Protein AF-A0A6N2UHC3-F1 (afdb_monomer_lite)

Secondary structure (DSSP, 8-state):
----BTTTT-GGGSS---BHHHHHHHHTT--SEEEES-GGGGT-SSTT-S--GGGGSS-GGG---EE-GGGGG-TTS---EE--SS-HHHHHHHHHHHTPEEEEEE--SB---STT----B--TTSHHHIIIIIHHHHHHHHHHHS-TTT-HHHHHHHHTT--S-----EEEE-SS--SHHHHHHHHHHHHHHHTT-TT-EEEEE--S--SHHHHHHHHHHHHHHHTTTTS-SS-TTS-SEEEEEEEE--HHHHHHTTTTTTTS--SSEEEEEEEEE---TTTT----TTTSS-HHHHHHHHHHHHHHHHTTTTEEEEEES--EEETTS-SSS--SEEE-SS-EEE-HHHHHHHHHHTT--SEE-------BTTB--TTEEEEEEEE-STT-EEEEEEEE-SSS-EEEEE--TTTGGGGT-BTTBPEEEEEEEEE--TT---B--SSS--B-PPPPEEEEEEE-STT--EEEEEPSSEEEEEEE-

Foldseek 3Di:
DPPDWPCVPPLLCVQATHRPQLLVLVLLLLAQADEPPDDLQQQAQDPVNHDQLVLLFDHLVSRDKGFGSLQCQFPVRGGDIDSSSPGPSNQLVSCVVSVHAYAYEHHLQWHDPPPPGDIDGHDCPDPCCVVRPLVSVVLVQCLQANQLVPGVNCVSSVVSPHNHHSPHQEYENHHLDADDSSLVSLCVNLVSCCVPPQQRAYEAEQHADQDCVSSVVVVVSLLVCLQDSNFHPPGPQRASYEYEAEDAAALVVLLVCLQVCVPPDLRRYAYAPEEDWNQHVVVPDDQDLQSALFLSRLLSNLSNVLSLLLNCSRHVHYDYPPAEEEPNGDSGNYYQWYDAPPEIDGKSSNVSSSLSSVQAAPDWDDDDDDADPVRHPSQKHWTKHFDADPQGKIKIKIGGAAQAKHKDKDDDPQFCVSVVDDLVRWKKKKKKKFADPRSQMWDDDNDDYIDRDTDIDIDMDTANHSGGIDIDIHHHSMMMIIMID

Sequence (485 aa):
MDADYWGAGDPKWRYGKLRRDLVETIQALHPAFLRFPGGCIVEGVTPGNEYRWKDTVGSLAARRQQYSMWSFKMPGGSSYSQSYQIGFYEYFCLCEDLKAKPLPTLFAGIACQSPGRDPRHMDINSATFRNNVIQDYLDLIEFANGDPESSSWAAVRRDMGHPEPFGLDMIGVGNENFGADYVAKFDMISEAIHERYPDMLCVMSAGLFPFQPAMKRSWDHARALAATDSGTHDSATGDAIIVDEHSYHSPEWFVSQASRFDAYPRCGAGVYFGEYSANGYFAGQPQTEQGANTWKSALGEAAFLTGCERNSDVVRMTSYAPLLAHILAKGWAQNLIEFNPAHVNPTVNYEVERLFSTHLGDTTYAVSIEQTASRPAKHLYVSATGHDGDDVCRYIKIVNTSDSPVDVTLEIARGLAGLGASPSRPVRLEVTMLSASPTAKTTIGYRGEASGAIVPERRAYTLPSPSSLLAMQIKPYSVTLVVSR

Radius of gyration: 23.29 Å; chains: 1; bounding box: 67×52×61 Å

Organism: Bifidobacterium longum (NCBI:txid216816)

pLDDT: mean 92.23, std 8.8, range [40.62, 98.88]

InterPro domains:
  IPR010720 Alpha-L-arabinofuranosidase, C-terminal [PF06964] (274-441)
  IPR010720 Alpha-L-arabinofuranosidase, C-terminal [SM00813] (274-478)
  IPR017853 Glycoside hydrolase superfamily [SSF51445] (5-368)
  IPR051563 Glycosyl Hydrolase Family 51 [PTHR31776] (13-482)
  IPR055235 Alpha-L-arabinofuranosidase 1, catalytic domain [PF22848] (26-266)

Structure (mmCIF, N/CA/C/O backbone):
data_AF-A0A6N2UHC3-F1
#
_entry.id   AF-A0A6N2UHC3-F1
#
loop_
_atom_site.group_PDB
_atom_site.id
_atom_site.type_symbol
_atom_site.label_atom_id
_atom_site.label_alt_id
_atom_site.label_comp_id
_atom_site.label_asym_id
_atom_site.label_entity_id
_atom_site.label_seq_id
_atom_site.pdbx_PDB_ins_code
_atom_site.Cartn_x
_atom_site.Cartn_y
_atom_site.Cartn_z
_atom_site.occupancy
_atom_site.B_iso_or_equiv
_atom_site.auth_seq_id
_atom_site.auth_comp_id
_atom_site.auth_asym_id
_atom_site.auth_atom_id
_atom_site.pdbx_PDB_model_num
ATOM 1 N N . MET A 1 1 ? 19.977 -29.302 0.585 1.00 40.62 1 MET A N 1
ATOM 2 C CA . MET A 1 1 ? 18.756 -29.071 1.378 1.00 40.62 1 MET A CA 1
ATOM 3 C C . MET A 1 1 ? 17.870 -28.214 0.513 1.00 40.62 1 MET A C 1
ATOM 5 O O . MET A 1 1 ? 18.196 -27.047 0.329 1.00 40.62 1 MET A O 1
ATOM 9 N N . ASP A 1 2 ? 16.846 -28.805 -0.096 1.00 55.47 2 ASP A N 1
ATOM 10 C CA . ASP A 1 2 ? 15.786 -28.018 -0.720 1.00 55.47 2 ASP A CA 1
ATOM 11 C C . ASP A 1 2 ? 15.090 -27.277 0.416 1.00 55.47 2 ASP A C 1
ATOM 13 O O . ASP A 1 2 ? 14.331 -27.865 1.180 1.00 55.47 2 ASP A O 1
ATOM 17 N N . ALA A 1 3 ? 15.511 -26.031 0.639 1.00 62.31 3 ALA A N 1
ATOM 18 C CA . ALA A 1 3 ? 14.944 -25.180 1.672 1.00 62.31 3 ALA A CA 1
ATOM 19 C C . ALA A 1 3 ? 13.434 -25.075 1.452 1.00 62.31 3 ALA A C 1
ATOM 21 O O . ALA A 1 3 ? 12.985 -25.088 0.311 1.00 62.31 3 ALA A O 1
ATOM 22 N N . ASP A 1 4 ? 12.658 -24.964 2.521 1.00 83.19 4 ASP A N 1
ATOM 23 C CA . ASP A 1 4 ? 11.239 -24.663 2.401 1.00 83.19 4 ASP A CA 1
ATOM 24 C C . ASP A 1 4 ? 11.065 -23.268 1.762 1.00 83.19 4 ASP A C 1
ATOM 26 O O . ASP A 1 4 ? 11.469 -22.255 2.338 1.00 83.19 4 ASP A O 1
ATOM 30 N N . TYR A 1 5 ? 10.557 -23.218 0.527 1.00 91.88 5 TYR A N 1
ATOM 31 C CA . TYR A 1 5 ? 10.309 -21.983 -0.222 1.00 91.88 5 TYR A CA 1
ATOM 32 C C . TYR A 1 5 ? 8.888 -21.974 -0.788 1.00 91.88 5 TYR A C 1
ATOM 34 O O . TYR A 1 5 ? 8.270 -23.020 -1.010 1.00 91.88 5 TYR A O 1
ATOM 42 N N . TRP A 1 6 ? 8.362 -20.772 -1.001 1.00 94.88 6 TRP A N 1
ATOM 43 C CA . TRP A 1 6 ? 7.042 -20.562 -1.579 1.00 94.88 6 TRP A CA 1
ATOM 44 C C . TRP A 1 6 ? 6.979 -21.072 -3.022 1.00 94.88 6 TRP A C 1
ATOM 46 O O . TRP A 1 6 ? 7.903 -20.836 -3.796 1.00 94.88 6 TRP A O 1
ATOM 56 N N . GLY A 1 7 ? 5.894 -21.756 -3.389 1.00 91.38 7 GLY A N 1
ATOM 57 C CA . GLY A 1 7 ? 5.733 -22.279 -4.749 1.00 91.38 7 GLY A CA 1
ATOM 58 C C . GLY A 1 7 ? 6.603 -23.498 -5.068 1.00 91.38 7 GLY A C 1
ATOM 59 O O . GLY A 1 7 ? 6.807 -23.825 -6.235 1.00 91.38 7 GLY A O 1
ATOM 60 N N . ALA A 1 8 ? 7.137 -24.189 -4.054 1.00 91.25 8 ALA A N 1
ATOM 61 C CA . ALA A 1 8 ? 7.920 -25.402 -4.266 1.00 91.25 8 ALA A CA 1
ATOM 62 C C . ALA A 1 8 ? 7.148 -26.451 -5.087 1.00 91.25 8 ALA A C 1
ATOM 64 O O . ALA A 1 8 ? 6.070 -26.893 -4.696 1.00 91.25 8 ALA A O 1
ATOM 65 N N . GLY A 1 9 ? 7.735 -26.860 -6.214 1.00 88.75 9 GLY A N 1
ATOM 66 C CA . GLY A 1 9 ? 7.141 -27.819 -7.150 1.00 88.75 9 GLY A CA 1
ATOM 67 C C . GLY A 1 9 ? 6.275 -27.195 -8.248 1.00 88.75 9 GLY A C 1
ATOM 68 O O . GLY A 1 9 ? 5.942 -27.893 -9.202 1.00 88.75 9 GLY A O 1
ATOM 69 N N . ASP A 1 10 ? 5.963 -25.901 -8.168 1.00 91.75 10 ASP A N 1
ATOM 70 C CA . ASP A 1 10 ? 5.272 -25.179 -9.233 1.00 91.75 10 ASP A CA 1
ATOM 71 C C . ASP A 1 10 ? 6.289 -24.697 -10.292 1.00 91.75 10 ASP A C 1
ATOM 73 O O . ASP A 1 10 ? 7.226 -23.956 -9.965 1.00 91.75 10 ASP A O 1
ATOM 77 N N . PRO A 1 11 ? 6.135 -25.087 -11.573 1.00 89.75 11 PRO A N 1
ATOM 78 C CA . PRO A 1 11 ? 7.026 -24.665 -12.646 1.00 89.75 11 PRO A CA 1
ATOM 79 C C . PRO A 1 11 ? 7.134 -23.150 -12.834 1.00 89.75 11 PRO A C 1
ATOM 81 O O . PRO A 1 11 ? 8.143 -22.717 -13.402 1.00 89.75 11 PRO A O 1
ATOM 84 N N . LYS A 1 12 ? 6.153 -22.346 -12.397 1.00 92.56 12 LYS A N 1
ATOM 85 C CA . LYS A 1 12 ? 6.243 -20.883 -12.498 1.00 92.56 12 LYS A CA 1
ATOM 86 C C . LYS A 1 12 ? 7.301 -20.309 -11.555 1.00 92.56 12 LYS A C 1
ATOM 88 O O . LYS A 1 12 ? 7.921 -19.312 -11.890 1.00 92.56 12 LYS A O 1
ATOM 93 N N . TRP A 1 13 ? 7.629 -20.997 -10.460 1.00 93.06 13 TRP A N 1
ATOM 94 C CA . TRP A 1 13 ? 8.631 -20.587 -9.465 1.00 93.06 13 TRP A CA 1
ATOM 95 C C . TRP A 1 13 ? 10.040 -21.164 -9.727 1.00 93.06 13 TRP A C 1
ATOM 97 O O . TRP A 1 13 ? 10.833 -21.390 -8.813 1.00 93.06 13 TRP A O 1
ATOM 107 N N . ARG A 1 14 ? 10.390 -21.421 -10.997 1.00 88.31 14 ARG A N 1
ATOM 108 C CA . ARG A 1 14 ? 11.664 -22.073 -11.372 1.00 88.31 14 ARG A CA 1
ATOM 109 C C . ARG A 1 14 ? 12.920 -21.206 -11.212 1.00 88.31 14 ARG A C 1
ATOM 111 O O . ARG A 1 14 ? 14.012 -21.754 -11.070 1.00 88.31 14 ARG A O 1
ATOM 118 N N . TYR A 1 15 ? 12.792 -19.878 -11.275 1.00 88.00 15 TYR A N 1
ATOM 119 C CA . TYR A 1 15 ? 13.927 -18.944 -11.220 1.00 88.00 15 TYR A CA 1
ATOM 120 C C . TYR A 1 15 ? 14.012 -18.218 -9.872 1.00 88.00 15 TYR A C 1
ATOM 122 O O . TYR A 1 15 ? 15.037 -18.291 -9.190 1.00 88.00 15 TYR A O 1
ATOM 130 N N . GLY A 1 16 ? 12.941 -17.551 -9.452 1.00 89.50 16 GLY A N 1
ATOM 131 C CA . GLY A 1 16 ? 12.875 -16.927 -8.136 1.00 89.50 16 GLY A CA 1
ATOM 132 C C . GLY A 1 16 ? 12.399 -17.866 -7.038 1.00 89.50 16 GLY A C 1
ATOM 133 O O . GLY A 1 16 ? 11.563 -18.734 -7.264 1.00 89.50 16 GLY A O 1
ATOM 134 N N . LYS A 1 17 ? 12.909 -17.659 -5.823 1.00 90.62 17 LYS A N 1
ATOM 135 C CA . LYS A 1 17 ? 12.448 -18.354 -4.617 1.00 90.62 17 LYS A CA 1
ATOM 136 C C . LYS A 1 17 ? 12.153 -17.331 -3.535 1.00 90.62 17 LYS A C 1
ATOM 138 O O . LYS A 1 17 ? 13.024 -16.531 -3.197 1.00 90.62 17 LYS A O 1
ATOM 143 N N . LEU A 1 18 ? 10.952 -17.388 -2.975 1.00 94.88 18 LEU A N 1
ATOM 144 C CA . LEU A 1 18 ? 10.548 -16.565 -1.840 1.00 94.88 18 LEU A CA 1
ATOM 145 C C . LEU A 1 18 ? 10.508 -17.419 -0.575 1.00 94.88 18 LEU A C 1
ATOM 147 O O . LEU A 1 18 ? 10.208 -18.612 -0.622 1.00 94.88 18 LEU A O 1
ATOM 151 N N . ARG A 1 19 ? 10.806 -16.812 0.572 1.00 95.06 19 ARG A N 1
ATOM 152 C CA . ARG A 1 19 ? 10.619 -17.486 1.858 1.00 95.06 19 ARG A CA 1
ATOM 153 C C . ARG A 1 19 ? 9.128 -17.703 2.111 1.00 95.06 19 ARG A C 1
ATOM 155 O O . ARG A 1 19 ? 8.363 -16.742 2.048 1.00 95.06 19 ARG A O 1
ATOM 162 N N . ARG A 1 20 ? 8.735 -18.944 2.410 1.00 95.94 20 ARG A N 1
ATOM 163 C CA . ARG A 1 20 ? 7.330 -19.320 2.624 1.00 95.94 20 ARG A CA 1
ATOM 164 C C . ARG A 1 20 ? 6.689 -18.529 3.764 1.00 95.94 20 ARG A C 1
ATOM 166 O O . ARG A 1 20 ? 5.648 -17.925 3.550 1.00 95.94 20 ARG A O 1
ATOM 173 N N . ASP A 1 21 ? 7.345 -18.469 4.918 1.00 96.19 21 ASP A N 1
ATOM 174 C CA . ASP A 1 21 ? 6.856 -17.772 6.115 1.00 96.19 21 ASP A CA 1
ATOM 175 C C . ASP A 1 21 ? 6.557 -16.278 5.876 1.00 96.19 21 ASP A C 1
ATOM 177 O O . ASP A 1 21 ? 5.559 -15.746 6.365 1.00 96.19 21 ASP A O 1
ATOM 181 N N . LEU A 1 22 ? 7.384 -15.595 5.076 1.00 97.56 22 LEU A N 1
ATOM 182 C CA . LEU A 1 22 ? 7.138 -14.212 4.663 1.00 97.56 22 LEU A CA 1
ATOM 183 C C . LEU A 1 22 ? 5.926 -14.096 3.738 1.00 97.56 22 LEU A C 1
ATOM 185 O O . LEU A 1 22 ? 5.112 -13.196 3.930 1.00 97.56 22 LEU A O 1
ATOM 189 N N . VAL A 1 23 ? 5.791 -14.992 2.757 1.00 98.12 23 VAL A N 1
ATOM 190 C CA . VAL A 1 23 ? 4.647 -14.964 1.834 1.00 98.12 23 VAL A CA 1
ATOM 191 C C . VAL A 1 23 ? 3.345 -15.283 2.562 1.00 98.12 23 VAL A C 1
ATOM 193 O O . VAL A 1 23 ? 2.369 -14.576 2.357 1.00 98.12 23 VAL A O 1
ATOM 196 N N . GLU A 1 24 ? 3.330 -16.259 3.469 1.00 98.12 24 GLU A N 1
ATOM 197 C CA . GLU A 1 24 ? 2.161 -16.580 4.300 1.00 98.12 24 GLU A CA 1
ATOM 198 C C . GLU A 1 24 ? 1.773 -15.409 5.215 1.00 98.12 24 GLU A C 1
ATOM 200 O O . GLU A 1 24 ? 0.591 -15.105 5.374 1.00 98.12 24 GLU A O 1
ATOM 205 N N . THR A 1 25 ? 2.761 -14.691 5.764 1.00 98.50 25 THR A N 1
ATOM 206 C CA . THR A 1 25 ? 2.507 -13.474 6.552 1.00 98.50 25 THR A CA 1
ATOM 207 C C . THR A 1 25 ? 1.901 -12.365 5.686 1.00 98.50 25 THR A C 1
ATOM 209 O O . THR A 1 25 ? 0.967 -11.697 6.113 1.00 98.50 25 THR A O 1
ATOM 212 N N . ILE A 1 26 ? 2.372 -12.179 4.449 1.00 98.69 26 ILE A N 1
ATOM 213 C CA . ILE A 1 26 ? 1.759 -11.226 3.509 1.00 98.69 26 ILE A CA 1
ATOM 214 C C . ILE A 1 26 ? 0.350 -11.690 3.118 1.00 98.69 26 ILE A C 1
ATOM 216 O O . ILE A 1 26 ? -0.578 -10.887 3.103 1.00 98.69 26 ILE A O 1
ATOM 220 N N . GLN A 1 27 ? 0.161 -12.983 2.850 1.00 98.62 27 GLN A N 1
ATOM 221 C CA . GLN A 1 27 ? -1.130 -13.564 2.488 1.00 98.62 27 GLN A CA 1
ATOM 222 C C . GLN A 1 27 ? -2.173 -13.346 3.580 1.00 98.62 27 GLN A C 1
ATOM 224 O O . GLN A 1 27 ? -3.319 -13.053 3.262 1.00 98.62 27 GLN A O 1
ATOM 229 N N . ALA A 1 28 ? -1.783 -13.414 4.854 1.00 98.56 28 ALA A N 1
ATOM 230 C CA . ALA A 1 28 ? -2.669 -13.175 5.988 1.00 98.56 28 ALA A CA 1
ATOM 231 C C . ALA A 1 28 ? -3.171 -11.720 6.108 1.00 98.56 28 ALA A C 1
ATOM 233 O O . ALA A 1 28 ? -4.108 -11.480 6.872 1.00 98.56 28 ALA A O 1
ATOM 234 N N . LEU A 1 29 ? -2.610 -10.767 5.349 1.00 98.50 29 LEU A N 1
ATOM 235 C CA . LEU A 1 29 ? -3.180 -9.425 5.171 1.00 98.50 29 LEU A CA 1
ATOM 236 C C . LEU A 1 29 ? -4.335 -9.400 4.163 1.00 98.50 29 LEU A C 1
ATOM 238 O O . LEU A 1 29 ? -5.026 -8.394 4.098 1.00 98.50 29 LEU A O 1
ATOM 242 N N . HIS A 1 30 ? -4.550 -10.458 3.376 1.00 98.00 30 HIS A N 1
ATOM 243 C CA . HIS A 1 30 ? -5.512 -10.482 2.267 1.00 98.00 30 HIS A CA 1
ATOM 244 C C . HIS A 1 30 ? -5.350 -9.260 1.328 1.00 98.00 30 HIS A C 1
ATOM 246 O O . HIS A 1 30 ? -6.305 -8.504 1.132 1.00 98.00 30 HIS A O 1
ATOM 252 N N . PRO A 1 31 ? -4.143 -8.999 0.786 1.00 98.00 31 PRO A N 1
ATOM 253 C CA . PRO A 1 31 ? -3.904 -7.806 -0.017 1.00 98.00 31 PRO A CA 1
ATOM 254 C C . PRO A 1 31 ? -4.733 -7.835 -1.307 1.00 98.00 31 PRO A C 1
ATOM 256 O O . PRO A 1 31 ? -4.693 -8.808 -2.053 1.00 98.00 31 PRO A O 1
ATOM 259 N N . ALA A 1 32 ? -5.442 -6.743 -1.601 1.00 97.25 32 ALA A N 1
ATOM 260 C CA . ALA A 1 32 ? -6.173 -6.595 -2.861 1.00 97.25 32 ALA A CA 1
ATOM 261 C C . ALA A 1 32 ? -5.245 -6.281 -4.048 1.00 97.25 32 ALA A C 1
ATOM 263 O O . ALA A 1 32 ? -5.571 -6.583 -5.194 1.00 97.25 32 ALA A O 1
ATOM 264 N N . PHE A 1 33 ? -4.083 -5.682 -3.781 1.00 98.31 33 PHE A N 1
ATOM 265 C CA . PHE A 1 33 ? -3.073 -5.354 -4.782 1.00 98.31 33 PHE A CA 1
ATOM 266 C C . PHE A 1 33 ? -1.666 -5.350 -4.167 1.00 98.31 33 PHE A C 1
ATOM 268 O O . PHE A 1 33 ? -1.510 -5.320 -2.943 1.00 98.31 33 PHE A O 1
ATOM 275 N N . LEU A 1 34 ? -0.637 -5.368 -5.017 1.00 98.50 34 LEU A N 1
ATOM 276 C CA . LEU A 1 34 ? 0.765 -5.234 -4.618 1.00 98.50 34 LEU A CA 1
ATOM 277 C C . LEU A 1 34 ? 1.490 -4.247 -5.539 1.00 98.50 34 LEU A C 1
ATOM 279 O O . LEU A 1 34 ? 1.614 -4.488 -6.739 1.00 98.50 34 LEU A O 1
ATOM 283 N N . ARG A 1 35 ? 2.025 -3.165 -4.964 1.00 98.62 35 ARG A N 1
ATOM 284 C CA . ARG A 1 35 ? 2.900 -2.214 -5.665 1.00 98.62 35 ARG A CA 1
ATOM 285 C C . ARG A 1 35 ? 4.353 -2.689 -5.667 1.00 98.62 35 ARG A C 1
ATOM 287 O O . ARG A 1 35 ? 4.886 -3.041 -4.616 1.00 98.62 35 ARG A O 1
ATOM 294 N N . PHE A 1 36 ? 5.009 -2.672 -6.828 1.00 98.19 36 PHE A N 1
ATOM 295 C CA . PHE A 1 36 ? 6.409 -3.101 -6.992 1.00 98.19 36 PHE A CA 1
ATOM 296 C C . PHE A 1 36 ? 7.069 -2.465 -8.233 1.00 98.19 36 PHE A C 1
ATOM 298 O O . PHE A 1 36 ? 6.367 -1.912 -9.070 1.00 98.19 36 PHE A O 1
ATOM 305 N N . PRO A 1 37 ? 8.406 -2.515 -8.402 1.00 93.69 37 PRO A N 1
ATOM 306 C CA . PRO A 1 37 ? 9.414 -2.804 -7.382 1.00 93.69 37 PRO A CA 1
ATOM 307 C C . PRO A 1 37 ? 9.539 -1.644 -6.385 1.00 93.69 37 PRO A C 1
ATOM 309 O O . PRO A 1 37 ? 10.049 -1.862 -5.295 1.00 93.69 37 PRO A O 1
ATOM 312 N N . GLY A 1 38 ? 9.003 -0.473 -6.753 1.00 84.88 38 GLY A N 1
ATOM 313 C CA . GLY A 1 38 ? 8.406 0.512 -5.860 1.00 84.88 38 GLY A CA 1
ATOM 314 C C . GLY A 1 38 ? 9.336 1.270 -4.918 1.00 84.88 38 GLY A C 1
ATOM 315 O O . GLY A 1 38 ? 10.402 0.815 -4.498 1.00 84.88 38 GLY A O 1
ATOM 316 N N . GLY A 1 39 ? 8.885 2.482 -4.604 1.00 87.56 39 GLY A N 1
ATOM 317 C CA . GLY A 1 39 ? 9.665 3.520 -3.951 1.00 87.56 39 GLY A CA 1
ATOM 318 C C . GLY A 1 39 ? 10.749 4.089 -4.862 1.00 87.56 39 GLY A C 1
ATOM 319 O O . GLY A 1 39 ? 10.816 3.818 -6.067 1.00 87.56 39 GLY A O 1
ATOM 320 N N . CYS A 1 40 ? 11.672 4.831 -4.255 1.00 90.75 40 CYS A N 1
ATOM 321 C CA . CYS A 1 40 ? 12.713 5.545 -4.987 1.00 90.75 40 CYS A CA 1
ATOM 322 C C . CYS A 1 40 ? 13.566 4.651 -5.908 1.00 90.75 40 CYS A C 1
ATOM 324 O O . CYS A 1 40 ? 14.182 5.161 -6.842 1.00 90.75 40 CYS A O 1
ATOM 326 N N . ILE A 1 41 ? 13.622 3.327 -5.668 1.00 90.69 41 ILE A N 1
ATOM 327 C CA . ILE A 1 41 ? 14.451 2.382 -6.441 1.00 90.69 41 ILE A CA 1
ATOM 328 C C . ILE A 1 41 ? 14.169 2.460 -7.942 1.00 90.69 41 ILE A C 1
ATOM 330 O O . ILE A 1 41 ? 15.086 2.293 -8.743 1.00 90.69 41 ILE A O 1
ATOM 334 N N . VAL A 1 42 ? 12.919 2.759 -8.301 1.00 93.12 42 VAL A N 1
ATOM 335 C CA . VAL A 1 42 ? 12.458 2.935 -9.678 1.00 93.12 42 VAL A CA 1
ATOM 336 C C . VAL A 1 42 ? 13.162 4.116 -10.348 1.00 93.12 42 VAL A C 1
ATOM 338 O O . VAL A 1 42 ? 13.560 4.024 -11.505 1.00 93.12 42 VAL A O 1
ATOM 341 N N . GLU A 1 43 ? 13.367 5.200 -9.605 1.00 92.06 43 GLU A N 1
ATOM 342 C CA . GLU A 1 43 ? 13.974 6.444 -10.078 1.00 92.06 43 GLU A CA 1
ATOM 343 C C . GLU A 1 43 ? 15.500 6.356 -10.183 1.00 92.06 43 GLU A C 1
ATOM 345 O O . GLU A 1 43 ? 16.114 7.011 -11.028 1.00 92.06 43 GLU A O 1
ATOM 350 N N . GLY A 1 44 ? 16.120 5.554 -9.313 1.00 86.81 44 GLY A N 1
ATOM 351 C CA . GLY A 1 44 ? 17.570 5.488 -9.180 1.00 86.81 44 GLY A CA 1
ATOM 352 C C . GLY A 1 44 ? 18.184 6.785 -8.642 1.00 86.81 44 GLY A C 1
ATOM 353 O O . GLY A 1 44 ? 17.501 7.743 -8.272 1.00 86.81 44 GLY A O 1
ATOM 354 N N . VAL A 1 45 ? 19.519 6.818 -8.565 1.00 77.88 45 VAL A N 1
ATOM 355 C CA . VAL A 1 45 ? 20.258 8.000 -8.071 1.00 77.88 45 VAL A CA 1
ATOM 356 C C . VAL A 1 45 ? 20.669 8.942 -9.205 1.00 77.88 45 VAL A C 1
ATOM 358 O O . VAL A 1 45 ? 20.688 10.157 -9.032 1.00 77.88 45 VAL A O 1
ATOM 361 N N . THR A 1 46 ? 21.015 8.384 -10.364 1.00 71.50 46 THR A N 1
ATOM 362 C CA . THR A 1 46 ? 21.479 9.109 -11.554 1.00 71.50 46 THR A CA 1
ATOM 363 C C . THR A 1 46 ? 20.962 8.417 -12.816 1.00 71.50 46 THR A C 1
ATOM 365 O O . THR A 1 46 ? 20.682 7.219 -12.755 1.00 71.50 46 THR A O 1
ATOM 368 N N . PRO A 1 47 ? 20.904 9.105 -13.973 1.00 70.50 47 PRO A N 1
ATOM 369 C CA . PRO A 1 47 ? 20.554 8.468 -15.239 1.00 70.50 47 PRO A CA 1
ATOM 370 C C . PRO A 1 47 ? 21.462 7.263 -15.511 1.00 70.50 47 PRO A C 1
ATOM 372 O O . PRO A 1 47 ? 22.682 7.355 -15.358 1.00 70.50 47 PRO A O 1
ATOM 375 N N . GLY A 1 48 ? 20.868 6.136 -15.889 1.00 81.00 48 GLY A N 1
ATOM 376 C CA . GLY A 1 48 ? 21.532 4.843 -16.036 1.00 81.00 48 GLY A CA 1
ATOM 377 C C . GLY A 1 48 ? 21.481 3.951 -14.791 1.00 81.00 48 GLY A C 1
ATOM 378 O O . GLY A 1 48 ? 21.959 2.820 -14.859 1.00 81.00 48 GLY A O 1
ATOM 379 N N . ASN A 1 49 ? 20.934 4.435 -13.671 1.00 86.88 49 ASN A N 1
ATOM 380 C CA . ASN A 1 49 ? 20.714 3.666 -12.441 1.00 86.88 49 ASN A CA 1
ATOM 381 C C . ASN A 1 49 ? 19.225 3.562 -12.051 1.00 86.88 49 ASN A C 1
ATOM 383 O O . ASN A 1 49 ? 18.915 3.076 -10.964 1.00 86.88 49 ASN A O 1
ATOM 387 N N . GLU A 1 50 ? 18.305 3.977 -12.921 1.00 90.81 50 GLU A N 1
ATOM 388 C CA . GLU A 1 50 ? 16.883 3.637 -12.816 1.00 90.81 50 GLU A CA 1
ATOM 389 C C . GLU A 1 50 ? 16.661 2.115 -12.829 1.00 90.81 50 GLU A C 1
ATOM 391 O O . GLU A 1 50 ? 17.474 1.363 -13.376 1.00 90.81 50 GLU A O 1
ATOM 396 N N . TYR A 1 51 ? 15.573 1.638 -12.221 1.00 92.69 51 TYR A N 1
ATOM 397 C CA . TYR A 1 51 ? 15.255 0.208 -12.232 1.00 92.69 51 TYR A CA 1
ATOM 398 C C . TYR A 1 51 ? 14.777 -0.220 -13.623 1.00 92.69 51 TYR A C 1
ATOM 400 O O . TYR A 1 51 ? 13.769 0.281 -14.118 1.00 92.69 51 TYR A O 1
ATOM 408 N N . ARG A 1 52 ? 15.457 -1.197 -14.232 1.00 92.62 52 ARG A N 1
ATOM 409 C CA . ARG A 1 52 ? 15.124 -1.708 -15.570 1.00 92.62 52 ARG A CA 1
ATOM 410 C C . ARG A 1 52 ? 14.488 -3.081 -15.477 1.00 92.62 52 ARG A C 1
ATOM 412 O O . ARG A 1 52 ? 15.178 -4.082 -15.311 1.00 92.62 52 ARG A O 1
ATOM 419 N N . TRP A 1 53 ? 13.165 -3.144 -15.607 1.00 95.88 53 TRP A N 1
ATOM 420 C CA . TRP A 1 53 ? 12.423 -4.397 -15.436 1.00 95.88 53 TRP A CA 1
ATOM 421 C C . TRP A 1 53 ? 12.883 -5.497 -16.406 1.00 95.88 53 TRP A C 1
ATOM 423 O O . TRP A 1 53 ? 12.946 -6.667 -16.024 1.00 95.88 53 TRP A O 1
ATOM 433 N N . LYS A 1 54 ? 13.292 -5.117 -17.624 1.00 96.38 54 LYS A N 1
ATOM 434 C CA . LYS A 1 54 ? 13.822 -6.023 -18.656 1.00 96.38 54 LYS A CA 1
ATOM 435 C C . LYS A 1 54 ? 15.088 -6.761 -18.213 1.00 96.38 54 LYS A C 1
ATOM 437 O O . LYS A 1 54 ? 15.299 -7.898 -18.619 1.00 96.38 54 LYS A O 1
ATOM 442 N N . ASP A 1 55 ? 15.895 -6.160 -17.336 1.00 95.56 55 ASP A N 1
ATOM 443 C CA . ASP A 1 55 ? 17.089 -6.797 -16.762 1.00 95.56 55 ASP A CA 1
ATOM 444 C C . ASP A 1 55 ? 16.747 -7.801 -15.641 1.00 95.56 55 ASP A C 1
ATOM 446 O O . ASP A 1 55 ? 17.640 -8.461 -15.102 1.00 95.56 55 ASP A O 1
ATOM 450 N N . THR A 1 56 ? 15.460 -7.944 -15.301 1.00 96.12 56 THR A N 1
ATOM 451 C CA . THR A 1 56 ? 14.959 -8.792 -14.205 1.00 96.12 56 THR A CA 1
ATOM 452 C C . THR A 1 56 ? 14.161 -10.008 -14.668 1.00 96.12 56 THR A C 1
ATOM 454 O O . THR A 1 56 ? 13.746 -10.813 -13.839 1.00 96.12 56 THR A O 1
ATOM 457 N N . VAL A 1 57 ? 13.955 -10.162 -15.976 1.00 96.50 57 VAL A N 1
ATOM 458 C CA . VAL A 1 57 ? 13.213 -11.278 -16.577 1.00 96.50 57 VAL A CA 1
ATOM 459 C C . VAL A 1 57 ? 14.140 -12.186 -17.388 1.00 96.50 57 VAL A C 1
ATOM 461 O O . VAL A 1 57 ? 15.311 -11.884 -17.613 1.00 96.50 57 VAL A O 1
ATOM 464 N N . GLY A 1 58 ? 13.631 -13.348 -17.789 1.00 94.06 58 GLY A N 1
ATOM 465 C CA . GLY A 1 58 ? 14.421 -14.414 -18.395 1.00 94.06 58 GLY A CA 1
ATOM 466 C C . GLY A 1 58 ? 15.217 -15.227 -17.369 1.00 94.06 58 GLY A C 1
ATOM 467 O O . GLY A 1 58 ? 14.986 -15.165 -16.153 1.00 94.06 58 GLY A O 1
ATOM 468 N N . SER A 1 59 ? 16.154 -16.033 -17.876 1.00 91.69 59 SER A N 1
ATOM 469 C CA . SER A 1 59 ? 16.967 -16.922 -17.041 1.00 91.69 59 SER A CA 1
ATOM 470 C C . SER A 1 59 ? 17.855 -16.135 -16.073 1.00 91.69 59 SER A C 1
ATOM 472 O O . SER A 1 59 ? 18.397 -15.091 -16.427 1.00 91.69 59 SER A O 1
ATOM 474 N N . LEU A 1 60 ? 18.057 -16.660 -14.860 1.00 91.94 60 LEU A N 1
ATOM 475 C CA . LEU A 1 60 ? 18.840 -15.981 -13.816 1.00 91.94 60 LEU A CA 1
ATOM 476 C C . LEU A 1 60 ? 20.241 -15.555 -14.278 1.00 91.94 60 LEU A C 1
ATOM 478 O O . LEU A 1 60 ? 20.705 -14.485 -13.903 1.00 91.94 60 LEU A O 1
ATOM 482 N N . ALA A 1 61 ? 20.909 -16.371 -15.099 1.00 91.56 61 ALA A N 1
ATOM 483 C CA . ALA A 1 61 ? 22.257 -16.083 -15.588 1.00 91.56 61 ALA A CA 1
ATOM 484 C C . ALA A 1 61 ? 22.312 -14.909 -16.585 1.00 91.56 61 ALA A C 1
ATOM 486 O O . ALA A 1 61 ? 23.377 -14.330 -16.778 1.00 91.56 61 ALA A O 1
ATOM 487 N N . ALA A 1 62 ? 21.185 -14.564 -17.215 1.00 90.12 62 ALA A N 1
ATOM 488 C CA . ALA A 1 62 ? 21.079 -13.437 -18.138 1.00 90.12 62 ALA A CA 1
ATOM 489 C C . ALA A 1 62 ? 20.686 -12.120 -17.444 1.00 90.12 62 ALA A C 1
ATOM 491 O O . ALA A 1 62 ? 20.824 -11.054 -18.047 1.00 90.12 62 ALA A O 1
ATOM 492 N N . ARG A 1 63 ? 20.211 -12.177 -16.190 1.00 94.44 63 ARG A N 1
ATOM 493 C CA . ARG A 1 63 ? 19.781 -10.995 -15.431 1.00 94.44 63 ARG A CA 1
ATOM 494 C C . ARG A 1 63 ? 20.988 -10.148 -15.031 1.00 94.44 63 ARG A C 1
ATOM 496 O O . ARG A 1 63 ? 21.989 -10.662 -14.527 1.00 94.44 63 ARG A O 1
ATOM 503 N N . ARG A 1 64 ? 20.902 -8.834 -15.253 1.00 91.31 64 ARG A N 1
ATOM 504 C CA . ARG A 1 64 ? 22.022 -7.906 -15.031 1.00 91.31 64 ARG A CA 1
ATOM 505 C C . ARG A 1 64 ? 21.874 -7.218 -13.689 1.00 91.31 64 ARG A C 1
ATOM 507 O O . ARG A 1 64 ? 21.029 -6.353 -13.528 1.00 91.31 64 ARG A O 1
ATOM 514 N N . GLN A 1 65 ? 22.716 -7.594 -12.735 1.00 88.88 65 GLN A N 1
ATOM 515 C CA . GLN A 1 65 ? 22.688 -7.003 -11.400 1.00 88.88 65 GLN A CA 1
ATOM 516 C C . GLN A 1 65 ? 22.968 -5.501 -11.439 1.00 88.88 65 GLN A C 1
ATOM 518 O O . GLN A 1 65 ? 23.783 -5.024 -12.231 1.00 88.88 65 GLN A O 1
ATOM 523 N N . GLN A 1 66 ? 22.347 -4.774 -10.516 1.00 87.75 66 GLN A N 1
ATOM 524 C CA . GLN A 1 66 ? 22.484 -3.327 -10.417 1.00 87.75 66 GLN A CA 1
ATOM 525 C C . GLN A 1 66 ? 22.733 -2.902 -8.977 1.00 87.75 66 GLN A C 1
ATOM 527 O O . GLN A 1 66 ? 22.188 -3.476 -8.032 1.00 87.75 66 GLN A O 1
ATOM 532 N N . TYR A 1 67 ? 23.533 -1.854 -8.799 1.00 86.00 67 TYR A N 1
ATOM 533 C CA . TYR A 1 67 ? 23.720 -1.229 -7.496 1.00 86.00 67 TYR A CA 1
ATOM 534 C C . TYR A 1 67 ? 22.364 -0.805 -6.914 1.00 86.00 67 TYR A C 1
ATOM 536 O O . TYR A 1 67 ? 21.585 -0.125 -7.588 1.00 86.00 67 TYR A O 1
ATOM 544 N N . SER A 1 68 ? 22.072 -1.214 -5.675 1.00 86.00 68 SER A N 1
ATOM 545 C CA . SER A 1 68 ? 20.850 -0.780 -4.998 1.00 86.00 68 SER A CA 1
ATOM 546 C C . SER A 1 68 ? 21.013 0.660 -4.564 1.00 86.00 68 SER A C 1
ATOM 548 O O . SER A 1 68 ? 21.945 0.981 -3.820 1.00 86.00 68 SER A O 1
ATOM 550 N N . MET A 1 69 ? 20.068 1.518 -4.941 1.00 84.12 69 MET A N 1
ATOM 551 C CA . MET A 1 69 ? 20.113 2.891 -4.472 1.00 84.12 69 MET A CA 1
ATOM 552 C C . MET A 1 69 ? 20.060 2.964 -2.953 1.00 84.12 69 MET A C 1
ATOM 554 O O . MET A 1 69 ? 20.642 3.870 -2.407 1.00 84.12 69 MET A O 1
ATOM 558 N N . TRP A 1 70 ? 19.438 2.024 -2.244 1.00 85.19 70 TRP A N 1
ATOM 559 C CA . TRP A 1 70 ? 19.308 2.075 -0.783 1.00 85.19 70 TRP A CA 1
ATOM 560 C C . TRP A 1 70 ? 20.580 1.685 -0.028 1.00 85.19 70 TRP A C 1
ATOM 562 O O . TRP A 1 70 ? 20.633 1.747 1.200 1.00 85.19 70 TRP A O 1
ATOM 572 N N . SER A 1 71 ? 21.628 1.294 -0.746 1.00 79.44 71 SER A N 1
ATOM 573 C CA . SER A 1 71 ? 22.853 0.794 -0.135 1.00 79.44 71 SER A CA 1
ATOM 574 C C . SER A 1 71 ? 23.794 1.886 0.400 1.00 79.44 71 SER A C 1
ATOM 576 O O . SER A 1 71 ? 24.765 1.553 1.070 1.00 79.44 71 SER A O 1
ATOM 578 N N . PHE A 1 72 ? 23.491 3.182 0.212 1.00 68.88 72 PHE A N 1
ATOM 579 C CA . PHE A 1 72 ? 24.256 4.283 0.836 1.00 68.88 72 PHE A CA 1
ATOM 580 C C . PHE A 1 72 ? 24.009 4.441 2.347 1.00 68.88 72 PHE A C 1
ATOM 582 O O . PHE A 1 72 ? 24.720 5.207 2.994 1.00 68.88 72 PHE A O 1
ATOM 589 N N . LYS A 1 73 ? 22.988 3.782 2.915 1.00 67.88 73 LYS A N 1
ATOM 590 C CA . LYS A 1 73 ? 22.520 4.015 4.296 1.00 67.88 73 LYS A CA 1
ATOM 591 C C . LYS A 1 73 ? 22.722 2.813 5.228 1.00 67.88 73 LYS A C 1
ATOM 593 O O . LYS A 1 73 ? 22.004 2.672 6.215 1.00 67.88 73 LYS A O 1
ATOM 598 N N . MET A 1 74 ? 23.665 1.920 4.932 1.00 72.38 74 MET A N 1
ATOM 599 C CA . MET A 1 74 ? 23.882 0.753 5.791 1.00 72.38 74 MET A CA 1
ATOM 600 C C . MET A 1 74 ? 24.565 1.151 7.111 1.00 72.38 74 MET A C 1
ATOM 602 O O . MET A 1 74 ? 25.570 1.865 7.072 1.00 72.38 74 MET A O 1
ATOM 606 N N . PRO A 1 75 ? 24.109 0.640 8.275 1.00 65.88 75 PRO A N 1
ATOM 607 C CA . PRO A 1 75 ? 24.667 1.007 9.583 1.00 65.88 75 PRO A CA 1
ATOM 608 C C . PRO A 1 75 ? 26.179 0.771 9.737 1.00 65.88 75 PRO A C 1
ATOM 610 O O . PRO A 1 75 ? 26.833 1.467 10.505 1.00 65.88 75 PRO A O 1
ATOM 613 N N . GLY A 1 76 ? 26.739 -0.205 9.013 1.00 70.62 76 GLY A N 1
ATOM 614 C CA . GLY A 1 76 ? 28.165 -0.551 9.049 1.00 70.62 76 GLY A CA 1
ATOM 615 C C . GLY A 1 76 ? 29.005 0.029 7.907 1.00 70.62 76 GLY A C 1
ATOM 616 O O . GLY A 1 76 ? 30.132 -0.417 7.719 1.00 70.62 76 GLY A O 1
ATOM 617 N N . GLY A 1 77 ? 28.456 0.940 7.093 1.00 70.81 77 GLY A N 1
ATOM 618 C CA . GLY A 1 77 ? 29.129 1.472 5.898 1.00 70.81 77 GLY A CA 1
ATOM 619 C C . GLY A 1 77 ? 29.296 0.460 4.754 1.00 70.81 77 GLY A C 1
ATOM 620 O O . GLY A 1 77 ? 29.948 0.760 3.757 1.00 70.81 77 GLY A O 1
ATOM 621 N N . SER A 1 78 ? 28.719 -0.738 4.890 1.00 74.69 78 SER A N 1
ATOM 622 C CA . SER A 1 78 ? 28.651 -1.732 3.822 1.00 74.69 78 SER A CA 1
ATOM 623 C C . SER A 1 78 ? 27.691 -1.291 2.713 1.00 74.69 78 SER A C 1
ATOM 625 O O . SER A 1 78 ? 26.912 -0.357 2.866 1.00 74.69 78 SER A O 1
ATOM 627 N N . SER A 1 79 ? 27.736 -1.974 1.576 1.00 78.94 79 SER A N 1
ATOM 628 C CA . SER A 1 79 ? 26.811 -1.754 0.466 1.00 78.94 79 SER A CA 1
ATOM 629 C C . SER A 1 79 ? 26.256 -3.099 -0.007 1.00 78.94 79 SER A C 1
ATOM 631 O O . SER A 1 79 ? 26.766 -4.158 0.367 1.00 78.94 79 SER A O 1
ATOM 633 N N . TYR A 1 80 ? 25.188 -3.070 -0.797 1.00 85.19 80 TYR A N 1
ATOM 634 C CA . TYR A 1 80 ? 24.575 -4.249 -1.387 1.00 85.19 80 TYR A CA 1
ATOM 635 C C . TYR A 1 80 ? 24.028 -3.928 -2.778 1.00 85.19 80 TYR A C 1
ATOM 637 O O . TYR A 1 80 ? 23.664 -2.793 -3.089 1.00 85.19 80 TYR A O 1
ATOM 645 N N . SER A 1 81 ? 23.978 -4.952 -3.623 1.00 88.12 81 SER A N 1
ATOM 646 C CA . SER A 1 81 ? 23.426 -4.865 -4.974 1.00 88.12 81 SER A CA 1
ATOM 647 C C . SER A 1 81 ? 22.101 -5.608 -5.061 1.00 88.12 81 SER A C 1
ATOM 649 O O . SER A 1 81 ? 21.781 -6.454 -4.227 1.00 88.12 81 SER A O 1
ATOM 651 N N . GLN A 1 82 ? 21.335 -5.286 -6.089 1.00 90.06 82 GLN A N 1
ATOM 652 C CA . GLN A 1 82 ? 20.141 -6.011 -6.478 1.00 90.06 82 GLN A CA 1
ATOM 653 C C . GLN A 1 82 ? 20.584 -7.187 -7.347 1.00 90.06 82 GLN A C 1
ATOM 655 O O . GLN A 1 82 ? 21.111 -6.989 -8.440 1.00 90.06 82 GLN A O 1
ATOM 660 N N . SER A 1 83 ? 20.400 -8.413 -6.853 1.00 91.50 83 SER A N 1
ATOM 661 C CA . SER A 1 83 ? 20.726 -9.619 -7.625 1.00 91.50 83 SER A CA 1
ATOM 662 C C . SER A 1 83 ? 19.760 -9.853 -8.788 1.00 91.50 83 SER A C 1
ATOM 664 O O . SER A 1 83 ? 20.081 -10.615 -9.695 1.00 91.50 83 SER A O 1
ATOM 666 N N . TYR A 1 84 ? 18.567 -9.250 -8.713 1.00 93.25 84 TYR A N 1
ATOM 667 C CA . TYR A 1 84 ? 17.415 -9.510 -9.576 1.00 93.25 84 TYR A CA 1
ATOM 668 C C . TYR A 1 84 ? 17.001 -10.980 -9.648 1.00 93.25 84 TYR A C 1
ATOM 670 O O . TYR A 1 84 ? 16.370 -11.400 -10.610 1.00 93.25 84 TYR A O 1
ATOM 678 N N . GLN A 1 85 ? 17.282 -11.767 -8.602 1.00 92.62 85 GLN A N 1
ATOM 679 C CA . GLN A 1 85 ? 16.685 -13.099 -8.464 1.00 92.62 85 GLN A CA 1
ATOM 680 C C . GLN A 1 85 ? 15.159 -13.027 -8.309 1.00 92.62 85 GLN A C 1
ATOM 682 O O . GLN A 1 85 ? 14.453 -13.899 -8.805 1.00 92.62 85 GLN A O 1
ATOM 687 N N . ILE A 1 86 ? 14.667 -11.994 -7.625 1.00 94.94 86 ILE A N 1
ATOM 688 C CA . ILE A 1 86 ? 13.254 -11.618 -7.609 1.00 94.94 86 ILE A CA 1
ATOM 689 C C . ILE A 1 86 ? 13.123 -10.394 -8.511 1.00 94.94 86 ILE A C 1
ATOM 691 O O . ILE A 1 86 ? 13.691 -9.341 -8.210 1.00 94.94 86 ILE A O 1
ATOM 695 N N . GLY A 1 87 ? 12.456 -10.576 -9.645 1.00 95.69 87 GLY A N 1
ATOM 696 C CA . GLY A 1 87 ? 12.171 -9.559 -10.647 1.00 95.69 87 GLY A CA 1
ATOM 697 C C . GLY A 1 87 ? 10.674 -9.409 -10.892 1.00 95.69 87 GLY A C 1
ATOM 698 O O . GLY A 1 87 ? 9.848 -9.927 -10.141 1.00 95.69 87 GLY A O 1
ATOM 699 N N . PHE A 1 88 ? 10.314 -8.709 -11.968 1.00 97.62 88 PHE A N 1
ATOM 700 C CA . PHE A 1 88 ? 8.910 -8.427 -12.292 1.00 97.62 88 PHE A CA 1
ATOM 701 C C . PHE A 1 88 ? 8.078 -9.700 -12.468 1.00 97.62 88 PHE A C 1
ATOM 703 O O . PHE A 1 88 ? 6.986 -9.784 -11.920 1.00 97.62 88 PHE A O 1
ATOM 710 N N . TYR A 1 89 ? 8.607 -10.713 -13.159 1.00 97.94 89 TYR A N 1
ATOM 711 C CA . TYR A 1 89 ? 7.915 -11.993 -13.337 1.00 97.94 89 TYR A CA 1
ATOM 712 C C . TYR A 1 89 ? 7.567 -12.665 -11.998 1.00 97.94 89 TYR A C 1
ATOM 714 O O . TYR A 1 89 ? 6.444 -13.126 -11.806 1.00 97.94 89 TYR A O 1
ATOM 722 N N . GLU A 1 90 ? 8.506 -12.684 -11.049 1.00 97.94 90 GLU A N 1
ATOM 723 C CA . GLU A 1 90 ? 8.256 -13.246 -9.722 1.00 97.94 90 GLU A CA 1
ATOM 724 C C . GLU A 1 90 ? 7.228 -12.428 -8.923 1.00 97.94 90 GLU A C 1
ATOM 726 O O . GLU A 1 90 ? 6.430 -13.013 -8.193 1.00 97.94 90 GLU A O 1
ATOM 731 N N . TYR A 1 91 ? 7.205 -11.097 -9.069 1.00 98.12 91 TYR A N 1
ATOM 732 C CA . TYR A 1 91 ? 6.163 -10.262 -8.462 1.00 98.12 91 TYR A CA 1
ATOM 733 C C . TYR A 1 91 ? 4.780 -10.538 -9.058 1.00 98.12 91 TYR A C 1
ATOM 735 O O . TYR A 1 91 ? 3.819 -10.637 -8.300 1.00 98.12 91 TYR A O 1
ATOM 743 N N . PHE A 1 92 ? 4.668 -10.726 -10.375 1.00 98.62 92 PHE A N 1
ATOM 744 C CA . PHE A 1 92 ? 3.406 -11.125 -11.004 1.00 98.62 92 PHE A CA 1
ATOM 745 C C . PHE A 1 92 ? 2.927 -12.499 -10.522 1.00 98.62 92 PHE A C 1
ATOM 747 O O . PHE A 1 92 ? 1.768 -12.638 -10.140 1.00 98.62 92 PHE A O 1
ATOM 754 N N . CYS A 1 93 ? 3.823 -13.490 -10.447 1.00 98.19 93 CYS A N 1
ATOM 755 C CA . CYS A 1 93 ? 3.490 -14.809 -9.897 1.00 98.19 93 CYS A CA 1
ATOM 756 C C . CYS A 1 93 ? 3.031 -14.715 -8.434 1.00 98.19 93 CYS A C 1
ATOM 758 O O . CYS A 1 93 ? 2.085 -15.392 -8.038 1.00 98.19 93 CYS A O 1
ATOM 760 N N . LEU A 1 94 ? 3.677 -13.856 -7.634 1.00 98.38 94 LEU A N 1
ATOM 761 C CA . LEU A 1 94 ? 3.260 -13.600 -6.258 1.00 98.38 94 LEU A CA 1
ATOM 762 C C . LEU A 1 94 ? 1.861 -12.977 -6.202 1.00 98.38 94 LEU A C 1
ATOM 764 O O . LEU A 1 94 ? 1.050 -13.397 -5.386 1.00 98.38 94 LEU A O 1
ATOM 768 N N . CYS A 1 95 ? 1.570 -11.998 -7.061 1.00 98.69 95 CYS A N 1
ATOM 769 C CA . CYS A 1 95 ? 0.250 -11.372 -7.142 1.00 98.69 95 CYS A CA 1
ATOM 770 C C . CYS A 1 95 ? -0.838 -12.411 -7.447 1.00 98.69 95 CYS A C 1
ATOM 772 O O . CYS A 1 95 ? -1.837 -12.470 -6.735 1.00 98.69 95 CYS A O 1
ATOM 774 N N . GLU A 1 96 ? -0.604 -13.291 -8.425 1.00 98.19 96 GLU A N 1
ATOM 775 C CA . GLU A 1 96 ? -1.517 -14.388 -8.765 1.00 98.19 96 GLU A CA 1
ATOM 776 C C . GLU A 1 96 ? -1.764 -15.330 -7.572 1.00 98.19 96 GLU A C 1
ATOM 778 O O . GLU A 1 96 ? -2.914 -15.602 -7.223 1.00 98.19 96 GLU A O 1
ATOM 783 N N . ASP A 1 97 ? -0.699 -15.769 -6.892 1.00 97.94 97 ASP A N 1
ATOM 784 C CA . ASP A 1 97 ? -0.791 -16.657 -5.723 1.00 97.94 97 ASP A CA 1
ATOM 785 C C . ASP A 1 97 ? -1.525 -16.015 -4.535 1.00 97.94 97 ASP A C 1
ATOM 787 O O . ASP A 1 97 ? -2.243 -16.688 -3.788 1.00 97.94 97 ASP A O 1
ATOM 791 N N . LEU A 1 98 ? -1.355 -14.704 -4.358 1.00 98.31 98 LEU A N 1
ATOM 792 C CA . LEU A 1 98 ? -2.027 -13.921 -3.324 1.00 98.31 98 LEU A CA 1
ATOM 793 C C . LEU A 1 98 ? -3.445 -13.494 -3.721 1.00 98.31 98 LEU A C 1
ATOM 795 O O . LEU A 1 98 ? -4.168 -12.980 -2.869 1.00 98.31 98 LEU A O 1
ATOM 799 N N . LYS A 1 99 ? -3.850 -13.711 -4.982 1.00 98.00 99 LYS A N 1
ATOM 800 C CA . LYS A 1 99 ? -5.071 -13.148 -5.584 1.00 98.00 99 LYS A CA 1
ATOM 801 C C . LYS A 1 99 ? -5.132 -11.619 -5.475 1.00 98.00 99 LYS A C 1
ATOM 803 O O . LYS A 1 99 ? -6.205 -11.041 -5.321 1.00 98.00 99 LYS A O 1
ATOM 808 N N . ALA A 1 100 ? -3.970 -10.984 -5.549 1.00 98.25 100 ALA A N 1
ATOM 809 C CA . ALA A 1 100 ? -3.800 -9.543 -5.540 1.00 98.25 100 ALA A CA 1
ATOM 810 C C . ALA A 1 100 ? -3.613 -9.040 -6.976 1.00 98.25 100 ALA A C 1
ATOM 812 O O . ALA A 1 100 ? -2.994 -9.713 -7.800 1.00 98.25 100 ALA A O 1
ATOM 813 N N . LYS A 1 101 ? -4.093 -7.835 -7.281 1.00 98.25 101 LYS A N 1
ATOM 814 C CA . LYS A 1 101 ? -3.780 -7.175 -8.551 1.00 98.25 101 LYS A CA 1
ATOM 815 C C . LYS A 1 101 ? -2.341 -6.621 -8.553 1.00 98.25 101 LYS A C 1
ATOM 817 O O . LYS A 1 101 ? -1.909 -6.039 -7.553 1.00 98.25 101 LYS A O 1
ATOM 822 N N . PRO A 1 102 ? -1.577 -6.764 -9.645 1.00 98.50 102 PRO A N 1
ATOM 823 C CA . PRO A 1 102 ? -0.245 -6.180 -9.743 1.00 98.50 102 PRO A CA 1
ATOM 824 C C . PRO A 1 102 ? -0.317 -4.668 -10.014 1.00 98.50 102 PRO A C 1
ATOM 826 O O . PRO A 1 102 ? -1.040 -4.235 -10.902 1.00 98.50 102 PRO A O 1
ATOM 829 N N . LEU A 1 103 ? 0.488 -3.875 -9.300 1.00 98.69 103 LEU A N 1
ATOM 830 C CA . LEU A 1 103 ? 0.744 -2.460 -9.602 1.00 98.69 103 LEU A CA 1
ATOM 831 C C . LEU A 1 103 ? 2.250 -2.245 -9.857 1.00 98.69 103 LEU A C 1
ATOM 833 O O . LEU A 1 103 ? 2.979 -1.754 -8.984 1.00 98.69 103 LEU A O 1
ATOM 837 N N . PRO A 1 104 ? 2.764 -2.644 -11.036 1.00 98.56 104 PRO A N 1
ATOM 838 C CA . PRO A 1 104 ? 4.127 -2.326 -11.427 1.00 98.56 104 PRO A CA 1
ATOM 839 C C . PRO A 1 104 ? 4.286 -0.808 -11.573 1.00 98.56 104 PRO A C 1
ATOM 841 O O . PRO A 1 104 ? 3.467 -0.148 -12.201 1.00 98.56 104 PRO A O 1
ATOM 844 N N . THR A 1 105 ? 5.344 -0.243 -11.005 1.00 98.38 105 THR A N 1
ATOM 845 C CA . THR A 1 105 ? 5.686 1.182 -11.086 1.00 98.38 105 THR A CA 1
ATOM 846 C C . THR A 1 105 ? 7.018 1.338 -11.802 1.00 98.38 105 THR A C 1
ATOM 848 O O . THR A 1 105 ? 8.008 0.716 -11.411 1.00 98.38 105 THR A O 1
ATOM 851 N N . LEU A 1 106 ? 7.046 2.135 -12.868 1.00 98.00 106 LEU A N 1
ATOM 852 C CA . LEU A 1 106 ? 8.211 2.273 -13.742 1.00 98.00 106 LEU A CA 1
ATOM 853 C C . LEU A 1 106 ? 8.772 3.688 -13.689 1.00 98.00 106 LEU A C 1
ATOM 855 O O . LEU A 1 106 ? 8.175 4.626 -13.168 1.00 98.00 106 LEU A O 1
ATOM 859 N N . PHE A 1 107 ? 9.981 3.824 -14.214 1.00 96.94 107 PHE A N 1
ATOM 860 C CA . PHE A 1 107 ? 10.683 5.088 -14.285 1.00 96.94 107 PHE A CA 1
ATOM 861 C C . PHE A 1 107 ? 9.934 6.081 -15.183 1.00 96.94 107 PHE A C 1
ATOM 863 O O . PHE A 1 107 ? 9.457 5.708 -16.249 1.00 96.94 107 PHE A O 1
ATOM 870 N N . ALA A 1 108 ? 9.841 7.350 -14.780 1.00 96.88 108 ALA A N 1
ATOM 871 C CA . ALA A 1 108 ? 9.150 8.395 -15.548 1.00 96.88 108 ALA A CA 1
ATOM 872 C C . ALA A 1 108 ? 10.107 9.392 -16.225 1.00 96.88 108 ALA A C 1
ATOM 874 O O . ALA A 1 108 ? 9.702 10.487 -16.601 1.00 96.88 108 ALA A O 1
ATOM 875 N N . GLY A 1 109 ? 11.399 9.067 -16.372 1.00 95.62 109 GLY A N 1
ATOM 876 C CA . GLY A 1 109 ? 12.369 10.001 -16.963 1.00 95.62 109 GLY A CA 1
ATOM 877 C C . GLY A 1 109 ? 12.889 11.071 -15.995 1.00 95.62 109 GLY A C 1
ATOM 878 O O . GLY A 1 109 ? 13.424 12.090 -16.450 1.00 95.62 109 GLY A O 1
ATOM 879 N N . ILE A 1 110 ? 12.713 10.876 -14.684 1.00 95.00 110 ILE A N 1
ATOM 880 C CA . ILE A 1 110 ? 13.151 11.782 -13.615 1.00 95.00 110 ILE A CA 1
ATOM 881 C C . ILE A 1 110 ? 13.760 10.950 -12.482 1.00 95.00 110 ILE A C 1
ATOM 883 O O . ILE A 1 110 ? 13.109 10.052 -11.955 1.00 95.00 110 ILE A O 1
ATOM 887 N N . ALA A 1 111 ? 15.022 11.220 -12.140 1.00 93.12 111 ALA A N 1
ATOM 888 C CA . ALA A 1 111 ? 15.695 10.570 -11.015 1.00 93.12 111 ALA A CA 1
ATOM 889 C C . ALA A 1 111 ? 15.179 11.090 -9.660 1.00 93.12 111 ALA A C 1
ATOM 891 O O . ALA A 1 111 ? 14.573 12.159 -9.595 1.00 93.12 111 ALA A O 1
ATOM 892 N N . CYS A 1 112 ? 15.492 10.366 -8.578 1.00 92.19 112 CYS A N 1
ATOM 893 C CA . CYS A 1 112 ? 14.897 10.570 -7.257 1.00 92.19 112 CYS 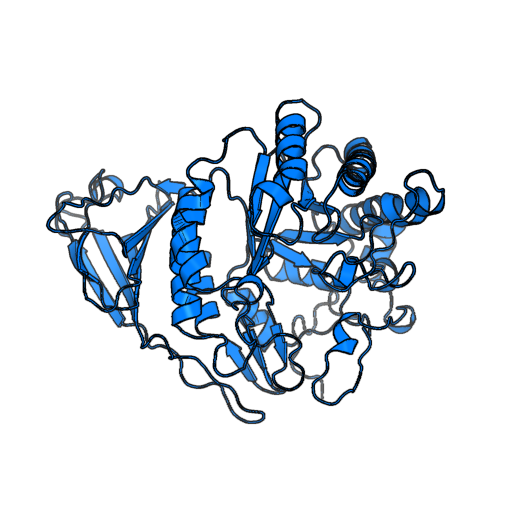A CA 1
ATOM 894 C C . CYS A 1 112 ? 14.881 12.034 -6.787 1.00 92.19 112 CYS A C 1
ATOM 896 O O . CYS A 1 112 ? 15.936 12.647 -6.603 1.00 92.19 112 CYS A O 1
ATOM 898 N N . GLN A 1 113 ? 13.678 12.562 -6.528 1.00 92.19 113 GLN A N 1
ATOM 899 C CA . GLN A 1 113 ? 13.450 13.944 -6.072 1.00 92.19 113 GLN A CA 1
ATOM 900 C C . GLN A 1 113 ? 13.427 14.101 -4.536 1.00 92.19 113 GLN A C 1
ATOM 902 O O . GLN A 1 113 ? 13.078 15.165 -4.021 1.00 92.19 113 GLN A O 1
ATOM 907 N N . SER A 1 114 ? 13.811 13.059 -3.791 1.00 88.31 114 SER A N 1
ATOM 908 C CA . SER A 1 114 ? 13.881 13.084 -2.323 1.00 88.31 114 SER A CA 1
ATOM 909 C C . SER A 1 114 ? 14.881 14.144 -1.806 1.00 88.31 114 SER A C 1
ATOM 911 O O . SER A 1 114 ? 15.869 14.440 -2.490 1.00 88.31 114 SER A O 1
ATOM 913 N N . PRO A 1 115 ? 14.686 14.738 -0.608 1.00 84.25 115 PRO A N 1
ATOM 914 C CA . PRO A 1 115 ? 15.507 15.848 -0.135 1.00 84.25 115 PRO A CA 1
ATOM 915 C C . PRO A 1 115 ? 16.998 15.492 -0.067 1.00 84.25 115 PRO A C 1
ATOM 917 O O . PRO A 1 115 ? 17.385 14.425 0.408 1.00 84.25 115 PRO A O 1
ATOM 920 N N . GLY A 1 116 ? 17.849 16.414 -0.524 1.00 79.88 116 GLY A N 1
ATOM 921 C CA . GLY A 1 116 ? 19.302 16.215 -0.581 1.00 79.88 116 GLY A CA 1
ATOM 922 C C . GLY A 1 116 ? 19.803 15.497 -1.840 1.00 79.88 116 GLY A C 1
ATOM 923 O O . GLY A 1 116 ? 21.001 15.231 -1.944 1.00 79.88 116 GLY A O 1
ATOM 924 N N . ARG A 1 117 ? 18.921 15.194 -2.800 1.00 83.19 117 ARG A N 1
ATOM 925 C CA . ARG A 1 117 ? 19.286 14.735 -4.147 1.00 83.19 117 ARG A CA 1
ATOM 926 C C . ARG A 1 117 ? 19.339 15.898 -5.140 1.00 83.19 117 ARG A C 1
ATOM 928 O O . ARG A 1 117 ? 18.676 16.913 -4.950 1.00 83.19 117 ARG A O 1
ATOM 935 N N . ASP A 1 118 ? 20.118 15.712 -6.203 1.00 83.75 118 ASP A N 1
ATOM 936 C CA . ASP A 1 118 ? 20.112 16.556 -7.405 1.00 83.75 118 ASP A CA 1
ATOM 937 C C . ASP A 1 118 ? 19.418 15.770 -8.531 1.00 83.75 118 ASP A C 1
ATOM 939 O O . ASP A 1 118 ? 20.080 14.990 -9.231 1.00 83.75 118 ASP A O 1
ATOM 943 N N . PRO A 1 119 ? 18.078 15.854 -8.642 1.00 86.12 119 PRO A N 1
ATOM 944 C CA . PRO A 1 119 ? 17.336 15.031 -9.581 1.00 86.12 119 PRO A CA 1
ATOM 945 C C . PRO A 1 119 ? 17.718 15.408 -11.010 1.00 86.12 119 PRO A C 1
ATOM 947 O O . PRO A 1 119 ? 17.619 16.557 -11.441 1.00 86.12 119 PRO A O 1
ATOM 950 N N . ARG A 1 120 ? 18.157 14.411 -11.776 1.00 91.94 120 ARG A N 1
ATOM 951 C CA . ARG A 1 120 ? 18.409 14.561 -13.208 1.00 91.94 120 ARG A CA 1
ATOM 952 C C . ARG A 1 120 ? 17.141 14.239 -13.983 1.00 91.94 120 ARG A C 1
ATOM 954 O O . ARG A 1 120 ? 16.510 13.209 -13.757 1.00 91.94 120 ARG A O 1
ATOM 961 N N . HIS A 1 121 ? 16.825 15.100 -14.940 1.00 93.81 121 HIS A N 1
ATOM 962 C CA . HIS A 1 121 ? 15.663 14.973 -15.807 1.00 93.81 121 HIS A CA 1
ATOM 963 C C . HIS A 1 121 ? 16.134 14.582 -17.208 1.00 93.81 121 HIS A C 1
ATOM 965 O O . HIS A 1 121 ? 17.027 15.220 -17.768 1.00 93.81 121 HIS A O 1
ATOM 971 N N . MET A 1 122 ? 15.547 13.531 -17.778 1.00 94.38 122 MET A N 1
ATOM 972 C CA . MET A 1 122 ? 15.736 13.222 -19.195 1.00 94.38 122 MET A CA 1
ATOM 973 C C . MET A 1 122 ? 14.996 14.250 -20.050 1.00 94.38 122 MET A C 1
ATOM 975 O O . MET A 1 122 ? 13.907 14.687 -19.677 1.00 94.38 122 MET A O 1
ATOM 979 N N . ASP A 1 123 ? 15.569 14.618 -21.196 1.00 95.94 123 ASP A N 1
ATOM 980 C CA . ASP A 1 123 ? 14.861 15.427 -22.188 1.00 95.94 123 ASP A CA 1
ATOM 981 C C . ASP A 1 123 ? 13.692 14.616 -22.756 1.00 95.94 123 ASP A C 1
ATOM 983 O O . ASP A 1 123 ? 13.892 13.566 -23.377 1.00 95.94 123 ASP A O 1
ATOM 987 N N . ILE A 1 124 ? 12.481 15.122 -22.533 1.00 96.69 124 ILE A N 1
ATOM 988 C CA . ILE A 1 124 ? 11.220 14.507 -22.944 1.00 96.69 124 ILE A CA 1
ATOM 989 C C . ILE A 1 124 ? 11.132 14.304 -24.469 1.00 96.69 124 ILE A C 1
ATOM 991 O O . ILE A 1 124 ? 10.536 13.338 -24.939 1.00 96.69 124 ILE A O 1
ATOM 995 N N . ASN A 1 125 ? 11.809 15.148 -25.258 1.00 97.06 125 ASN A N 1
ATOM 996 C CA . ASN A 1 125 ? 11.811 15.061 -26.722 1.00 97.06 125 ASN A CA 1
ATOM 997 C C . ASN A 1 125 ? 12.906 14.138 -27.280 1.00 97.06 125 ASN A C 1
ATOM 999 O O . ASN A 1 125 ? 12.971 13.896 -28.494 1.00 97.06 125 ASN A O 1
ATOM 1003 N N . SER A 1 126 ? 13.778 13.608 -26.421 1.00 97.00 126 SER A N 1
ATOM 1004 C CA . SER A 1 126 ? 14.898 12.775 -26.848 1.00 97.00 126 SER A CA 1
ATOM 1005 C C . SER A 1 126 ? 14.446 11.398 -27.346 1.00 97.00 126 SER A C 1
ATOM 1007 O O . SER A 1 126 ? 13.450 10.828 -26.897 1.00 97.00 126 SER A O 1
ATOM 1009 N N . ALA A 1 127 ? 15.229 10.813 -28.259 1.00 96.38 127 ALA A N 1
ATOM 1010 C CA . ALA A 1 127 ? 15.036 9.418 -28.661 1.00 96.38 127 ALA A CA 1
ATOM 1011 C C . ALA A 1 127 ? 15.203 8.457 -27.471 1.00 96.38 127 ALA A C 1
ATOM 1013 O O . ALA A 1 127 ? 14.522 7.443 -27.410 1.00 96.38 127 ALA A O 1
ATOM 1014 N N . THR A 1 128 ? 16.061 8.799 -26.505 1.00 93.50 128 THR A N 1
ATOM 1015 C CA . THR A 1 128 ? 16.267 8.015 -25.283 1.00 93.50 128 THR A CA 1
ATOM 1016 C C . THR A 1 128 ? 14.999 7.934 -24.437 1.00 93.50 128 THR A C 1
ATOM 1018 O O . THR A 1 128 ? 14.652 6.844 -23.998 1.00 93.50 128 THR A O 1
ATOM 1021 N N . PHE A 1 129 ? 14.278 9.045 -24.237 1.00 96.56 129 PHE A N 1
ATOM 1022 C CA . PHE A 1 129 ? 13.012 9.027 -23.495 1.00 96.56 129 PHE A CA 1
ATOM 1023 C C . PHE A 1 129 ? 11.972 8.146 -24.198 1.00 96.56 129 PHE A C 1
ATOM 1025 O O . PHE A 1 129 ? 11.404 7.250 -23.580 1.00 96.56 129 PHE A O 1
ATOM 1032 N N . ARG A 1 130 ? 11.795 8.303 -25.516 1.00 97.38 130 ARG A N 1
ATOM 1033 C CA . ARG A 1 130 ? 10.868 7.452 -26.283 1.00 97.38 130 ARG A CA 1
ATOM 1034 C C . ARG A 1 130 ? 11.240 5.965 -26.228 1.00 97.38 130 ARG A C 1
ATOM 1036 O O . ARG A 1 130 ? 10.393 5.133 -25.925 1.00 97.38 130 ARG A O 1
ATOM 1043 N N . ASN A 1 131 ? 12.503 5.636 -26.487 1.00 95.44 131 ASN A N 1
ATOM 1044 C CA . ASN A 1 131 ? 12.944 4.250 -26.664 1.00 95.44 131 ASN A CA 1
ATOM 1045 C C . ASN A 1 131 ? 13.157 3.489 -25.350 1.00 95.44 131 ASN A C 1
ATOM 1047 O O . ASN A 1 131 ? 13.102 2.264 -25.365 1.00 95.44 131 ASN A O 1
ATOM 1051 N N . ASN A 1 132 ? 13.436 4.187 -24.244 1.00 93.06 132 ASN A N 1
ATOM 1052 C CA . ASN A 1 132 ? 13.773 3.544 -22.970 1.00 93.06 132 ASN A CA 1
ATOM 1053 C C . ASN A 1 132 ? 12.743 3.806 -21.870 1.00 93.06 132 ASN A C 1
ATOM 1055 O O . ASN A 1 132 ? 12.700 3.049 -20.912 1.00 93.06 132 ASN A O 1
ATOM 1059 N N . VAL A 1 133 ? 11.961 4.887 -21.955 1.00 97.00 133 VAL A N 1
ATOM 1060 C CA . VAL A 1 133 ? 10.915 5.178 -20.966 1.00 97.00 133 VAL A CA 1
ATOM 1061 C C . VAL A 1 133 ? 9.582 4.701 -21.513 1.00 97.00 133 VAL A C 1
ATOM 1063 O O . VAL A 1 133 ? 9.091 3.681 -21.053 1.00 97.00 133 VAL A O 1
ATOM 1066 N N . ILE A 1 134 ? 9.040 5.350 -22.549 1.00 98.50 134 ILE A N 1
ATOM 1067 C CA . ILE A 1 134 ? 7.716 5.000 -23.103 1.00 98.50 134 ILE A CA 1
ATOM 1068 C C . ILE A 1 134 ? 7.664 3.531 -23.545 1.00 98.50 134 ILE A C 1
ATOM 1070 O O . ILE A 1 134 ? 6.757 2.797 -23.154 1.00 98.50 134 ILE A O 1
ATOM 1074 N N . GLN A 1 135 ? 8.662 3.073 -24.308 1.00 98.25 135 GLN A N 1
ATOM 1075 C CA . GLN A 1 135 ? 8.681 1.691 -24.788 1.00 98.25 135 GLN A CA 1
ATOM 1076 C C . GLN A 1 135 ? 8.775 0.662 -23.648 1.00 98.25 135 GLN A C 1
ATOM 1078 O O . GLN A 1 135 ? 8.265 -0.440 -23.803 1.00 98.25 135 GLN A O 1
ATOM 1083 N N . ASP A 1 136 ? 9.371 0.996 -22.497 1.00 98.00 136 ASP A N 1
ATOM 1084 C CA . ASP A 1 136 ? 9.432 0.081 -21.349 1.00 98.00 136 ASP A CA 1
ATOM 1085 C C . ASP A 1 136 ? 8.050 -0.163 -20.727 1.00 98.00 136 ASP A C 1
ATOM 1087 O O . ASP A 1 136 ? 7.799 -1.287 -20.290 1.00 98.00 136 ASP A O 1
ATOM 1091 N N . TYR A 1 137 ? 7.151 0.833 -20.732 1.00 98.75 137 TYR A N 1
ATOM 1092 C CA . TYR A 1 137 ? 5.754 0.645 -20.317 1.00 98.75 137 TYR A CA 1
ATOM 1093 C C . TYR A 1 137 ? 5.012 -0.261 -21.299 1.00 98.75 137 TYR A C 1
ATOM 1095 O O . TYR A 1 137 ? 4.414 -1.252 -20.885 1.00 98.75 137 TYR A O 1
ATOM 1103 N N . LEU A 1 138 ? 5.088 0.040 -22.600 1.00 98.75 138 LEU A N 1
ATOM 1104 C CA . LEU A 1 138 ? 4.404 -0.743 -23.635 1.00 98.75 138 LEU A CA 1
ATOM 1105 C C . LEU A 1 138 ? 4.881 -2.198 -23.653 1.00 98.75 138 LEU A C 1
ATOM 1107 O O . LEU A 1 138 ? 4.070 -3.117 -23.700 1.00 98.75 138 LEU A O 1
ATOM 1111 N N . ASP A 1 139 ? 6.194 -2.401 -23.559 1.00 98.81 139 ASP A N 1
ATOM 1112 C CA . ASP A 1 139 ? 6.804 -3.726 -23.530 1.00 98.81 139 ASP A CA 1
ATOM 1113 C C . ASP A 1 139 ? 6.427 -4.512 -22.273 1.00 98.81 139 ASP A C 1
ATOM 1115 O O . ASP A 1 139 ? 6.302 -5.733 -22.334 1.00 98.81 139 ASP A O 1
ATOM 1119 N N . LEU A 1 140 ? 6.242 -3.840 -21.130 1.00 98.81 140 LEU A N 1
ATOM 1120 C CA . LEU A 1 140 ? 5.791 -4.515 -19.919 1.00 98.81 140 LEU A CA 1
ATOM 1121 C C . LEU A 1 140 ? 4.333 -4.958 -20.036 1.00 98.81 140 LEU A C 1
ATOM 1123 O O . LEU A 1 140 ? 4.000 -6.058 -19.601 1.00 98.81 140 LEU A O 1
ATOM 1127 N N . ILE A 1 141 ? 3.469 -4.121 -20.613 1.00 98.81 141 ILE A N 1
ATOM 1128 C CA . ILE A 1 141 ? 2.067 -4.487 -20.837 1.00 98.81 141 ILE A CA 1
ATOM 1129 C C . ILE A 1 141 ? 1.994 -5.666 -21.816 1.00 98.81 141 ILE A C 1
ATOM 1131 O O . ILE A 1 141 ? 1.289 -6.635 -21.549 1.00 98.81 141 ILE A O 1
ATOM 1135 N N . GLU A 1 142 ? 2.799 -5.658 -22.880 1.00 98.56 142 GLU A N 1
ATOM 1136 C CA . GLU A 1 142 ? 2.960 -6.798 -23.794 1.00 98.56 142 GLU A CA 1
ATOM 1137 C C . GLU A 1 142 ? 3.480 -8.055 -23.080 1.00 98.56 142 GLU A C 1
ATOM 1139 O O . GLU A 1 142 ? 2.938 -9.145 -23.256 1.00 98.56 142 GLU A O 1
ATOM 1144 N N . PHE A 1 143 ? 4.496 -7.918 -22.223 1.00 98.81 143 PHE A N 1
ATOM 1145 C CA . PHE A 1 143 ? 4.990 -9.014 -21.389 1.00 98.81 143 PHE A CA 1
ATOM 1146 C C . PHE A 1 143 ? 3.890 -9.585 -20.495 1.00 98.81 143 PHE A C 1
ATOM 1148 O O . PHE A 1 143 ? 3.791 -10.802 -20.358 1.00 98.81 143 PHE A O 1
ATOM 1155 N N . ALA A 1 144 ? 3.069 -8.731 -19.884 1.00 98.62 144 ALA A N 1
ATOM 1156 C CA . ALA A 1 144 ? 2.066 -9.141 -18.914 1.00 98.62 144 ALA A CA 1
ATOM 1157 C C . ALA A 1 144 ? 0.795 -9.705 -19.562 1.00 98.62 144 ALA A C 1
ATOM 1159 O O . ALA A 1 144 ? 0.261 -10.692 -19.065 1.00 98.62 144 ALA A O 1
ATOM 1160 N N . ASN A 1 145 ? 0.343 -9.126 -20.676 1.00 98.50 145 ASN A N 1
ATOM 1161 C CA . ASN A 1 145 ? -0.986 -9.377 -21.241 1.00 98.50 145 ASN A CA 1
ATOM 1162 C C . ASN A 1 145 ? -0.971 -9.921 -22.673 1.00 98.50 145 ASN A C 1
ATOM 1164 O O . ASN A 1 145 ? -1.975 -10.477 -23.107 1.00 98.50 145 ASN A O 1
ATOM 1168 N N . GLY A 1 146 ? 0.131 -9.765 -23.411 1.00 98.00 146 GLY A N 1
ATOM 1169 C CA . GLY A 1 146 ? 0.197 -10.122 -24.827 1.00 98.00 146 GLY A CA 1
ATOM 1170 C C . GLY A 1 146 ? 0.078 -11.627 -25.091 1.00 98.00 146 GLY A C 1
ATOM 1171 O O . GLY A 1 146 ? 0.286 -12.455 -24.195 1.00 98.00 146 GLY A O 1
ATOM 1172 N N . ASP A 1 147 ? -0.214 -11.965 -26.349 1.00 97.75 147 ASP A N 1
ATOM 1173 C CA . ASP A 1 147 ? -0.208 -13.335 -26.874 1.00 97.75 147 ASP A CA 1
ATOM 1174 C C . ASP A 1 147 ? 1.240 -13.776 -27.193 1.00 97.75 147 ASP A C 1
ATOM 1176 O O . ASP A 1 147 ? 1.912 -13.116 -27.999 1.00 97.75 147 ASP A O 1
ATOM 1180 N N . PRO A 1 148 ? 1.745 -14.876 -26.593 1.00 97.88 148 PRO A N 1
ATOM 1181 C CA . PRO A 1 148 ? 3.086 -15.402 -26.855 1.00 97.88 148 PRO A CA 1
ATOM 1182 C C . PRO A 1 148 ? 3.401 -15.724 -28.321 1.00 97.88 148 PRO A C 1
ATOM 1184 O O . PRO A 1 148 ? 4.579 -15.804 -28.672 1.00 97.88 148 PRO A O 1
ATOM 1187 N N . GLU A 1 149 ? 2.393 -15.918 -29.172 1.00 97.31 149 GLU A N 1
ATOM 1188 C CA . GLU A 1 149 ? 2.592 -16.245 -30.588 1.00 97.31 149 GLU A CA 1
ATOM 1189 C C . GLU A 1 149 ? 2.807 -15.004 -31.470 1.00 97.31 149 GLU A C 1
ATOM 1191 O O . GLU A 1 149 ? 3.403 -15.105 -32.545 1.00 97.31 149 GLU A O 1
ATOM 1196 N N . SER A 1 150 ? 2.381 -13.820 -31.018 1.00 96.50 150 SER A N 1
ATOM 1197 C CA . SER A 1 150 ? 2.530 -12.560 -31.763 1.00 96.50 150 SER A CA 1
ATOM 1198 C C . SER A 1 150 ? 3.410 -11.518 -31.072 1.00 96.50 150 SER A C 1
ATOM 1200 O O . SER A 1 150 ? 3.867 -10.582 -31.727 1.00 96.50 150 SER A O 1
ATOM 1202 N N . SER A 1 151 ? 3.661 -11.661 -29.769 1.00 96.88 151 SER A N 1
ATOM 1203 C CA . SER A 1 151 ? 4.426 -10.709 -28.963 1.00 96.88 151 SER A CA 1
ATOM 1204 C C . SER A 1 151 ? 5.715 -11.335 -28.440 1.00 96.88 151 SER A C 1
ATOM 1206 O O . SER A 1 151 ? 5.704 -12.311 -27.688 1.00 96.88 151 SER A O 1
ATOM 1208 N N . SER A 1 152 ? 6.860 -10.741 -28.792 1.00 97.00 152 SER A N 1
ATOM 1209 C CA . SER A 1 152 ? 8.167 -11.216 -28.322 1.00 97.00 152 SER A CA 1
ATOM 1210 C C . SER A 1 152 ? 8.299 -11.151 -26.802 1.00 97.00 152 SER A C 1
ATOM 1212 O O . SER A 1 152 ? 8.996 -11.973 -26.215 1.00 97.00 152 SER A O 1
ATOM 1214 N N . TRP A 1 153 ? 7.632 -10.195 -26.152 1.00 98.06 153 TRP A N 1
ATOM 1215 C CA . TRP A 1 153 ? 7.664 -10.068 -24.698 1.00 98.06 153 TRP A CA 1
ATOM 1216 C C . TRP A 1 153 ? 6.761 -11.092 -24.010 1.00 98.06 153 TRP A C 1
ATOM 1218 O O . TRP A 1 153 ? 7.189 -11.708 -23.034 1.00 98.06 153 TRP A O 1
ATOM 1228 N N . ALA A 1 154 ? 5.575 -11.374 -24.552 1.00 98.25 154 ALA A N 1
ATOM 1229 C CA . ALA A 1 154 ? 4.756 -12.484 -24.068 1.00 98.25 154 ALA A CA 1
ATOM 1230 C C . ALA A 1 154 ? 5.435 -13.851 -24.293 1.00 98.25 154 ALA A C 1
ATOM 1232 O O . ALA A 1 154 ? 5.321 -14.745 -23.455 1.00 98.25 154 ALA A O 1
ATOM 1233 N N . ALA A 1 155 ? 6.220 -14.008 -25.367 1.00 98.06 155 ALA A N 1
ATOM 1234 C CA . ALA A 1 155 ? 7.047 -15.198 -25.567 1.00 98.06 155 ALA A CA 1
ATOM 1235 C C . ALA A 1 155 ? 8.086 -15.372 -24.443 1.00 98.06 155 ALA A C 1
ATOM 1237 O O . ALA A 1 155 ? 8.276 -16.488 -23.962 1.00 98.06 155 ALA A O 1
ATOM 1238 N N . VAL A 1 156 ? 8.696 -14.283 -23.946 1.00 96.94 156 VAL A N 1
ATOM 1239 C CA . VAL A 1 156 ? 9.566 -14.342 -22.754 1.00 96.94 156 VAL A CA 1
ATOM 1240 C C . VAL A 1 156 ? 8.781 -14.833 -21.534 1.00 96.94 156 VAL A C 1
ATOM 1242 O O . VAL A 1 156 ? 9.271 -15.714 -20.830 1.00 96.94 156 VAL A O 1
ATOM 1245 N N . ARG A 1 157 ? 7.563 -14.323 -21.290 1.00 97.06 157 ARG A N 1
ATOM 1246 C CA . ARG A 1 157 ? 6.685 -14.777 -20.189 1.00 97.06 157 ARG A CA 1
ATOM 1247 C C . ARG A 1 157 ? 6.414 -16.288 -20.272 1.00 97.06 157 ARG A C 1
ATOM 1249 O O . ARG A 1 157 ? 6.666 -17.017 -19.306 1.00 97.06 157 ARG A O 1
ATOM 1256 N N . ARG A 1 158 ? 6.019 -16.777 -21.454 1.00 96.38 158 ARG A N 1
ATOM 1257 C CA . ARG A 1 158 ? 5.819 -18.209 -21.740 1.00 96.38 158 ARG A CA 1
ATOM 1258 C C . ARG A 1 158 ? 7.071 -19.025 -21.440 1.00 96.38 158 ARG A C 1
ATOM 1260 O O . ARG A 1 158 ? 6.991 -20.029 -20.733 1.00 96.38 158 ARG A O 1
ATOM 1267 N N . ASP A 1 159 ? 8.222 -18.602 -21.953 1.00 94.31 159 ASP A N 1
ATOM 1268 C CA . ASP A 1 159 ? 9.484 -19.335 -21.819 1.00 94.31 159 ASP A CA 1
ATOM 1269 C C . ASP A 1 159 ? 9.973 -19.375 -20.357 1.00 94.31 159 ASP A C 1
ATOM 1271 O O . ASP A 1 159 ? 10.663 -20.313 -19.943 1.00 94.31 159 ASP A O 1
ATOM 1275 N N . MET A 1 160 ? 9.554 -18.404 -19.536 1.00 94.62 160 MET A N 1
ATOM 1276 C CA . MET A 1 160 ? 9.761 -18.421 -18.086 1.00 94.62 160 MET A CA 1
ATOM 1277 C C . MET A 1 160 ? 8.867 -19.420 -17.338 1.00 94.62 160 MET A C 1
ATOM 1279 O O . MET A 1 160 ? 9.154 -19.740 -16.184 1.00 94.62 160 MET A O 1
ATOM 1283 N N . GLY A 1 161 ? 7.863 -19.987 -18.008 1.00 93.44 161 GLY A N 1
ATOM 1284 C CA . GLY A 1 161 ? 6.972 -21.013 -17.474 1.00 93.44 161 GLY A CA 1
ATOM 1285 C C . GLY A 1 161 ? 5.519 -20.576 -17.313 1.00 93.44 161 GLY A C 1
ATOM 1286 O O . GLY A 1 161 ? 4.761 -21.344 -16.728 1.00 93.44 161 GLY A O 1
ATOM 1287 N N . HIS A 1 162 ? 5.132 -19.398 -17.817 1.00 96.56 162 HIS A N 1
ATOM 1288 C CA . HIS A 1 162 ? 3.779 -18.857 -17.662 1.00 96.56 162 HIS A CA 1
ATOM 1289 C C . HIS A 1 162 ? 3.220 -18.347 -19.011 1.00 96.56 162 HIS A C 1
ATOM 1291 O O . HIS A 1 162 ? 3.464 -17.208 -19.402 1.00 96.56 162 HIS A O 1
ATOM 1297 N N . PRO A 1 163 ? 2.555 -19.203 -19.811 1.00 96.38 163 PRO A N 1
ATOM 1298 C CA . PRO A 1 163 ? 1.995 -18.795 -21.105 1.00 96.38 163 PRO A CA 1
ATOM 1299 C C . PRO A 1 163 ? 0.800 -17.843 -20.979 1.00 96.38 163 PRO A C 1
ATOM 1301 O O . PRO A 1 163 ? 0.614 -16.994 -21.849 1.00 96.38 163 PRO A O 1
ATOM 1304 N N . GLU A 1 164 ? 0.008 -17.968 -19.917 1.00 97.88 164 GLU A N 1
ATOM 1305 C CA . GLU A 1 164 ? -1.234 -17.214 -19.736 1.00 97.88 164 GLU A CA 1
ATOM 1306 C C . GLU A 1 164 ? -0.959 -15.739 -19.395 1.00 97.88 164 GLU A C 1
ATOM 1308 O O . GLU A 1 164 ? 0.083 -15.419 -18.823 1.00 97.88 164 GLU A O 1
ATOM 1313 N N . PRO A 1 165 ? -1.848 -14.802 -19.757 1.00 98.19 165 PRO A N 1
ATOM 1314 C CA . PRO A 1 165 ? -1.702 -13.407 -19.358 1.00 98.19 165 PRO A CA 1
ATOM 1315 C C . PRO A 1 165 ? -1.898 -13.230 -17.844 1.00 98.19 165 PRO A C 1
ATOM 1317 O O . PRO A 1 165 ? -2.733 -13.893 -17.231 1.00 98.19 165 PRO A O 1
ATOM 1320 N N . PHE A 1 166 ? -1.179 -12.277 -17.247 1.00 98.38 166 PHE A N 1
ATOM 1321 C CA . PHE A 1 166 ? -1.334 -11.900 -15.835 1.00 98.38 166 PHE A CA 1
ATOM 1322 C C . PHE A 1 166 ? -2.547 -10.994 -15.571 1.00 98.38 166 PHE A C 1
ATOM 1324 O O . PHE A 1 166 ? -2.915 -10.804 -14.414 1.00 98.38 166 PHE A O 1
ATOM 1331 N N . GLY A 1 167 ? -3.158 -10.418 -16.614 1.00 97.38 167 GLY A N 1
ATOM 1332 C CA . GLY A 1 167 ? -4.329 -9.545 -16.478 1.00 97.38 167 GLY A CA 1
ATOM 1333 C C . GLY A 1 167 ? -4.005 -8.185 -15.853 1.00 97.38 167 GLY A C 1
ATOM 1334 O O . GLY A 1 167 ? -4.759 -7.696 -15.018 1.00 97.38 167 GLY A O 1
ATOM 1335 N N . LEU A 1 168 ? -2.869 -7.592 -16.226 1.00 98.50 168 LEU A N 1
ATOM 1336 C CA . LEU A 1 168 ? -2.456 -6.262 -15.779 1.00 98.50 168 LEU A CA 1
ATOM 1337 C C . LEU A 1 168 ? -3.464 -5.201 -16.249 1.00 98.50 168 LEU A C 1
ATOM 1339 O O . LEU A 1 168 ? -3.663 -5.045 -17.452 1.00 98.50 168 LEU A O 1
ATOM 1343 N N . ASP A 1 169 ? -4.042 -4.454 -15.311 1.00 97.44 169 ASP A N 1
ATOM 1344 C CA . ASP A 1 169 ? -5.059 -3.421 -15.560 1.00 97.44 169 ASP A CA 1
ATOM 1345 C C . ASP A 1 169 ? -4.713 -2.050 -14.948 1.00 97.44 169 ASP A C 1
ATOM 1347 O O . ASP A 1 169 ? -5.450 -1.080 -15.134 1.00 97.44 169 ASP A O 1
ATOM 1351 N N . MET A 1 170 ? -3.577 -1.946 -14.250 1.00 97.94 170 MET A N 1
ATOM 1352 C CA . MET A 1 170 ? -3.060 -0.693 -13.702 1.00 97.94 170 MET A CA 1
ATOM 1353 C C . MET A 1 170 ? -1.531 -0.627 -13.711 1.00 97.94 170 MET A C 1
ATOM 1355 O O . MET A 1 170 ? -0.850 -1.629 -13.504 1.00 97.94 170 MET A O 1
ATOM 1359 N N . ILE A 1 171 ? -0.973 0.568 -13.906 1.00 98.44 171 ILE A N 1
ATOM 1360 C CA . ILE A 1 171 ? 0.476 0.797 -13.961 1.00 98.44 171 ILE A CA 1
ATOM 1361 C C . ILE A 1 171 ? 0.852 2.150 -13.344 1.00 98.44 171 ILE A C 1
ATOM 1363 O O . ILE A 1 171 ? 0.213 3.172 -13.590 1.00 98.44 171 ILE A O 1
ATOM 1367 N N . GLY A 1 172 ? 1.898 2.161 -12.520 1.00 98.38 172 GLY A N 1
ATOM 1368 C CA . GLY A 1 172 ? 2.436 3.362 -11.884 1.00 98.38 172 GLY A CA 1
ATOM 1369 C C . GLY A 1 172 ? 3.420 4.099 -12.785 1.00 98.38 172 GLY A C 1
ATOM 1370 O O . GLY A 1 172 ? 4.405 3.510 -13.240 1.00 98.38 172 GLY A O 1
ATOM 1371 N N . VAL A 1 173 ? 3.179 5.392 -13.007 1.00 98.38 173 VAL A N 1
ATOM 1372 C CA . VAL A 1 173 ? 4.020 6.251 -13.850 1.00 98.38 173 VAL A CA 1
ATOM 1373 C C . VAL A 1 173 ? 4.931 7.110 -12.973 1.00 98.38 173 VAL A C 1
ATOM 1375 O O . VAL A 1 173 ? 4.568 8.210 -12.552 1.00 98.38 173 VAL A O 1
ATOM 1378 N N . GLY A 1 174 ? 6.143 6.623 -12.709 1.00 97.00 174 GLY A N 1
ATOM 1379 C CA . GLY A 1 174 ? 7.098 7.273 -11.808 1.00 97.00 174 GLY A CA 1
ATOM 1380 C C . GLY A 1 174 ? 6.816 7.018 -10.326 1.00 97.00 174 GLY A C 1
ATOM 1381 O O . GLY A 1 174 ? 5.850 6.362 -9.952 1.00 97.00 174 GLY A O 1
ATOM 1382 N N . ASN A 1 175 ? 7.686 7.545 -9.467 1.00 96.81 175 ASN A N 1
ATOM 1383 C CA . ASN A 1 175 ? 7.573 7.445 -8.011 1.00 96.81 175 ASN A CA 1
ATOM 1384 C C . ASN A 1 175 ? 7.898 8.800 -7.397 1.00 96.81 175 ASN A C 1
ATOM 1386 O O . ASN A 1 175 ? 8.938 9.348 -7.728 1.00 96.81 175 ASN A O 1
ATOM 1390 N N . GLU A 1 176 ? 7.054 9.326 -6.505 1.00 95.75 176 GLU A N 1
ATOM 1391 C CA . GLU A 1 176 ? 7.280 10.610 -5.811 1.00 95.75 176 GLU A CA 1
ATOM 1392 C C . GLU A 1 176 ? 7.669 11.786 -6.725 1.00 95.75 176 GLU A C 1
ATOM 1394 O O . GLU A 1 176 ? 8.139 12.825 -6.252 1.00 95.75 176 GLU A O 1
ATOM 1399 N N . ASN A 1 177 ? 7.455 11.653 -8.034 1.00 95.62 177 ASN A N 1
ATOM 1400 C CA . ASN A 1 177 ? 7.782 12.674 -8.999 1.00 95.62 177 ASN A CA 1
ATOM 1401 C C . ASN A 1 177 ? 6.707 13.759 -8.986 1.00 95.62 177 ASN A C 1
ATOM 1403 O O . ASN A 1 177 ? 5.523 13.486 -8.785 1.00 95.62 177 ASN A O 1
ATOM 1407 N N . PHE A 1 178 ? 7.127 15.008 -9.161 1.00 95.06 178 PHE A N 1
ATOM 1408 C CA . PHE A 1 178 ? 6.236 16.166 -9.130 1.00 95.06 178 PHE A CA 1
ATOM 1409 C C . PHE A 1 178 ? 6.803 17.326 -9.951 1.00 95.06 178 PHE A C 1
ATOM 1411 O O . PHE A 1 178 ? 7.984 17.365 -10.305 1.00 95.06 178 PHE A O 1
ATOM 1418 N N . GLY A 1 179 ? 5.958 18.324 -10.214 1.00 95.25 179 GLY A N 1
ATOM 1419 C CA . GLY A 1 179 ? 6.326 19.529 -10.959 1.00 95.25 179 GLY A CA 1
ATOM 1420 C C . GLY A 1 179 ? 5.873 19.500 -12.419 1.00 95.25 179 GLY A C 1
ATOM 1421 O O . GLY A 1 179 ? 5.253 18.549 -12.879 1.00 95.25 179 GLY A O 1
ATOM 1422 N N . ALA A 1 180 ? 6.127 20.596 -13.140 1.00 96.50 180 ALA A N 1
ATOM 1423 C CA . ALA A 1 180 ? 5.626 20.773 -14.507 1.00 96.50 180 ALA A CA 1
ATOM 1424 C C . ALA A 1 180 ? 6.220 19.759 -15.495 1.00 96.50 180 ALA A C 1
ATOM 1426 O O . ALA A 1 180 ? 5.501 19.240 -16.338 1.00 96.50 180 ALA A O 1
ATOM 1427 N N . ASP A 1 181 ? 7.510 19.457 -15.352 1.00 97.06 181 ASP A N 1
ATOM 1428 C CA . ASP A 1 181 ? 8.191 18.478 -16.200 1.00 97.06 181 ASP A CA 1
ATOM 1429 C C . ASP A 1 181 ? 7.671 17.050 -15.969 1.00 97.06 181 ASP A C 1
ATOM 1431 O O . ASP A 1 181 ? 7.493 16.307 -16.928 1.00 97.06 181 ASP A O 1
ATOM 1435 N N . TYR A 1 182 ? 7.356 16.682 -14.720 1.00 97.69 182 TYR A N 1
ATOM 1436 C CA . TYR A 1 182 ? 6.733 15.388 -14.429 1.00 97.69 182 TYR A CA 1
ATOM 1437 C C . TYR A 1 182 ? 5.355 15.263 -15.078 1.00 97.69 182 TYR A C 1
ATOM 1439 O O . TYR A 1 182 ? 5.104 14.268 -15.740 1.00 97.69 182 TYR A O 1
ATOM 1447 N N . VAL A 1 183 ? 4.494 16.276 -14.939 1.00 98.12 183 VAL A N 1
ATOM 1448 C CA . VAL A 1 183 ? 3.151 16.248 -15.541 1.00 98.12 183 VAL A CA 1
ATOM 1449 C C . VAL A 1 183 ? 3.225 16.098 -17.064 1.00 98.12 183 VAL A C 1
ATOM 1451 O O . VAL A 1 183 ? 2.544 15.248 -17.618 1.00 98.12 183 VAL A O 1
ATOM 1454 N N . ALA A 1 184 ? 4.121 16.829 -17.735 1.00 98.25 184 ALA A N 1
ATOM 1455 C CA . ALA A 1 184 ? 4.306 16.680 -19.181 1.00 98.25 184 ALA A CA 1
ATOM 1456 C C . ALA A 1 184 ? 4.783 15.268 -19.580 1.00 98.25 184 ALA A C 1
ATOM 1458 O O . ALA A 1 184 ? 4.364 14.729 -20.601 1.00 98.25 184 ALA A O 1
ATOM 1459 N N . LYS A 1 185 ? 5.662 14.656 -18.776 1.00 98.50 185 LYS A N 1
ATOM 1460 C CA . LYS A 1 185 ? 6.132 13.278 -18.995 1.00 98.50 185 LYS A CA 1
ATOM 1461 C C . LYS A 1 185 ? 5.054 12.247 -18.708 1.00 98.50 185 LYS A C 1
ATOM 1463 O O . LYS A 1 185 ? 4.991 11.262 -19.434 1.00 98.50 185 LYS A O 1
ATOM 1468 N N . PHE A 1 186 ? 4.239 12.474 -17.680 1.00 98.38 186 PHE A N 1
ATOM 1469 C CA . PHE A 1 186 ? 3.072 11.654 -17.388 1.00 98.38 186 PHE A CA 1
ATOM 1470 C C . PHE A 1 186 ? 2.157 11.614 -18.609 1.00 98.38 186 PHE A C 1
ATOM 1472 O O . PHE A 1 186 ? 1.916 10.519 -19.096 1.00 98.38 186 PHE A O 1
ATOM 1479 N N . ASP A 1 187 ? 1.782 12.775 -19.158 1.00 97.56 187 ASP A N 1
ATOM 1480 C CA . ASP A 1 187 ? 0.908 12.862 -20.336 1.00 97.56 187 ASP A CA 1
ATOM 1481 C C . ASP A 1 187 ? 1.479 12.091 -21.530 1.00 97.56 187 ASP A C 1
ATOM 1483 O O . ASP A 1 187 ? 0.812 11.231 -22.091 1.00 97.56 187 ASP A O 1
ATOM 1487 N N . MET A 1 188 ? 2.755 12.299 -21.872 1.00 98.19 188 MET A N 1
ATOM 1488 C CA . MET A 1 188 ? 3.363 11.573 -22.995 1.00 98.19 188 MET A CA 1
ATOM 1489 C C . MET A 1 188 ? 3.430 10.054 -22.786 1.00 98.19 188 MET A C 1
ATOM 1491 O O . MET A 1 188 ? 3.417 9.301 -23.760 1.00 98.19 188 MET A O 1
ATOM 1495 N N . ILE A 1 189 ? 3.559 9.592 -21.540 1.00 98.56 189 ILE A N 1
ATOM 1496 C CA . ILE A 1 189 ? 3.577 8.162 -21.217 1.00 98.56 189 ILE A CA 1
ATOM 1497 C C . ILE A 1 189 ? 2.153 7.598 -21.246 1.00 98.56 189 ILE A C 1
ATOM 1499 O O . ILE A 1 189 ? 1.934 6.568 -21.883 1.00 98.56 189 ILE A O 1
ATOM 1503 N N . SER A 1 190 ? 1.195 8.251 -20.583 1.00 97.44 190 SER A N 1
ATOM 1504 C CA . SER A 1 190 ? -0.189 7.783 -20.501 1.00 97.44 190 SER A CA 1
ATOM 1505 C C . SER A 1 190 ? -0.876 7.811 -21.862 1.00 97.44 190 SER A C 1
ATOM 1507 O O . SER A 1 190 ? -1.494 6.818 -22.223 1.00 97.44 190 SER A O 1
ATOM 1509 N N . GLU A 1 191 ? -0.687 8.859 -22.670 1.00 96.38 191 GLU A N 1
ATOM 1510 C CA . GLU A 1 191 ? -1.220 8.934 -24.038 1.00 96.38 191 GLU A CA 1
ATOM 1511 C C . GLU A 1 191 ? -0.715 7.773 -24.905 1.00 96.38 191 GLU A C 1
ATOM 1513 O O . GLU A 1 191 ? -1.500 7.112 -25.584 1.00 96.38 191 GLU A O 1
ATOM 1518 N N . ALA A 1 192 ? 0.586 7.466 -24.842 1.00 98.00 192 ALA A N 1
ATOM 1519 C CA . ALA A 1 192 ? 1.168 6.354 -25.593 1.00 98.00 192 ALA A CA 1
ATOM 1520 C C . ALA A 1 192 ? 0.637 4.986 -25.129 1.00 98.00 192 ALA A C 1
ATOM 1522 O O . ALA A 1 192 ? 0.485 4.072 -25.943 1.00 98.00 192 ALA A O 1
ATOM 1523 N N . ILE A 1 193 ? 0.360 4.831 -23.829 1.00 97.56 193 ILE A N 1
ATOM 1524 C CA . ILE A 1 193 ? -0.285 3.634 -23.279 1.00 97.56 193 ILE A CA 1
ATOM 1525 C C . ILE A 1 193 ? -1.726 3.544 -23.785 1.00 97.56 193 ILE A C 1
ATOM 1527 O O . ILE A 1 193 ? -2.102 2.514 -24.341 1.00 97.56 193 ILE A O 1
ATOM 1531 N N . HIS A 1 194 ? -2.514 4.608 -23.638 1.00 95.69 194 HIS A N 1
ATOM 1532 C CA . HIS A 1 194 ? -3.941 4.636 -23.970 1.00 95.69 194 HIS A CA 1
ATOM 1533 C C . HIS A 1 194 ? -4.221 4.520 -25.470 1.00 95.69 194 HIS A C 1
ATOM 1535 O O . HIS A 1 194 ? -5.261 3.983 -25.839 1.00 95.69 194 HIS A O 1
ATOM 1541 N N . GLU A 1 195 ? -3.278 4.897 -26.341 1.00 95.94 195 GLU A N 1
ATOM 1542 C CA . GLU A 1 195 ? -3.368 4.634 -27.788 1.00 95.94 195 GLU A CA 1
ATOM 1543 C C . GLU A 1 195 ? -3.487 3.128 -28.105 1.00 95.94 195 GLU A C 1
ATOM 1545 O O . GLU A 1 195 ? -4.089 2.745 -29.109 1.00 95.94 195 GLU A O 1
ATOM 1550 N N . ARG A 1 196 ? -2.930 2.258 -27.251 1.00 95.69 196 ARG A N 1
ATOM 1551 C CA . ARG A 1 196 ? -2.942 0.794 -27.434 1.00 95.69 196 ARG A CA 1
ATOM 1552 C C . ARG A 1 196 ? -3.803 0.052 -26.417 1.00 95.69 196 ARG A C 1
ATOM 1554 O O . ARG A 1 196 ? -4.333 -1.010 -26.729 1.00 95.69 196 ARG A O 1
ATOM 1561 N N . TYR A 1 197 ? -3.917 0.602 -25.214 1.00 95.44 197 TYR A N 1
ATOM 1562 C CA . TYR A 1 197 ? -4.550 0.001 -24.046 1.00 95.44 197 TYR A CA 1
ATOM 1563 C C . TYR A 1 197 ? -5.463 1.037 -23.371 1.00 95.44 197 TYR A C 1
ATOM 1565 O O . TYR A 1 197 ? -5.111 1.555 -22.309 1.00 95.44 197 TYR A O 1
ATOM 1573 N N . PRO A 1 198 ? -6.609 1.383 -23.985 1.00 93.06 198 PRO A N 1
ATOM 1574 C CA . PRO A 1 198 ? -7.465 2.486 -23.529 1.00 93.06 198 PRO A CA 1
ATOM 1575 C C . PRO A 1 198 ? -8.004 2.310 -22.098 1.00 93.06 198 PRO A C 1
ATOM 1577 O O . PRO A 1 198 ? -8.244 3.298 -21.408 1.00 93.06 198 PRO A O 1
ATOM 1580 N N . ASP A 1 199 ? -8.116 1.066 -21.625 1.00 93.38 199 ASP A N 1
ATOM 1581 C CA . ASP A 1 199 ? -8.670 0.745 -20.303 1.00 93.38 199 ASP A CA 1
ATOM 1582 C C . ASP A 1 199 ? -7.588 0.661 -19.199 1.00 93.38 199 ASP A C 1
ATOM 1584 O O . ASP A 1 199 ? -7.894 0.432 -18.029 1.00 93.38 199 ASP A O 1
ATOM 1588 N N . MET A 1 200 ? -6.302 0.835 -19.546 1.00 96.69 200 MET A N 1
ATOM 1589 C CA . MET A 1 200 ? -5.183 0.723 -18.600 1.00 96.69 200 MET A CA 1
ATOM 1590 C C . MET A 1 200 ? -5.157 1.898 -17.620 1.00 96.69 200 MET A C 1
ATOM 1592 O O . MET A 1 200 ? -4.882 3.039 -18.004 1.00 96.69 200 MET A O 1
ATOM 1596 N N . LEU A 1 201 ? -5.342 1.615 -16.329 1.00 97.25 201 LEU A N 1
ATOM 1597 C CA . LEU A 1 201 ? -5.313 2.631 -15.283 1.00 97.25 201 LEU A CA 1
ATOM 1598 C C . LEU A 1 201 ? -3.890 3.134 -15.012 1.00 97.25 201 LEU A C 1
ATOM 1600 O O . LEU A 1 201 ? -3.086 2.466 -14.361 1.00 97.25 201 LEU A O 1
ATOM 1604 N N . CYS A 1 202 ? -3.586 4.348 -15.468 1.00 97.44 202 CYS A N 1
ATOM 1605 C CA . CYS A 1 202 ? -2.328 5.022 -15.151 1.00 97.44 202 CYS A CA 1
ATOM 1606 C C . CYS A 1 202 ? -2.412 5.707 -13.776 1.00 97.44 202 CYS A C 1
ATOM 1608 O O . CYS A 1 202 ? -3.233 6.600 -13.563 1.00 97.44 202 CYS A O 1
ATOM 1610 N N . VAL A 1 203 ? -1.532 5.317 -12.852 1.00 98.25 203 VAL A N 1
ATOM 1611 C CA . VAL A 1 203 ? -1.408 5.919 -11.517 1.00 98.25 203 VAL A CA 1
ATOM 1612 C C . VAL A 1 203 ? -0.366 7.041 -11.555 1.00 98.25 203 VAL A C 1
ATOM 1614 O O . VAL A 1 203 ? 0.801 6.805 -11.881 1.00 98.25 203 VAL A O 1
ATOM 1617 N N . MET A 1 204 ? -0.788 8.263 -11.222 1.00 98.06 204 MET A N 1
ATOM 1618 C CA . MET A 1 204 ? 0.039 9.474 -11.244 1.00 98.06 204 MET A CA 1
ATOM 1619 C C . MET A 1 204 ? 0.551 9.837 -9.851 1.00 98.06 204 MET A C 1
ATOM 1621 O O . MET A 1 204 ? -0.221 9.914 -8.909 1.00 98.06 204 MET A O 1
ATOM 1625 N N . SER A 1 205 ? 1.822 10.194 -9.723 1.00 97.81 205 SER A N 1
ATOM 1626 C CA . SER A 1 205 ? 2.415 10.689 -8.480 1.00 97.81 205 SER A CA 1
ATOM 1627 C C . SER A 1 205 ? 1.980 12.122 -8.122 1.00 97.81 205 SER A C 1
ATOM 1629 O O . SER A 1 205 ? 1.980 13.042 -8.949 1.00 97.81 205 SER A O 1
ATOM 1631 N N . ALA A 1 206 ? 1.683 12.343 -6.840 1.00 96.56 206 ALA A N 1
ATOM 1632 C CA . ALA A 1 206 ? 1.496 13.670 -6.246 1.00 96.56 206 ALA A CA 1
ATOM 1633 C C . ALA A 1 206 ? 2.787 14.274 -5.661 1.00 96.56 206 ALA A C 1
ATOM 1635 O O . ALA A 1 206 ? 2.786 15.425 -5.211 1.00 96.56 206 ALA A O 1
ATOM 1636 N N . GLY A 1 207 ? 3.888 13.521 -5.674 1.00 94.44 207 GLY A N 1
ATOM 1637 C CA . GLY A 1 207 ? 5.138 13.874 -5.011 1.00 94.44 207 GLY A CA 1
ATOM 1638 C C . GLY A 1 207 ? 5.244 13.338 -3.582 1.00 94.44 207 GLY A C 1
ATOM 1639 O O . GLY A 1 207 ? 4.305 12.776 -3.030 1.00 94.44 207 GLY A O 1
ATOM 1640 N N . LEU A 1 208 ? 6.405 13.549 -2.959 1.00 90.19 208 LEU A N 1
ATOM 1641 C CA . LEU A 1 208 ? 6.712 13.048 -1.610 1.00 90.19 208 LEU A CA 1
ATOM 1642 C C . LEU A 1 208 ? 6.075 13.828 -0.445 1.00 90.19 208 LEU A C 1
ATOM 1644 O O . LEU A 1 208 ? 6.097 13.370 0.697 1.00 90.19 208 LEU A O 1
ATOM 1648 N N . PHE A 1 209 ? 5.608 15.059 -0.678 1.00 90.81 209 PHE A N 1
ATOM 1649 C CA . PHE A 1 209 ? 5.219 15.965 0.406 1.00 90.81 209 PHE A CA 1
ATOM 1650 C C . PHE A 1 209 ? 3.705 15.937 0.638 1.00 90.81 209 PHE A C 1
ATOM 1652 O O . PHE A 1 209 ? 2.952 16.319 -0.259 1.00 90.81 209 PHE A O 1
ATOM 1659 N N . PRO A 1 210 ? 3.233 15.639 1.861 1.00 89.19 210 PRO A N 1
ATOM 1660 C CA . PRO A 1 210 ? 1.821 15.349 2.121 1.00 89.19 210 PRO A CA 1
ATOM 1661 C C . PRO A 1 210 ? 0.932 16.598 2.269 1.00 89.19 210 PRO A C 1
ATOM 1663 O O . PRO A 1 210 ? -0.114 16.566 2.932 1.00 89.19 210 PRO A O 1
ATOM 1666 N N . PHE A 1 211 ? 1.333 17.724 1.671 1.00 89.06 211 PHE A N 1
ATOM 1667 C CA . PHE A 1 211 ? 0.698 19.031 1.836 1.00 89.06 211 PHE A CA 1
ATOM 1668 C C . PHE A 1 211 ? 0.141 19.557 0.513 1.00 89.06 211 PHE A C 1
ATOM 1670 O O . PHE A 1 211 ? 0.803 19.497 -0.523 1.00 89.06 211 PHE A O 1
ATOM 1677 N N . GLN A 1 212 ? -1.052 20.158 0.569 1.00 88.12 212 GLN A N 1
ATOM 1678 C CA . GLN A 1 212 ? -1.764 20.636 -0.622 1.00 88.12 212 GLN A CA 1
ATOM 1679 C C . GLN A 1 212 ? -0.921 21.506 -1.568 1.00 88.12 212 GLN A C 1
ATOM 1681 O O . GLN A 1 212 ? -0.976 21.243 -2.765 1.00 88.12 212 GLN A O 1
ATOM 1686 N N . PRO A 1 213 ? -0.118 22.493 -1.112 1.00 91.50 213 PRO A N 1
ATOM 1687 C CA . PRO A 1 213 ? 0.657 23.320 -2.038 1.00 91.50 213 PRO A CA 1
ATOM 1688 C C . PRO A 1 213 ? 1.641 22.530 -2.909 1.00 91.50 213 PRO A C 1
ATOM 1690 O O . PRO A 1 213 ? 1.824 22.882 -4.071 1.00 91.50 213 PRO A O 1
ATOM 1693 N N . ALA A 1 214 ? 2.244 21.463 -2.373 1.00 89.50 214 ALA A N 1
ATOM 1694 C CA . ALA A 1 214 ? 3.190 20.631 -3.114 1.00 89.50 214 ALA A CA 1
ATOM 1695 C C . ALA A 1 214 ? 2.477 19.760 -4.159 1.00 89.50 214 ALA A C 1
ATOM 1697 O O . ALA A 1 214 ? 2.925 19.672 -5.300 1.00 89.50 214 ALA A O 1
ATOM 1698 N N . MET A 1 215 ? 1.328 19.191 -3.789 1.00 95.44 215 MET A N 1
ATOM 1699 C CA . MET A 1 215 ? 0.565 18.276 -4.644 1.00 95.44 215 MET A CA 1
ATOM 1700 C C . MET A 1 215 ? -0.379 18.993 -5.620 1.00 95.44 215 MET A C 1
ATOM 1702 O O . MET A 1 215 ? -0.910 18.368 -6.537 1.00 95.44 215 MET A O 1
ATOM 1706 N N . LYS A 1 216 ? -0.616 20.303 -5.431 1.00 95.62 216 LYS A N 1
ATOM 1707 C CA . LYS A 1 216 ? -1.646 21.081 -6.142 1.00 95.62 216 LYS A CA 1
ATOM 1708 C C . LYS A 1 216 ? -1.598 20.873 -7.651 1.00 95.62 216 LYS A C 1
ATOM 1710 O O . LYS A 1 216 ? -2.636 20.694 -8.269 1.00 95.62 216 LYS A O 1
ATOM 1715 N N . ARG A 1 217 ? -0.399 20.885 -8.238 1.00 97.19 217 ARG A N 1
ATOM 1716 C CA . ARG A 1 217 ? -0.227 20.733 -9.686 1.00 97.19 217 ARG A CA 1
ATOM 1717 C C . ARG A 1 217 ? -0.716 19.372 -10.184 1.00 97.19 217 ARG A C 1
ATOM 1719 O O . ARG A 1 217 ? -1.477 19.349 -11.142 1.00 97.19 217 ARG A O 1
ATOM 1726 N N . SER A 1 218 ? -0.296 18.280 -9.545 1.00 97.19 218 SER A N 1
ATOM 1727 C CA . SER A 1 218 ? -0.735 16.931 -9.918 1.00 97.19 218 SER A CA 1
ATOM 1728 C C . SER A 1 218 ? -2.246 16.790 -9.733 1.00 97.19 218 SER A C 1
ATOM 1730 O O . SER A 1 218 ? -2.932 16.314 -10.626 1.00 97.19 218 SER A O 1
ATOM 1732 N N . TRP A 1 219 ? -2.801 17.293 -8.628 1.00 97.38 219 TRP A N 1
ATOM 1733 C CA . TRP A 1 219 ? -4.246 17.226 -8.391 1.00 97.38 219 TRP A CA 1
ATOM 1734 C C . TRP A 1 219 ? -5.082 18.054 -9.363 1.00 97.38 219 TRP A C 1
ATOM 1736 O O . TRP A 1 219 ? -6.115 17.577 -9.824 1.00 97.38 219 TRP A O 1
ATOM 1746 N N . ASP A 1 220 ? -4.668 19.283 -9.670 1.00 97.19 220 ASP A N 1
ATOM 1747 C CA . ASP A 1 220 ? -5.361 20.112 -10.658 1.00 97.19 220 ASP A CA 1
ATOM 1748 C C . ASP A 1 220 ? -5.360 19.423 -12.029 1.00 97.19 220 ASP A C 1
ATOM 1750 O O . ASP A 1 220 ? -6.386 19.405 -12.705 1.00 97.19 220 ASP A O 1
ATOM 1754 N N . HIS A 1 221 ? -4.229 18.815 -12.403 1.00 97.25 221 HIS A N 1
ATOM 1755 C CA . HIS A 1 221 ? -4.085 18.072 -13.652 1.00 97.25 221 HIS A CA 1
ATOM 1756 C C . HIS A 1 221 ? -4.970 16.823 -13.697 1.00 97.25 221 HIS A C 1
ATOM 1758 O O . HIS A 1 221 ? -5.763 16.673 -14.619 1.00 97.25 221 HIS A O 1
ATOM 1764 N N . ALA A 1 222 ? -4.926 15.979 -12.660 1.00 96.50 222 ALA A N 1
ATOM 1765 C CA . ALA A 1 222 ? -5.774 14.788 -12.559 1.00 96.50 222 ALA A CA 1
ATOM 1766 C C . ALA A 1 222 ? -7.262 15.119 -12.673 1.00 96.50 222 ALA A C 1
ATOM 1768 O O . ALA A 1 222 ? -8.008 14.428 -13.356 1.00 96.50 222 ALA A O 1
ATOM 1769 N N . ARG A 1 223 ? -7.703 16.192 -12.009 1.00 95.56 223 ARG A N 1
ATOM 1770 C CA . ARG A 1 223 ? -9.104 16.625 -12.059 1.00 95.56 223 ARG A CA 1
ATOM 1771 C C . ARG A 1 223 ? -9.491 17.157 -13.432 1.00 95.56 223 ARG A C 1
ATOM 1773 O O . ARG A 1 223 ? -10.632 16.970 -13.835 1.00 95.56 223 ARG A O 1
ATOM 1780 N N . ALA A 1 224 ? -8.572 17.821 -14.133 1.00 94.81 224 ALA A N 1
ATOM 1781 C CA . ALA A 1 224 ? -8.804 18.252 -15.505 1.00 94.81 224 ALA A CA 1
ATOM 1782 C C . ALA A 1 224 ? -8.938 17.047 -16.448 1.00 94.81 224 ALA A C 1
ATOM 1784 O O . ALA A 1 224 ? -9.882 17.020 -17.228 1.00 94.81 224 ALA A O 1
ATOM 1785 N N . LEU A 1 225 ? -8.066 16.039 -16.317 1.00 92.62 225 LEU A N 1
ATOM 1786 C CA . LEU A 1 225 ? -8.148 14.789 -17.085 1.00 92.62 225 LEU A CA 1
ATOM 1787 C C . LEU A 1 225 ? -9.434 14.008 -16.793 1.00 92.62 225 LEU A C 1
ATOM 1789 O O . LEU A 1 225 ? -10.097 13.552 -17.713 1.00 92.62 225 LEU A O 1
ATOM 1793 N N . ALA A 1 226 ? -9.824 13.891 -15.523 1.00 91.69 226 ALA A N 1
ATOM 1794 C CA . ALA A 1 226 ? -11.049 13.190 -15.138 1.00 91.69 226 ALA A CA 1
ATOM 1795 C C . ALA A 1 226 ? -12.337 13.901 -15.595 1.00 91.69 226 ALA A C 1
ATOM 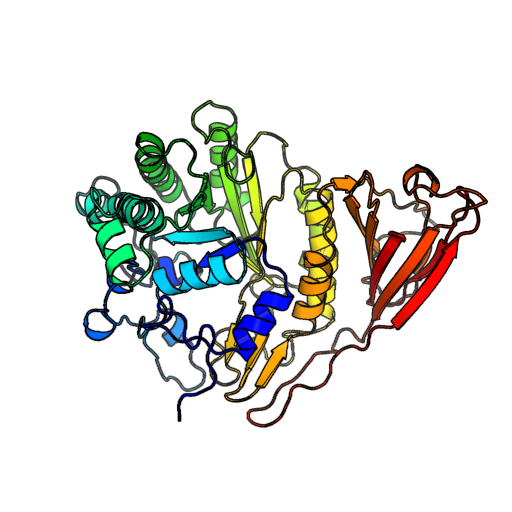1797 O O . ALA A 1 226 ? -13.397 13.284 -15.654 1.00 91.69 226 ALA A O 1
ATOM 1798 N N . ALA A 1 227 ? -12.259 15.199 -15.903 1.00 90.00 227 ALA A N 1
ATOM 1799 C CA . ALA A 1 227 ? -13.377 15.974 -16.432 1.00 90.00 227 ALA A CA 1
ATOM 1800 C C . ALA A 1 227 ? -13.529 15.864 -17.962 1.00 90.00 227 ALA A C 1
ATOM 1802 O O . ALA A 1 227 ? -14.486 16.417 -18.509 1.00 90.00 227 ALA A O 1
ATOM 1803 N N . THR A 1 228 ? -12.601 15.197 -18.654 1.00 84.75 228 THR A N 1
ATOM 1804 C CA . THR A 1 228 ? -12.654 14.942 -20.099 1.00 84.75 228 THR A CA 1
ATOM 1805 C C . THR A 1 228 ? -12.762 13.441 -20.383 1.00 84.75 228 THR A C 1
ATOM 1807 O O . THR A 1 228 ? -12.526 12.614 -19.508 1.00 84.75 228 THR A O 1
ATOM 1810 N N . ASP A 1 229 ? -13.038 13.072 -21.637 1.00 68.88 229 ASP A N 1
ATOM 1811 C CA . ASP A 1 229 ? -12.939 11.679 -22.118 1.00 68.88 229 ASP A CA 1
ATOM 1812 C C . ASP A 1 229 ? -11.472 11.241 -22.346 1.00 68.88 229 ASP A C 1
ATOM 1814 O O . ASP A 1 229 ? -11.190 10.350 -23.138 1.00 68.88 229 ASP A O 1
ATOM 1818 N N . SER A 1 230 ? -10.504 11.934 -21.733 1.00 67.31 230 SER A N 1
ATOM 1819 C CA . SER A 1 230 ? -9.066 11.656 -21.890 1.00 67.31 230 SER A CA 1
ATOM 1820 C C . SER A 1 230 ? -8.512 10.758 -20.787 1.00 67.31 230 SER A C 1
ATOM 1822 O O . SER A 1 230 ? -7.348 10.373 -20.845 1.00 67.31 230 SER A O 1
ATOM 1824 N N . GLY A 1 231 ? -9.311 10.470 -19.759 1.00 65.88 231 GLY A N 1
ATOM 1825 C CA . GLY A 1 231 ? -8.992 9.435 -18.784 1.00 65.88 231 GLY A CA 1
ATOM 1826 C C . GLY A 1 231 ? -9.480 8.057 -19.227 1.00 65.88 231 GLY A C 1
ATOM 1827 O O . GLY A 1 231 ? -10.085 7.895 -20.282 1.00 65.88 231 GLY A O 1
ATOM 1828 N N . THR A 1 232 ? -9.220 7.050 -18.402 1.00 76.00 232 THR A N 1
ATOM 1829 C CA . THR A 1 232 ? -9.605 5.667 -18.707 1.00 76.00 232 THR A CA 1
ATOM 1830 C C . THR A 1 232 ? -11.106 5.455 -18.579 1.00 76.00 232 THR A C 1
ATOM 1832 O O . THR A 1 232 ? -11.709 5.886 -17.591 1.00 76.00 232 THR A O 1
ATOM 1835 N N . HIS A 1 233 ? -11.689 4.707 -19.508 1.00 67.88 233 HIS A N 1
ATOM 1836 C CA . HIS A 1 233 ? -13.060 4.218 -19.396 1.00 67.88 233 HIS A CA 1
ATOM 1837 C C . HIS A 1 233 ? -13.046 2.814 -18.766 1.00 67.88 233 HIS A C 1
ATOM 1839 O O . HIS A 1 233 ? -12.167 2.019 -19.069 1.00 67.88 233 HIS A O 1
ATOM 1845 N N . ASP A 1 234 ? -13.967 2.533 -17.837 1.00 79.06 234 ASP A N 1
ATOM 1846 C CA . ASP A 1 234 ? -14.120 1.217 -17.183 1.00 79.06 234 ASP A CA 1
ATOM 1847 C C . ASP A 1 234 ? -12.836 0.631 -16.550 1.00 79.06 234 ASP A C 1
ATOM 1849 O O . ASP A 1 234 ? -12.569 -0.570 -16.597 1.00 79.06 234 ASP A O 1
ATOM 1853 N N . SER A 1 235 ? -12.045 1.496 -15.912 1.00 86.62 235 SER A N 1
ATOM 1854 C CA . SER A 1 235 ? -10.759 1.139 -15.306 1.00 86.62 235 SER A CA 1
ATOM 1855 C C . SER A 1 235 ? -10.869 0.181 -14.116 1.00 86.62 235 SER A C 1
ATOM 1857 O O . SER A 1 235 ? -11.938 -0.023 -13.535 1.00 86.62 235 SER A O 1
ATOM 1859 N N . ALA A 1 236 ? -9.719 -0.329 -13.664 1.00 85.12 236 ALA A N 1
ATOM 1860 C CA . ALA A 1 236 ? -9.599 -1.242 -12.526 1.00 85.12 236 ALA A CA 1
ATOM 1861 C C . ALA A 1 236 ? -10.288 -0.769 -11.226 1.00 85.12 236 ALA A C 1
ATOM 1863 O O . ALA A 1 236 ? -10.615 -1.610 -10.382 1.00 85.12 236 ALA A O 1
ATOM 1864 N N . THR A 1 237 ? -10.492 0.545 -11.056 1.00 88.62 237 THR A N 1
ATOM 1865 C CA . THR A 1 237 ? -11.181 1.155 -9.902 1.00 88.62 237 THR A CA 1
ATOM 1866 C C . THR A 1 237 ? -12.471 1.894 -10.279 1.00 88.62 237 THR A C 1
ATOM 1868 O O . THR A 1 237 ? -13.204 2.345 -9.395 1.00 88.62 237 THR A O 1
ATOM 1871 N N . GLY A 1 238 ? -12.768 2.015 -11.576 1.00 88.88 238 GLY A N 1
ATOM 1872 C CA . GLY A 1 238 ? -13.853 2.839 -12.110 1.00 88.88 238 GLY A CA 1
ATOM 1873 C C . GLY A 1 238 ? -13.557 4.344 -12.120 1.00 88.88 238 GLY A C 1
ATOM 1874 O O . GLY A 1 238 ? -14.460 5.132 -12.390 1.00 88.88 238 GLY A O 1
ATOM 1875 N N . ASP A 1 239 ? -12.325 4.758 -11.811 1.00 92.69 239 ASP A N 1
ATOM 1876 C CA . ASP A 1 239 ? -11.879 6.154 -11.899 1.00 92.69 239 ASP A CA 1
ATOM 1877 C C . ASP A 1 239 ? -11.113 6.385 -13.199 1.00 92.69 239 ASP A C 1
ATOM 1879 O O . ASP A 1 239 ? -10.416 5.500 -13.691 1.00 92.69 239 ASP A O 1
ATOM 1883 N N . ALA A 1 240 ? -11.203 7.598 -13.731 1.00 91.94 240 ALA A N 1
ATOM 1884 C CA . ALA A 1 240 ? -10.516 8.012 -14.950 1.00 91.94 240 ALA A CA 1
ATOM 1885 C C . ALA A 1 240 ? -8.990 8.109 -14.758 1.00 91.94 240 ALA A C 1
ATOM 1887 O O . ALA A 1 240 ? -8.218 7.973 -15.706 1.00 91.94 240 ALA A O 1
ATOM 1888 N N . ILE A 1 241 ? -8.569 8.385 -13.521 1.00 95.69 241 ILE A N 1
ATOM 1889 C CA . ILE A 1 241 ? -7.177 8.473 -13.086 1.00 95.69 241 ILE A CA 1
ATOM 1890 C C . ILE A 1 241 ? -7.104 8.269 -11.572 1.00 95.69 241 ILE A C 1
ATOM 1892 O O . ILE A 1 241 ? -8.004 8.670 -10.829 1.00 95.69 241 ILE A O 1
ATOM 1896 N N . ILE A 1 242 ? -5.997 7.697 -11.108 1.00 97.06 242 ILE A N 1
ATOM 1897 C CA . ILE A 1 242 ? -5.666 7.603 -9.688 1.00 97.06 242 ILE A CA 1
ATOM 1898 C C . ILE A 1 242 ? -4.425 8.443 -9.394 1.00 97.06 242 ILE A C 1
ATOM 1900 O O . ILE A 1 242 ? -3.438 8.389 -10.128 1.00 97.06 242 ILE A O 1
ATOM 1904 N N . VAL A 1 243 ? -4.472 9.203 -8.301 1.00 98.19 243 VAL A N 1
ATOM 1905 C CA . VAL A 1 243 ? -3.354 10.015 -7.813 1.00 98.19 243 VAL A CA 1
ATOM 1906 C C . VAL A 1 243 ? -2.748 9.376 -6.565 1.00 98.19 243 VAL A C 1
ATOM 1908 O O . VAL A 1 243 ? -3.447 9.176 -5.574 1.00 98.19 243 VAL A O 1
ATOM 1911 N N . ASP A 1 244 ? -1.453 9.078 -6.627 1.00 98.50 244 ASP A N 1
ATOM 1912 C CA . ASP A 1 244 ? -0.630 8.491 -5.572 1.00 98.50 244 ASP A CA 1
ATOM 1913 C C . ASP A 1 244 ? -0.103 9.568 -4.609 1.00 98.50 244 ASP A C 1
ATOM 1915 O O . ASP A 1 244 ? 0.753 10.385 -4.966 1.00 98.50 244 ASP A O 1
ATOM 1919 N N . GLU A 1 245 ? -0.640 9.587 -3.390 1.00 97.50 245 GLU A N 1
ATOM 1920 C CA . GLU A 1 245 ? -0.188 10.421 -2.280 1.00 97.50 245 GLU A CA 1
ATOM 1921 C C . GLU A 1 245 ? 0.638 9.617 -1.274 1.00 97.50 245 GLU A C 1
ATOM 1923 O O . GLU A 1 245 ? 0.237 8.544 -0.822 1.00 97.50 245 GLU A O 1
ATOM 1928 N N . HIS A 1 246 ? 1.762 10.190 -0.846 1.00 96.75 246 HIS A N 1
ATOM 1929 C CA . HIS A 1 246 ? 2.643 9.591 0.153 1.00 96.75 246 HIS A CA 1
ATOM 1930 C C . HIS A 1 246 ? 2.630 10.382 1.463 1.00 96.75 246 HIS A C 1
ATOM 1932 O O . HIS A 1 246 ? 2.441 11.602 1.474 1.00 96.75 246 HIS A O 1
ATOM 1938 N N . SER A 1 247 ? 2.843 9.716 2.600 1.00 95.56 247 SER A N 1
ATOM 1939 C CA . SER A 1 247 ? 2.918 10.355 3.917 1.00 95.56 247 SER A CA 1
ATOM 1940 C C . SER A 1 247 ? 3.739 9.576 4.940 1.00 95.56 247 SER A C 1
ATOM 1942 O O . SER A 1 247 ? 3.333 8.541 5.455 1.00 95.56 247 SER A O 1
ATOM 1944 N N . TYR A 1 248 ? 4.853 10.175 5.350 1.00 96.06 248 TYR A N 1
ATOM 1945 C CA . TYR A 1 248 ? 5.714 9.678 6.421 1.00 96.06 248 TYR A CA 1
ATOM 1946 C C . TYR A 1 248 ? 5.792 10.699 7.555 1.00 96.06 248 TYR A C 1
ATOM 1948 O O . TYR A 1 248 ? 6.639 11.593 7.551 1.00 96.06 248 TYR A O 1
ATOM 1956 N N . HIS A 1 249 ? 4.871 10.628 8.514 1.00 96.75 249 HIS A N 1
ATOM 1957 C CA . HIS A 1 249 ? 4.704 11.672 9.532 1.00 96.75 249 HIS A CA 1
ATOM 1958 C C . HIS A 1 249 ? 4.511 11.095 10.938 1.00 96.75 249 HIS A C 1
ATOM 1960 O O . HIS A 1 249 ? 4.511 9.887 11.137 1.00 96.75 249 HIS A O 1
ATOM 1966 N N . SER A 1 250 ? 4.423 11.956 11.948 1.00 97.25 250 SER A N 1
ATOM 1967 C CA . SER A 1 250 ? 4.152 11.558 13.329 1.00 97.25 250 SER A CA 1
ATOM 1968 C C . SER A 1 250 ? 2.758 10.929 13.501 1.00 97.25 250 SER A C 1
ATOM 1970 O O . SER A 1 250 ? 1.833 11.286 12.762 1.00 97.25 250 SER A O 1
ATOM 1972 N N . PRO A 1 251 ? 2.556 10.075 14.521 1.00 97.62 251 PRO A N 1
ATOM 1973 C CA . PRO A 1 251 ? 1.244 9.502 14.823 1.00 97.62 251 PRO A CA 1
ATOM 1974 C C . PRO A 1 251 ? 0.139 10.553 15.012 1.00 97.62 251 PRO A C 1
ATOM 1976 O O . PRO A 1 251 ? -0.974 10.374 14.533 1.00 97.62 251 PRO A O 1
ATOM 1979 N N . GLU A 1 252 ? 0.441 11.689 15.651 1.00 97.25 252 GLU A N 1
ATOM 1980 C CA . GLU A 1 252 ? -0.523 12.777 15.875 1.00 97.25 252 GLU A CA 1
ATOM 1981 C C . GLU A 1 252 ? -1.007 13.408 14.570 1.00 97.25 252 GLU A C 1
ATOM 1983 O O . GLU A 1 252 ? -2.152 13.850 14.473 1.00 97.25 252 GLU A O 1
ATOM 1988 N N . TRP A 1 253 ? -0.139 13.460 13.561 1.00 97.75 253 TRP A N 1
ATOM 1989 C CA . TRP A 1 253 ? -0.527 13.974 12.260 1.00 97.75 253 TRP A CA 1
ATOM 1990 C C . TRP A 1 253 ? -1.507 13.027 11.581 1.00 97.75 253 TRP A C 1
ATOM 1992 O O . TRP A 1 253 ? -2.545 13.501 11.138 1.00 97.75 253 TRP A O 1
ATOM 2002 N N . PHE A 1 254 ? -1.258 11.714 11.595 1.00 98.50 254 PHE A N 1
ATOM 2003 C CA . PHE A 1 254 ? -2.205 10.730 11.056 1.00 98.50 254 PHE A CA 1
ATOM 2004 C C . PHE A 1 254 ? -3.579 10.835 11.724 1.00 98.50 254 PHE A C 1
ATOM 2006 O O . PHE A 1 254 ? -4.592 10.927 11.033 1.00 98.50 254 PHE A O 1
ATOM 2013 N N . VAL A 1 255 ? -3.611 10.976 13.053 1.00 98.19 255 VAL A N 1
ATOM 2014 C CA . VAL A 1 255 ? -4.844 11.264 13.805 1.00 98.19 255 VAL A CA 1
ATOM 2015 C C . VAL A 1 255 ? -5.529 12.541 13.293 1.00 98.19 255 VAL A C 1
ATOM 2017 O O . VAL A 1 255 ? -6.738 12.553 13.066 1.00 98.19 255 VAL A O 1
ATOM 2020 N N . SER A 1 256 ? -4.773 13.618 13.050 1.00 96.88 256 SER A N 1
ATOM 2021 C CA . SER A 1 256 ? -5.324 14.866 12.495 1.00 96.88 256 SER A CA 1
ATOM 2022 C C . SER A 1 256 ? -5.827 14.743 11.050 1.00 96.88 256 SER A C 1
ATOM 2024 O O . SER A 1 256 ? -6.635 15.562 10.620 1.00 96.88 256 SER A O 1
ATOM 2026 N N . GLN A 1 257 ? -5.360 13.740 10.300 1.00 97.00 257 GLN A N 1
ATOM 2027 C CA . GLN A 1 257 ? -5.734 13.499 8.906 1.00 97.00 257 GLN A CA 1
ATOM 2028 C C . GLN A 1 257 ? -6.932 12.554 8.754 1.00 97.00 257 GLN A C 1
ATOM 2030 O O . GLN A 1 257 ? -7.327 12.261 7.629 1.00 97.00 257 GLN A O 1
ATOM 2035 N N . ALA A 1 258 ? -7.561 12.110 9.844 1.00 97.00 258 ALA A N 1
ATOM 2036 C CA . ALA A 1 258 ? -8.711 11.208 9.779 1.00 97.00 258 ALA A CA 1
ATOM 2037 C C . ALA A 1 258 ? -9.925 11.778 9.012 1.00 97.00 258 ALA A C 1
ATOM 2039 O O . ALA A 1 258 ? -10.808 11.017 8.631 1.00 97.00 258 ALA A O 1
ATOM 2040 N N . SER A 1 259 ? -9.986 13.093 8.768 1.00 95.81 259 SER A N 1
ATOM 2041 C CA . SER A 1 259 ? -10.996 13.760 7.925 1.00 95.81 259 SER A CA 1
ATOM 2042 C C . SER A 1 259 ? -10.423 14.368 6.637 1.00 95.81 259 SER A C 1
ATOM 2044 O O . SER A 1 259 ? -11.092 15.157 5.970 1.00 95.81 259 SER A O 1
ATOM 2046 N N . ARG A 1 260 ? -9.180 14.022 6.266 1.00 95.62 260 ARG A N 1
ATOM 2047 C CA . ARG A 1 260 ? -8.453 14.605 5.122 1.00 95.62 260 ARG A CA 1
ATOM 2048 C C . ARG A 1 260 ? -9.261 14.565 3.826 1.00 95.62 260 ARG A C 1
ATOM 2050 O O . ARG A 1 260 ? -9.284 15.553 3.094 1.00 95.62 260 ARG A O 1
ATOM 2057 N N . PHE A 1 261 ? -9.903 13.432 3.558 1.00 97.19 261 PHE A N 1
ATOM 2058 C CA . PHE A 1 261 ? -10.580 13.157 2.291 1.00 97.19 261 PHE A CA 1
ATOM 2059 C C . PHE A 1 261 ? -12.063 13.542 2.287 1.00 97.19 261 PHE A C 1
ATOM 2061 O O . PHE A 1 261 ? -12.680 13.553 1.225 1.00 97.19 261 PHE A O 1
ATOM 2068 N N . ASP A 1 262 ? -12.621 13.948 3.434 1.00 96.38 262 ASP A N 1
ATOM 2069 C CA . ASP A 1 262 ? -14.043 14.296 3.569 1.00 96.38 262 ASP A CA 1
ATOM 2070 C C . ASP A 1 262 ? -14.461 15.370 2.551 1.00 96.38 262 ASP A C 1
ATOM 2072 O O . ASP A 1 262 ? -15.534 15.292 1.959 1.00 96.38 262 ASP A O 1
ATOM 2076 N N . ALA A 1 263 ? -13.576 16.335 2.280 1.00 95.69 263 ALA A N 1
ATOM 2077 C CA . ALA A 1 263 ? -13.819 17.442 1.356 1.00 95.69 263 ALA A CA 1
ATOM 2078 C C . ALA A 1 263 ? -13.242 17.236 -0.059 1.00 95.69 263 ALA A C 1
ATOM 2080 O O . ALA A 1 263 ? -13.262 18.174 -0.861 1.00 95.69 263 ALA A O 1
ATOM 2081 N N . TYR A 1 264 ? -12.689 16.061 -0.384 1.00 96.19 264 TYR A N 1
ATOM 2082 C CA . TYR A 1 264 ? -12.137 15.832 -1.723 1.00 96.19 264 TYR A CA 1
ATOM 2083 C C . TYR A 1 264 ? -13.267 15.797 -2.772 1.00 96.19 264 TYR A C 1
ATOM 2085 O O . TYR A 1 264 ? -14.342 15.260 -2.492 1.00 96.19 264 TYR A O 1
ATOM 2093 N N . PRO A 1 265 ? -13.079 16.374 -3.975 1.00 94.44 265 PRO A N 1
ATOM 2094 C CA . PRO A 1 265 ? -14.102 16.332 -5.018 1.00 94.44 265 PRO A CA 1
ATOM 2095 C C . PRO A 1 265 ? -14.326 14.913 -5.558 1.00 94.44 265 PRO A C 1
ATOM 2097 O O . PRO A 1 265 ? -13.371 14.229 -5.914 1.00 94.44 265 PRO A O 1
ATOM 2100 N N . ARG A 1 266 ? -15.592 14.506 -5.698 1.00 93.88 266 ARG A N 1
ATOM 2101 C CA . ARG A 1 266 ? -16.002 13.225 -6.304 1.00 93.88 266 ARG A CA 1
ATOM 2102 C C . ARG A 1 266 ? -16.180 13.421 -7.808 1.00 93.88 266 ARG A C 1
ATOM 2104 O O . ARG A 1 266 ? -17.291 13.624 -8.285 1.00 93.88 266 ARG A O 1
ATOM 2111 N N . CYS A 1 267 ? -15.061 13.493 -8.524 1.00 92.06 267 CYS A N 1
ATOM 2112 C CA . CYS A 1 267 ? -15.005 13.972 -9.912 1.00 92.06 267 CYS A CA 1
ATOM 2113 C C . CYS A 1 267 ? -14.367 12.981 -10.897 1.00 92.06 267 CYS A C 1
ATOM 2115 O O . CYS A 1 267 ? -13.951 13.392 -11.970 1.00 92.06 267 CYS A O 1
ATOM 2117 N N . GLY A 1 268 ? -14.254 11.702 -10.524 1.00 90.62 268 GLY A N 1
ATOM 2118 C CA . GLY A 1 268 ? -13.619 10.669 -11.352 1.00 90.62 268 GLY A CA 1
ATOM 2119 C C . GLY A 1 268 ? -12.092 10.599 -11.236 1.00 90.62 268 GLY A C 1
ATOM 2120 O O . GLY A 1 268 ? -11.491 9.717 -11.836 1.00 90.62 268 GLY A O 1
ATOM 2121 N N . ALA A 1 269 ? -11.463 11.488 -10.460 1.00 95.31 269 ALA A N 1
ATOM 2122 C CA . ALA A 1 269 ? -10.083 11.331 -10.005 1.00 95.31 269 ALA A CA 1
ATOM 2123 C C . ALA A 1 269 ? -10.081 10.716 -8.599 1.00 95.31 269 ALA A C 1
ATOM 2125 O O . ALA A 1 269 ? -10.569 11.344 -7.653 1.00 95.31 269 ALA A O 1
ATOM 2126 N N . GLY A 1 270 ? -9.534 9.510 -8.464 1.00 96.75 270 GLY A N 1
ATOM 2127 C CA . GLY A 1 270 ? -9.430 8.810 -7.186 1.00 96.75 270 GLY A CA 1
ATOM 2128 C C . GLY A 1 270 ? -8.070 8.997 -6.510 1.00 96.75 270 GLY A C 1
ATOM 2129 O O . GLY A 1 270 ? -7.096 9.461 -7.104 1.00 96.75 270 GLY A O 1
ATOM 2130 N N . VAL A 1 271 ? -8.00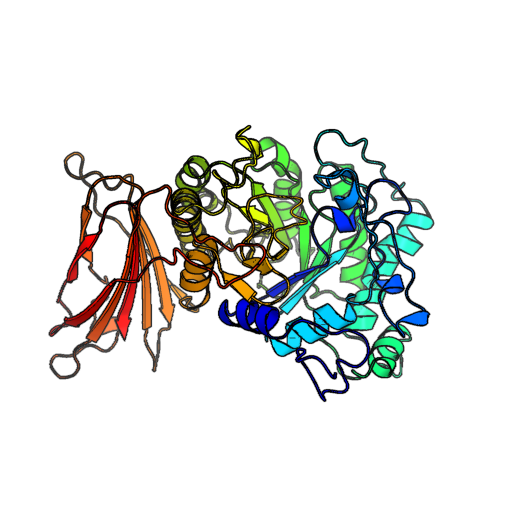8 8.628 -5.235 1.00 98.38 271 VAL A N 1
ATOM 2131 C CA . VAL A 1 271 ? -6.809 8.636 -4.397 1.00 98.38 271 VAL A CA 1
ATOM 2132 C C . VAL A 1 271 ? -6.292 7.211 -4.255 1.00 98.38 271 VAL A C 1
ATOM 2134 O O . VAL A 1 271 ? -7.023 6.296 -3.866 1.00 98.38 271 VAL A O 1
ATOM 2137 N N . TYR A 1 272 ? -4.996 7.065 -4.480 1.00 98.50 272 TYR A N 1
ATOM 2138 C CA . TYR A 1 272 ? -4.184 5.996 -3.936 1.00 98.50 272 TYR A CA 1
ATOM 2139 C C . TYR A 1 272 ? -3.292 6.599 -2.859 1.00 98.50 272 TYR A C 1
ATOM 2141 O O . TYR A 1 272 ? -2.508 7.495 -3.130 1.00 98.50 272 TYR A O 1
ATOM 2149 N N . PHE A 1 273 ? -3.426 6.157 -1.614 1.00 98.00 273 PHE A N 1
ATOM 2150 C CA . PHE A 1 273 ? -2.504 6.564 -0.556 1.00 98.00 273 PHE A CA 1
ATOM 2151 C C . PHE A 1 273 ? -1.361 5.548 -0.489 1.00 98.00 273 PHE A C 1
ATOM 2153 O O . PHE A 1 273 ? -1.409 4.595 0.300 1.00 98.00 273 PHE A O 1
ATOM 2160 N N . GLY A 1 274 ? -0.417 5.664 -1.426 1.00 96.94 274 GLY A N 1
ATOM 2161 C CA . GLY A 1 274 ? 0.434 4.551 -1.833 1.00 96.94 274 GLY A CA 1
ATOM 2162 C C . GLY A 1 274 ? 1.681 4.301 -1.022 1.00 96.94 274 GLY A C 1
ATOM 2163 O O . GLY A 1 274 ? 2.211 3.187 -1.039 1.00 96.94 274 GLY A O 1
ATOM 2164 N N . GLU A 1 275 ? 2.098 5.266 -0.220 1.00 97.69 275 GLU A N 1
ATOM 2165 C CA . GLU A 1 275 ? 3.100 5.026 0.803 1.00 97.69 275 GLU A CA 1
ATOM 2166 C C . GLU A 1 275 ? 2.722 5.758 2.075 1.00 97.69 275 GLU A C 1
ATOM 2168 O O . GLU A 1 275 ? 2.691 6.989 2.114 1.00 97.69 275 GLU A O 1
ATOM 2173 N N . TYR A 1 276 ? 2.479 5.013 3.150 1.00 97.94 276 TYR A N 1
ATOM 2174 C CA . TYR A 1 276 ? 2.338 5.630 4.458 1.00 97.94 276 TYR A CA 1
ATOM 2175 C C . TYR A 1 276 ? 2.920 4.811 5.595 1.00 97.94 276 TYR A C 1
ATOM 2177 O O . TYR A 1 276 ? 2.885 3.582 5.599 1.00 97.94 276 TYR A O 1
ATOM 2185 N N . SER A 1 277 ? 3.431 5.536 6.586 1.00 97.56 277 SER A N 1
ATOM 2186 C CA . SER A 1 277 ? 3.632 5.033 7.942 1.00 97.56 277 SER A CA 1
ATOM 2187 C C . SER A 1 277 ? 3.819 6.179 8.933 1.00 97.56 277 SER A C 1
ATOM 2189 O O . SER A 1 277 ? 4.387 7.232 8.615 1.00 97.56 277 SER A O 1
ATOM 2191 N N . ALA A 1 278 ? 3.375 5.969 10.172 1.00 97.62 278 ALA A N 1
ATOM 2192 C CA . ALA A 1 278 ? 3.512 6.904 11.283 1.00 97.62 278 ALA A CA 1
ATOM 2193 C C . ALA A 1 278 ? 4.933 6.898 11.880 1.00 97.62 278 ALA A C 1
ATOM 2195 O O . ALA A 1 278 ? 5.125 6.733 13.086 1.00 97.62 278 ALA A O 1
ATOM 2196 N N . ASN A 1 279 ? 5.939 7.066 11.018 1.00 94.62 279 ASN A N 1
ATOM 2197 C CA . ASN A 1 279 ? 7.356 6.962 11.359 1.00 94.62 279 ASN A CA 1
ATOM 2198 C C . ASN A 1 279 ? 7.995 8.289 11.809 1.00 94.62 279 ASN A C 1
ATOM 2200 O O . ASN A 1 279 ? 9.099 8.287 12.346 1.00 94.62 279 ASN A O 1
ATOM 2204 N N . GLY A 1 280 ? 7.329 9.430 11.610 1.00 93.50 280 GLY A N 1
ATOM 2205 C CA . GLY A 1 280 ? 7.817 10.741 12.043 1.00 93.50 280 GLY A CA 1
ATOM 2206 C C . GLY A 1 280 ? 8.869 11.411 11.148 1.00 93.50 280 GLY A C 1
ATOM 2207 O O . GLY A 1 280 ? 9.398 12.449 11.548 1.00 93.50 280 GLY A O 1
ATOM 2208 N N . TYR A 1 281 ? 9.160 10.887 9.951 1.00 92.62 281 TYR A N 1
ATOM 2209 C CA . TYR A 1 281 ? 10.202 11.411 9.055 1.00 92.62 281 TYR A CA 1
ATOM 2210 C C . TYR A 1 281 ? 10.004 12.899 8.713 1.00 92.62 281 TYR A C 1
ATOM 2212 O O . TYR A 1 281 ? 10.858 13.725 9.037 1.00 92.62 281 TYR A O 1
ATOM 2220 N N . PHE A 1 282 ? 8.844 13.278 8.167 1.00 92.06 282 PHE A N 1
ATOM 2221 C CA . PHE A 1 282 ? 8.515 14.680 7.864 1.00 92.06 282 PHE A CA 1
ATOM 2222 C C . PHE A 1 282 ? 8.140 15.510 9.098 1.00 92.06 282 PHE A C 1
ATOM 2224 O O . PHE A 1 282 ? 8.044 16.731 9.007 1.00 92.06 282 PHE A O 1
ATOM 2231 N N . ALA A 1 283 ? 8.000 14.874 10.263 1.00 92.81 283 ALA A N 1
ATOM 2232 C CA . ALA A 1 283 ? 7.872 15.563 11.545 1.00 92.81 283 ALA A CA 1
ATOM 2233 C C . ALA A 1 283 ? 9.237 15.894 12.182 1.00 92.81 283 ALA A C 1
ATOM 2235 O O . ALA A 1 283 ? 9.280 16.398 13.304 1.00 92.81 283 ALA A O 1
ATOM 2236 N N . GLY A 1 284 ? 10.353 15.569 11.513 1.00 91.94 284 GLY A N 1
ATOM 2237 C CA . GLY A 1 284 ? 11.703 15.761 12.046 1.00 91.94 284 GLY A CA 1
ATOM 2238 C C . GLY A 1 284 ? 12.021 14.866 13.248 1.00 91.94 284 GLY A C 1
ATOM 2239 O O . GLY A 1 284 ? 12.927 15.176 14.022 1.00 91.94 284 GLY A O 1
ATOM 2240 N N . GLN A 1 285 ? 11.277 13.772 13.440 1.00 92.69 285 GLN A N 1
ATOM 2241 C CA . GLN A 1 285 ? 11.497 12.862 14.559 1.00 92.69 285 GLN A CA 1
ATOM 2242 C C . GLN A 1 285 ? 12.645 11.884 14.260 1.00 92.69 285 GLN A C 1
ATOM 2244 O O . GLN A 1 285 ? 12.759 11.379 13.135 1.00 92.69 285 GLN A O 1
ATOM 2249 N N . PRO A 1 286 ? 13.485 11.560 15.262 1.00 89.44 286 PRO A N 1
ATOM 2250 C CA . PRO A 1 286 ? 14.547 10.576 15.099 1.00 89.44 286 PRO A CA 1
ATOM 2251 C C . PRO A 1 286 ? 14.010 9.201 14.678 1.00 89.44 286 PRO A C 1
ATOM 2253 O O . PRO A 1 286 ? 13.184 8.603 15.366 1.00 89.44 286 PRO A O 1
ATOM 2256 N N . GLN A 1 287 ? 14.543 8.666 13.579 1.00 89.56 287 GLN A N 1
ATOM 2257 C CA . GLN A 1 287 ? 14.216 7.329 13.078 1.00 89.56 287 GLN A CA 1
ATOM 2258 C C . GLN A 1 287 ? 14.987 6.268 13.877 1.00 89.56 287 GLN A C 1
ATOM 2260 O O . GLN A 1 287 ? 16.090 5.877 13.498 1.00 89.56 287 GLN A O 1
ATOM 2265 N N . THR A 1 288 ? 14.436 5.846 15.017 1.00 91.81 288 THR A N 1
ATOM 2266 C CA . THR A 1 288 ? 15.084 4.904 15.949 1.00 91.81 288 THR A CA 1
ATOM 2267 C C . THR A 1 288 ? 14.260 3.638 16.151 1.00 91.81 288 THR A C 1
ATOM 2269 O O . THR A 1 288 ? 13.032 3.672 16.114 1.00 91.81 288 THR A O 1
ATOM 2272 N N . GLU A 1 289 ? 14.931 2.530 16.469 1.00 90.75 289 GLU A N 1
ATOM 2273 C CA . GLU A 1 289 ? 14.276 1.258 16.811 1.00 90.75 289 GLU A CA 1
ATOM 2274 C C . GLU A 1 289 ? 13.340 1.365 18.022 1.00 90.75 289 GLU A C 1
ATOM 2276 O O . GLU A 1 289 ? 12.348 0.644 18.106 1.00 90.75 289 GLU A O 1
ATOM 2281 N N . GLN A 1 290 ? 13.633 2.263 18.967 1.00 91.25 290 GLN A N 1
ATOM 2282 C CA . GLN A 1 290 ? 12.791 2.471 20.146 1.00 91.25 290 GLN A CA 1
ATOM 2283 C C . GLN A 1 290 ? 11.474 3.178 19.794 1.00 91.25 290 GLN A C 1
ATOM 2285 O O . GLN A 1 290 ? 10.439 2.849 20.366 1.00 91.25 290 GLN A O 1
ATOM 2290 N N . GLY A 1 291 ? 11.518 4.148 18.875 1.00 92.25 291 GLY A N 1
ATOM 2291 C CA . GLY A 1 291 ? 10.348 4.928 18.460 1.00 92.25 291 GLY A CA 1
ATOM 2292 C C . GLY A 1 291 ? 9.496 4.262 17.377 1.00 92.25 291 GLY A C 1
ATOM 2293 O O . GLY A 1 291 ? 8.315 4.581 17.259 1.00 92.25 291 GLY A O 1
ATOM 2294 N N . ALA A 1 292 ? 10.075 3.338 16.610 1.00 95.56 292 ALA A N 1
ATOM 2295 C CA . ALA A 1 292 ? 9.401 2.656 15.511 1.00 95.56 292 ALA A CA 1
ATOM 2296 C C . ALA A 1 292 ? 8.487 1.510 15.972 1.00 95.56 292 ALA A C 1
ATOM 2298 O O . ALA A 1 292 ? 8.730 0.873 16.999 1.00 95.56 292 ALA A O 1
ATOM 2299 N N . ASN A 1 293 ? 7.485 1.192 15.158 1.00 97.31 293 ASN A N 1
ATOM 2300 C CA . ASN A 1 293 ? 6.565 0.066 15.279 1.00 97.31 293 ASN A CA 1
ATOM 2301 C C . ASN A 1 293 ? 5.908 -0.015 16.665 1.00 97.31 293 ASN A C 1
ATOM 2303 O O . ASN A 1 293 ? 5.821 -1.086 17.260 1.00 97.31 293 ASN A O 1
ATOM 2307 N N . THR A 1 294 ? 5.530 1.141 17.219 1.00 98.19 294 THR A N 1
ATOM 2308 C CA . THR A 1 294 ? 4.883 1.258 18.534 1.00 98.19 294 THR A CA 1
ATOM 2309 C C . THR A 1 294 ? 3.369 1.288 18.402 1.00 98.19 294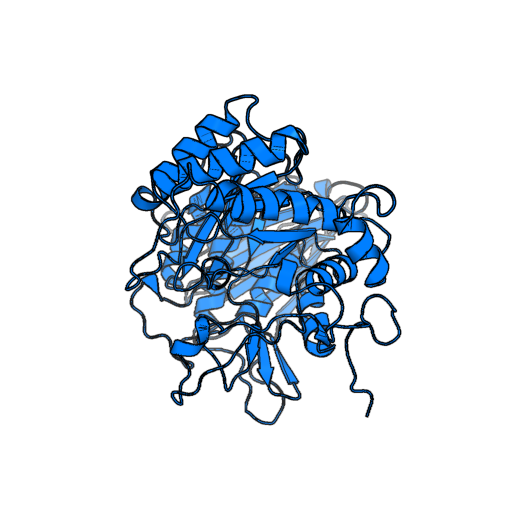 THR A C 1
ATOM 2311 O O . THR A 1 294 ? 2.831 1.716 17.379 1.00 98.19 294 THR A O 1
ATOM 2314 N N . TRP A 1 295 ? 2.660 0.922 19.467 1.00 98.62 295 TRP A N 1
ATOM 2315 C CA . TRP A 1 295 ? 1.205 0.976 19.496 1.00 98.62 295 TRP A CA 1
ATOM 2316 C C . TRP A 1 295 ? 0.693 2.386 19.221 1.00 98.62 295 TRP A C 1
ATOM 2318 O O . TRP A 1 295 ? -0.293 2.539 18.519 1.00 98.62 295 TRP A O 1
ATOM 2328 N N . LYS A 1 296 ? 1.410 3.430 19.656 1.00 98.31 296 LYS A N 1
ATOM 2329 C CA . LYS A 1 296 ? 1.107 4.819 19.294 1.00 98.31 296 LYS A CA 1
ATOM 2330 C C . LYS A 1 296 ? 1.084 5.043 17.779 1.00 98.31 296 LYS A C 1
ATOM 2332 O O . LYS A 1 296 ? 0.165 5.692 17.291 1.00 98.31 296 LYS A O 1
ATOM 2337 N N . SER A 1 297 ? 2.080 4.525 17.054 1.00 98.44 297 SER A N 1
ATOM 2338 C CA . SER A 1 297 ? 2.130 4.623 15.588 1.00 98.44 297 SER A CA 1
ATOM 2339 C C . SER A 1 297 ? 0.966 3.876 14.934 1.00 98.44 297 SER A C 1
ATOM 2341 O O . SER A 1 297 ? 0.234 4.478 14.152 1.00 98.44 297 SER A O 1
ATOM 2343 N N . ALA A 1 298 ? 0.709 2.640 15.370 1.00 98.69 298 ALA A N 1
ATOM 2344 C CA . ALA A 1 298 ? -0.398 1.821 14.882 1.00 98.69 298 ALA A CA 1
ATOM 2345 C C . ALA A 1 298 ? -1.767 2.474 15.149 1.00 98.69 298 ALA A C 1
ATOM 2347 O O . ALA A 1 298 ? -2.661 2.435 14.312 1.00 98.69 298 ALA A O 1
ATOM 2348 N N . LEU A 1 299 ? -1.932 3.130 16.301 1.00 98.44 299 LEU A N 1
ATOM 2349 C CA . LEU A 1 299 ? -3.172 3.802 16.681 1.00 98.44 299 LEU A CA 1
ATOM 2350 C C . LEU A 1 299 ? -3.443 5.062 15.850 1.00 98.44 299 LEU A C 1
ATOM 2352 O O . LEU A 1 299 ? -4.595 5.358 15.533 1.00 98.44 299 LEU A O 1
ATOM 2356 N N . GLY A 1 300 ? -2.389 5.806 15.503 1.00 98.56 300 GLY A N 1
ATOM 2357 C CA . GLY A 1 300 ? -2.505 6.959 14.613 1.00 98.56 300 GLY A CA 1
ATOM 2358 C C . GLY A 1 300 ? -2.906 6.546 13.201 1.00 98.56 300 GLY A C 1
ATOM 2359 O O . GLY A 1 300 ? -3.821 7.135 12.627 1.00 98.56 300 GLY A O 1
ATOM 2360 N N . GLU A 1 301 ? -2.279 5.492 12.682 1.00 98.75 301 GLU A N 1
ATOM 2361 C CA . GLU A 1 301 ? -2.621 4.887 11.391 1.00 98.75 301 GLU A CA 1
ATOM 2362 C C . GLU A 1 301 ? -4.053 4.332 11.398 1.00 98.75 301 GLU A C 1
ATOM 2364 O O . GLU A 1 301 ? -4.816 4.625 10.483 1.00 98.75 301 GLU A O 1
ATOM 2369 N N . ALA A 1 302 ? -4.476 3.642 12.465 1.00 98.88 302 ALA A N 1
ATOM 2370 C CA . ALA A 1 302 ? -5.848 3.152 12.612 1.00 98.88 302 ALA A CA 1
ATOM 2371 C C . ALA A 1 302 ? -6.879 4.288 12.525 1.00 98.88 302 ALA A C 1
ATOM 2373 O O . ALA A 1 302 ? -7.880 4.164 11.821 1.00 98.88 302 ALA A O 1
ATOM 2374 N N . ALA A 1 303 ? -6.642 5.408 13.219 1.00 98.69 303 ALA A N 1
ATOM 2375 C CA . ALA A 1 303 ? -7.526 6.572 13.157 1.00 98.69 303 ALA A CA 1
ATOM 2376 C C . ALA A 1 303 ? -7.613 7.133 11.729 1.00 98.69 303 ALA A C 1
ATOM 2378 O O . ALA A 1 303 ? -8.711 7.403 11.239 1.00 98.69 303 ALA A O 1
ATOM 2379 N N . PHE A 1 304 ? -6.474 7.251 11.043 1.00 98.75 304 PHE A N 1
ATOM 2380 C CA . PHE A 1 304 ? -6.415 7.685 9.649 1.00 98.75 304 PHE A CA 1
ATOM 2381 C C . PHE A 1 304 ? -7.178 6.745 8.704 1.00 98.75 304 PHE A C 1
ATOM 2383 O O . PHE A 1 304 ? -7.985 7.217 7.902 1.00 98.75 304 PHE A O 1
ATOM 2390 N N . LEU A 1 305 ? -7.006 5.428 8.849 1.00 98.81 305 LEU A N 1
ATOM 2391 C CA . LEU A 1 305 ? -7.671 4.424 8.016 1.00 98.81 305 LEU A CA 1
ATOM 2392 C C . LEU A 1 305 ? -9.199 4.460 8.132 1.00 98.81 305 LEU A C 1
ATOM 2394 O O . LEU A 1 305 ? -9.881 4.210 7.141 1.00 98.81 305 LEU A O 1
ATOM 2398 N N . THR A 1 306 ? -9.765 4.859 9.280 1.00 98.62 306 THR A N 1
ATOM 2399 C CA . THR A 1 306 ? -11.223 5.100 9.357 1.00 98.62 306 THR A CA 1
ATOM 2400 C C . THR A 1 306 ? -11.679 6.213 8.404 1.00 98.62 306 THR A C 1
ATOM 2402 O O . THR A 1 306 ? -12.783 6.165 7.861 1.00 98.62 306 THR A O 1
ATOM 2405 N N . GLY A 1 307 ? -10.827 7.219 8.185 1.00 98.06 307 GLY A N 1
ATOM 2406 C CA . GLY A 1 307 ? -11.033 8.280 7.206 1.00 98.06 307 GLY A CA 1
ATOM 2407 C C . GLY A 1 307 ? -10.961 7.771 5.775 1.00 98.06 307 GLY A C 1
ATOM 2408 O O . GLY A 1 307 ? -11.804 8.151 4.965 1.00 98.06 307 GLY A O 1
ATOM 2409 N N . CYS A 1 308 ? -10.006 6.887 5.481 1.00 98.44 308 CYS A N 1
ATOM 2410 C CA . CYS A 1 308 ? -9.903 6.229 4.179 1.00 98.44 308 CYS A CA 1
ATOM 2411 C C . CYS A 1 308 ? -11.156 5.401 3.876 1.00 98.44 308 CYS A C 1
ATOM 2413 O O . CYS A 1 308 ? -11.778 5.610 2.843 1.00 98.44 308 CYS A O 1
ATOM 2415 N N . GLU A 1 309 ? -11.590 4.536 4.799 1.00 98.06 309 GLU A N 1
ATOM 2416 C CA . GLU A 1 309 ? -12.788 3.710 4.598 1.00 98.06 309 GLU A CA 1
ATOM 2417 C C . GLU A 1 309 ? -14.052 4.546 4.409 1.00 98.06 309 GLU A C 1
ATOM 2419 O O . GLU A 1 309 ? -14.821 4.291 3.484 1.00 98.06 309 GLU A O 1
ATOM 2424 N N . ARG A 1 310 ? -14.254 5.579 5.239 1.00 97.06 310 ARG A N 1
ATOM 2425 C CA . ARG A 1 310 ? -15.411 6.483 5.127 1.00 97.06 310 ARG A CA 1
ATOM 2426 C C . ARG A 1 310 ? -15.461 7.217 3.785 1.00 97.06 310 ARG A C 1
ATOM 2428 O O . ARG A 1 310 ? -16.549 7.556 3.336 1.00 97.06 310 ARG A O 1
ATOM 2435 N N . ASN A 1 311 ? -14.305 7.454 3.170 1.00 97.75 311 ASN A N 1
ATOM 2436 C CA . ASN A 1 311 ? -14.169 8.133 1.884 1.00 97.75 311 ASN A CA 1
ATOM 2437 C C . ASN A 1 311 ? -13.706 7.175 0.780 1.00 97.75 311 ASN A C 1
ATOM 2439 O O . ASN A 1 311 ? -13.018 7.604 -0.143 1.00 97.75 311 ASN A O 1
ATOM 2443 N N . SER A 1 312 ? -14.045 5.886 0.871 1.00 95.88 312 SER A N 1
ATOM 2444 C CA . SER A 1 312 ? -13.651 4.861 -0.112 1.00 95.88 312 SER A CA 1
ATOM 2445 C C . SER A 1 312 ? -14.264 5.062 -1.504 1.00 95.88 312 SER A C 1
ATOM 2447 O O . SER A 1 312 ? -13.847 4.428 -2.469 1.00 95.88 312 SER A O 1
ATOM 2449 N N . ASP A 1 313 ? -15.212 5.993 -1.628 1.00 93.31 313 ASP A N 1
ATOM 2450 C CA . ASP A 1 313 ? -15.712 6.515 -2.898 1.00 93.31 313 ASP A CA 1
ATOM 2451 C C . ASP A 1 313 ? -14.663 7.345 -3.661 1.00 93.31 313 ASP A C 1
ATOM 2453 O O . ASP A 1 313 ? -14.743 7.465 -4.880 1.00 93.31 313 ASP A O 1
ATOM 2457 N N . VAL A 1 314 ? -13.673 7.901 -2.955 1.00 95.88 314 VAL A N 1
ATOM 2458 C CA . VAL A 1 314 ? -12.526 8.618 -3.536 1.00 95.88 314 VAL A CA 1
ATOM 2459 C C . VAL A 1 314 ? -11.215 7.893 -3.244 1.00 95.88 314 VAL 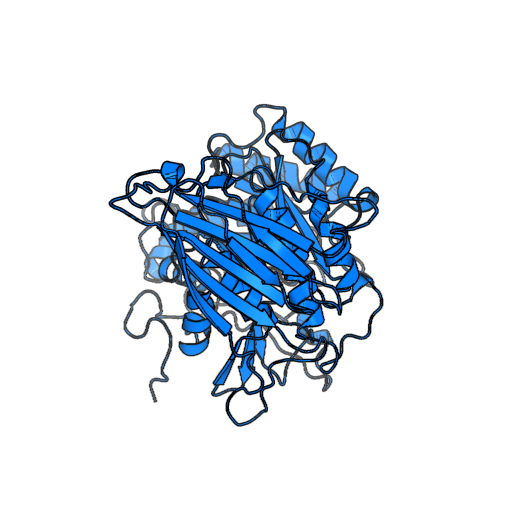A C 1
ATOM 2461 O O . VAL A 1 314 ? -10.378 7.776 -4.130 1.00 95.88 314 VAL A O 1
ATOM 2464 N N . VAL A 1 315 ? -11.007 7.395 -2.025 1.00 97.94 315 VAL A N 1
ATOM 2465 C CA . VAL A 1 315 ? -9.815 6.636 -1.622 1.00 97.94 315 VAL A CA 1
ATOM 2466 C C . VAL A 1 315 ? -9.974 5.182 -2.035 1.00 97.94 315 VAL A C 1
ATOM 2468 O O . VAL A 1 315 ? -10.554 4.374 -1.317 1.00 97.94 315 VAL A O 1
ATOM 2471 N N . ARG A 1 316 ? -9.445 4.845 -3.208 1.00 96.69 316 ARG A N 1
ATOM 2472 C CA . ARG A 1 316 ? -9.611 3.516 -3.805 1.00 96.69 316 ARG A CA 1
ATOM 2473 C C . ARG A 1 316 ? -8.588 2.506 -3.331 1.00 96.69 316 ARG A C 1
ATOM 2475 O O . ARG A 1 316 ? -8.866 1.313 -3.319 1.00 96.69 316 ARG A O 1
ATOM 2482 N N . MET A 1 317 ? -7.394 2.976 -2.987 1.00 98.00 317 MET A N 1
ATOM 2483 C CA . MET A 1 317 ? -6.265 2.118 -2.653 1.00 98.00 317 MET A CA 1
ATOM 2484 C C . MET A 1 317 ? -5.437 2.746 -1.535 1.00 98.00 317 MET A C 1
ATOM 2486 O O . MET A 1 317 ? -5.257 3.963 -1.487 1.00 98.00 317 MET A O 1
ATOM 2490 N N . THR A 1 318 ? -4.880 1.915 -0.661 1.00 98.19 318 THR A N 1
ATOM 2491 C CA . THR A 1 318 ? -3.912 2.320 0.364 1.00 98.19 318 THR A CA 1
ATOM 2492 C C . THR A 1 318 ? -2.841 1.246 0.488 1.00 98.19 318 THR A C 1
ATOM 2494 O O . THR A 1 318 ? -3.163 0.059 0.435 1.00 98.19 318 THR A O 1
ATOM 2497 N N . SER A 1 319 ? -1.579 1.626 0.681 1.00 98.31 319 SER A N 1
ATOM 2498 C CA . SER A 1 319 ? -0.526 0.654 0.999 1.00 98.31 319 SER A CA 1
ATOM 2499 C C . SER A 1 319 ? 0.484 1.181 2.005 1.00 98.31 319 SER A C 1
ATOM 2501 O O . SER A 1 319 ? 1.091 2.239 1.831 1.00 98.31 319 SER A O 1
ATOM 2503 N N . TYR A 1 320 ? 0.691 0.386 3.050 1.00 98.56 320 TYR A N 1
ATOM 2504 C CA . TYR A 1 320 ? 1.707 0.637 4.056 1.00 98.56 320 TYR A CA 1
ATOM 2505 C C . TYR A 1 320 ? 3.112 0.558 3.455 1.00 98.56 320 TYR A C 1
ATOM 2507 O O . TYR A 1 320 ? 3.423 -0.370 2.703 1.00 98.56 320 TYR A O 1
ATOM 2515 N N . ALA A 1 321 ? 3.995 1.469 3.861 1.00 97.12 321 ALA A N 1
ATOM 2516 C CA . ALA A 1 321 ? 5.393 1.441 3.457 1.00 97.12 321 ALA A CA 1
ATOM 2517 C C . ALA A 1 321 ? 6.355 1.795 4.611 1.00 97.12 321 ALA A C 1
ATOM 2519 O O . ALA A 1 321 ? 6.084 2.714 5.391 1.00 97.12 321 ALA A O 1
ATOM 2520 N N . PRO A 1 322 ? 7.516 1.115 4.711 1.00 96.50 322 PRO A N 1
ATOM 2521 C CA . PRO A 1 322 ? 7.924 -0.079 3.957 1.00 96.50 322 PRO A CA 1
ATOM 2522 C C . PRO A 1 322 ? 7.282 -1.378 4.485 1.00 96.50 322 PRO A C 1
ATOM 2524 O O . PRO A 1 322 ? 7.009 -1.517 5.679 1.00 96.50 322 PRO A O 1
ATOM 2527 N N . LEU A 1 323 ? 7.088 -2.365 3.602 1.00 97.94 323 LEU A N 1
ATOM 2528 C CA . LEU A 1 323 ? 6.468 -3.651 3.957 1.00 97.94 323 LEU A CA 1
ATOM 2529 C C . LEU A 1 323 ? 7.404 -4.574 4.757 1.00 97.94 323 LEU A C 1
ATOM 2531 O O . LEU A 1 323 ? 6.991 -5.143 5.762 1.00 97.94 323 LEU A O 1
ATOM 2535 N N . LEU A 1 324 ? 8.652 -4.743 4.306 1.00 96.88 324 LEU A N 1
ATOM 2536 C CA . LEU A 1 324 ? 9.567 -5.787 4.783 1.00 96.88 324 LEU A CA 1
ATOM 2537 C C . LEU A 1 324 ? 10.900 -5.213 5.262 1.00 96.88 324 LEU A C 1
ATOM 2539 O O . LEU A 1 324 ? 11.524 -4.416 4.563 1.00 96.88 324 LEU A O 1
ATOM 2543 N N . ALA A 1 325 ? 11.404 -5.729 6.384 1.00 94.75 325 ALA A N 1
ATOM 2544 C CA . ALA A 1 325 ? 12.762 -5.449 6.838 1.00 94.75 325 ALA A CA 1
ATOM 2545 C C . ALA A 1 325 ? 13.464 -6.641 7.491 1.00 94.75 325 ALA A C 1
ATOM 2547 O O . ALA A 1 325 ? 13.008 -7.191 8.494 1.00 94.75 325 ALA A O 1
ATOM 2548 N N . HIS A 1 326 ? 14.668 -6.947 7.003 1.00 93.88 326 HIS A N 1
ATOM 2549 C CA . HIS A 1 326 ? 15.596 -7.795 7.743 1.00 93.88 326 HIS A CA 1
ATOM 2550 C C . HIS A 1 326 ? 16.224 -6.989 8.888 1.00 93.88 326 HIS A C 1
ATOM 2552 O O . HIS A 1 326 ? 16.858 -5.958 8.649 1.00 93.88 326 HIS A O 1
ATOM 2558 N N . ILE A 1 327 ? 16.120 -7.470 10.129 1.00 92.06 327 ILE A N 1
ATOM 2559 C CA . ILE A 1 327 ? 16.439 -6.666 11.325 1.00 92.06 327 ILE A CA 1
ATOM 2560 C C . ILE A 1 327 ? 17.883 -6.163 11.429 1.00 92.06 327 ILE A C 1
ATOM 2562 O O . ILE A 1 327 ? 18.131 -5.149 12.071 1.00 92.06 327 ILE A O 1
ATOM 2566 N N . LEU A 1 328 ? 18.841 -6.835 10.785 1.00 86.81 328 LEU A N 1
ATOM 2567 C CA . LEU A 1 328 ? 20.246 -6.398 10.761 1.00 86.81 328 LEU A CA 1
ATOM 2568 C C . LEU A 1 328 ? 20.588 -5.404 9.639 1.00 86.81 328 LEU A C 1
ATOM 2570 O O . LEU A 1 328 ? 21.706 -4.901 9.593 1.00 86.81 328 LEU A O 1
ATOM 2574 N N . ALA A 1 329 ? 19.669 -5.165 8.705 1.00 84.94 329 ALA A N 1
ATOM 2575 C CA . ALA A 1 329 ? 19.929 -4.440 7.461 1.00 84.94 329 ALA A CA 1
ATOM 2576 C C . ALA A 1 329 ? 18.851 -3.380 7.173 1.00 84.94 329 ALA A C 1
ATOM 2578 O O . ALA A 1 329 ? 18.575 -3.056 6.020 1.00 84.94 329 ALA A O 1
ATOM 2579 N N . LYS A 1 330 ? 18.225 -2.849 8.228 1.00 86.31 330 LYS A N 1
ATOM 2580 C CA . LYS A 1 330 ? 17.179 -1.830 8.129 1.00 86.31 330 LYS A CA 1
ATOM 2581 C C . LYS A 1 330 ? 17.731 -0.524 7.549 1.00 86.31 330 LYS A C 1
ATOM 2583 O O . LYS A 1 330 ? 18.618 0.091 8.135 1.00 86.31 330 LYS A O 1
ATOM 2588 N N . GLY A 1 331 ? 17.163 -0.069 6.430 1.00 81.75 331 GLY A N 1
ATOM 2589 C CA . GLY A 1 331 ? 17.341 1.309 5.940 1.00 81.75 331 GLY A CA 1
ATOM 2590 C C . GLY A 1 331 ? 16.387 2.311 6.612 1.00 81.75 331 GLY A C 1
ATOM 2591 O O . GLY A 1 331 ? 16.675 3.512 6.684 1.00 81.75 331 GLY A O 1
ATOM 2592 N N . TRP A 1 332 ? 15.268 1.800 7.129 1.00 88.56 332 TRP A N 1
ATOM 2593 C CA . TRP A 1 332 ? 14.213 2.509 7.852 1.00 88.56 332 TRP A CA 1
ATOM 2594 C C . TRP A 1 332 ? 13.853 1.706 9.102 1.00 88.56 332 TRP A C 1
ATOM 2596 O O . TRP A 1 332 ? 13.815 0.478 9.042 1.00 88.56 332 TRP A O 1
ATOM 2606 N N . ALA A 1 333 ? 13.621 2.380 10.230 1.00 92.69 333 ALA A N 1
ATOM 2607 C CA . ALA A 1 333 ? 13.324 1.706 11.497 1.00 92.69 333 ALA A CA 1
ATOM 2608 C C . ALA A 1 333 ? 11.882 1.158 11.536 1.00 92.69 333 ALA A C 1
ATOM 2610 O O . ALA A 1 333 ? 11.661 0.038 11.988 1.00 92.69 333 ALA A O 1
ATOM 2611 N N . GLN A 1 334 ? 10.917 1.930 11.021 1.00 95.88 334 GLN A N 1
ATOM 2612 C CA . GLN A 1 334 ? 9.509 1.541 10.879 1.00 95.88 334 GLN A CA 1
ATOM 2613 C C . GLN A 1 334 ? 9.328 0.648 9.652 1.00 95.88 334 GLN A C 1
ATOM 2615 O O . GLN A 1 334 ? 9.744 1.041 8.566 1.00 95.88 334 GLN A O 1
ATOM 2620 N N . ASN A 1 335 ? 8.716 -0.525 9.823 1.00 97.19 335 ASN A N 1
ATOM 2621 C CA . ASN A 1 335 ? 8.406 -1.476 8.748 1.00 97.19 335 ASN A CA 1
ATOM 2622 C C . ASN A 1 335 ? 7.259 -2.375 9.205 1.00 97.19 335 ASN A C 1
ATOM 2624 O O . ASN A 1 335 ? 7.239 -2.766 10.373 1.00 97.19 335 ASN A O 1
ATOM 2628 N N . LEU A 1 336 ? 6.359 -2.754 8.298 1.00 98.44 336 LEU A N 1
ATOM 2629 C CA . LEU A 1 336 ? 5.170 -3.517 8.678 1.00 98.44 336 LEU A CA 1
ATOM 2630 C C . LEU A 1 336 ? 5.509 -4.915 9.209 1.00 98.44 336 LEU A C 1
ATOM 2632 O O . LEU A 1 336 ? 4.945 -5.360 10.210 1.00 98.44 336 LEU A O 1
ATOM 2636 N N . ILE A 1 337 ? 6.447 -5.593 8.551 1.00 98.56 337 ILE A N 1
ATOM 2637 C CA . ILE A 1 337 ? 6.890 -6.946 8.874 1.00 98.56 337 ILE A CA 1
ATOM 2638 C C . ILE A 1 337 ? 8.414 -6.936 9.005 1.00 98.56 337 ILE A C 1
ATOM 2640 O O . ILE A 1 337 ? 9.154 -6.607 8.072 1.00 98.56 337 ILE A O 1
ATOM 2644 N N . GLU A 1 338 ? 8.897 -7.340 10.172 1.00 97.69 338 GLU A N 1
ATOM 2645 C CA . GLU A 1 338 ? 10.322 -7.507 10.434 1.00 97.69 338 GLU A CA 1
ATOM 2646 C C . GLU A 1 338 ? 10.687 -8.987 10.450 1.00 97.69 338 GLU A C 1
ATOM 2648 O O . GLU A 1 338 ? 9.867 -9.828 10.799 1.00 97.69 338 GLU A O 1
ATOM 2653 N N . PHE A 1 339 ? 11.918 -9.344 10.097 1.00 97.25 339 PHE A N 1
ATOM 2654 C CA . PHE A 1 339 ? 12.335 -10.743 10.130 1.00 97.25 339 PHE A CA 1
ATOM 2655 C C . PHE A 1 339 ? 13.825 -10.919 10.404 1.00 97.25 339 PHE A C 1
ATOM 2657 O O . PHE A 1 339 ? 14.659 -10.055 10.115 1.00 97.25 339 PHE A O 1
ATOM 2664 N N . ASN A 1 340 ? 14.155 -12.086 10.949 1.00 95.56 340 ASN A N 1
ATOM 2665 C CA . ASN A 1 340 ? 15.516 -12.608 11.032 1.00 95.56 340 ASN A CA 1
ATOM 2666 C C . ASN A 1 340 ? 15.650 -13.813 10.072 1.00 95.56 340 ASN A C 1
ATOM 2668 O O . ASN A 1 340 ? 14.692 -14.134 9.360 1.00 95.56 340 ASN A O 1
ATOM 2672 N N . PRO A 1 341 ? 16.806 -14.494 9.992 1.00 93.12 341 PRO A N 1
ATOM 2673 C CA . PRO A 1 341 ? 16.980 -15.610 9.061 1.00 93.12 341 PRO A CA 1
ATOM 2674 C C . PRO A 1 341 ? 16.003 -16.788 9.230 1.00 93.12 341 PRO A C 1
ATOM 2676 O O . PRO A 1 341 ? 15.838 -17.538 8.276 1.00 93.12 341 PRO A O 1
ATOM 2679 N N . ALA A 1 342 ? 15.379 -16.958 10.402 1.00 92.81 342 ALA A N 1
ATOM 2680 C CA . ALA A 1 342 ? 14.565 -18.131 10.741 1.00 92.81 342 ALA A CA 1
ATOM 2681 C C . ALA A 1 342 ? 13.102 -17.820 11.103 1.00 92.81 342 ALA A C 1
ATOM 2683 O O . ALA A 1 342 ? 12.272 -18.720 11.060 1.00 92.81 342 ALA A O 1
ATOM 2684 N N . HIS A 1 343 ? 12.786 -16.579 11.481 1.00 95.50 343 HIS A N 1
ATOM 2685 C CA . HIS A 1 343 ? 11.479 -16.198 12.011 1.00 95.50 343 HIS A CA 1
ATOM 2686 C C . HIS A 1 343 ? 11.019 -14.843 11.469 1.00 95.50 343 HIS A C 1
ATOM 2688 O O . HIS A 1 343 ? 11.834 -13.964 11.160 1.00 95.50 343 HIS A O 1
ATOM 2694 N N . VAL A 1 344 ? 9.698 -14.682 11.411 1.00 97.25 344 VAL A N 1
ATOM 2695 C CA . VAL A 1 344 ? 8.993 -13.461 11.011 1.00 97.25 344 VAL A CA 1
ATOM 2696 C C . VAL A 1 344 ? 8.338 -12.826 12.237 1.00 97.25 344 VAL A C 1
ATOM 2698 O O . VAL A 1 344 ? 7.866 -13.519 13.136 1.00 97.25 344 VAL A O 1
ATOM 2701 N N . ASN A 1 345 ? 8.326 -11.499 12.275 1.00 97.62 345 ASN A N 1
ATOM 2702 C CA . ASN A 1 345 ? 7.696 -10.660 13.283 1.00 97.62 345 ASN A CA 1
ATOM 2703 C C . ASN A 1 345 ? 6.693 -9.712 12.607 1.00 97.62 345 ASN A C 1
ATOM 2705 O O . ASN A 1 345 ? 7.085 -8.633 12.144 1.00 97.62 345 ASN A O 1
ATOM 2709 N N . PRO A 1 346 ? 5.406 -10.082 12.562 1.00 98.06 346 PRO A N 1
ATOM 2710 C CA . PRO A 1 346 ? 4.344 -9.131 12.277 1.00 98.06 346 PRO A CA 1
ATOM 2711 C C . PRO A 1 346 ? 4.311 -8.072 13.390 1.00 98.06 346 PRO A C 1
ATOM 2713 O O . PRO A 1 346 ? 4.263 -8.397 14.579 1.00 98.06 346 PRO A O 1
ATOM 2716 N N . THR A 1 347 ? 4.419 -6.793 13.028 1.00 98.38 347 THR A N 1
ATOM 2717 C CA . THR A 1 347 ? 4.460 -5.706 14.018 1.00 98.38 347 THR A CA 1
ATOM 2718 C C . THR A 1 347 ? 3.085 -5.384 14.608 1.00 98.38 347 THR A C 1
ATOM 2720 O O . THR A 1 347 ? 2.054 -5.862 14.145 1.00 98.38 347 THR A O 1
ATOM 2723 N N . VAL A 1 348 ? 3.021 -4.529 15.631 1.00 98.44 348 VAL A N 1
ATOM 2724 C CA . VAL A 1 348 ? 1.714 -4.050 16.124 1.00 98.44 348 VAL A CA 1
ATOM 2725 C C . VAL A 1 348 ? 0.967 -3.209 15.078 1.00 98.44 348 VAL A C 1
ATOM 2727 O O . VAL A 1 348 ? -0.259 -3.183 15.087 1.00 98.44 348 VAL A O 1
ATOM 2730 N N . ASN A 1 349 ? 1.690 -2.573 14.151 1.00 98.62 349 ASN A N 1
ATOM 2731 C CA . ASN A 1 349 ? 1.124 -1.889 12.988 1.00 98.62 349 ASN A CA 1
ATOM 2732 C C . ASN A 1 349 ? 0.540 -2.902 11.993 1.00 98.62 349 ASN A C 1
ATOM 2734 O O . ASN A 1 349 ? -0.560 -2.694 11.494 1.00 98.62 349 ASN A O 1
ATOM 2738 N N . TYR A 1 350 ? 1.210 -4.045 11.790 1.00 98.75 350 TYR A N 1
ATOM 2739 C CA . TYR A 1 350 ? 0.670 -5.156 10.996 1.00 98.75 350 TYR A CA 1
ATOM 2740 C C . TYR A 1 350 ? -0.675 -5.640 11.532 1.00 98.75 350 TYR A C 1
ATOM 2742 O O . TYR A 1 350 ? -1.576 -5.914 10.748 1.00 98.75 350 TYR A O 1
ATOM 2750 N N . GLU A 1 351 ? -0.848 -5.727 12.852 1.00 98.25 351 GLU A N 1
ATOM 2751 C CA . GLU A 1 351 ? -2.131 -6.153 13.420 1.00 98.25 351 GLU A CA 1
ATOM 2752 C C . GLU A 1 351 ? -3.265 -5.162 13.127 1.00 98.25 351 GLU A C 1
ATOM 2754 O O . GLU A 1 351 ? -4.399 -5.589 12.910 1.00 98.25 351 GLU A O 1
ATOM 2759 N N . VAL A 1 352 ? -2.969 -3.859 13.070 1.00 98.44 352 VAL A N 1
ATOM 2760 C CA . VAL A 1 352 ? -3.935 -2.840 12.632 1.00 98.44 352 VAL A CA 1
ATOM 2761 C C . VAL A 1 352 ? -4.244 -3.001 11.147 1.00 98.44 352 VAL A C 1
ATOM 2763 O O . VAL A 1 352 ? -5.417 -3.129 10.803 1.00 98.44 352 VAL A O 1
ATOM 2766 N N . GLU A 1 353 ? -3.227 -3.068 10.286 1.00 98.44 353 GLU A N 1
ATOM 2767 C CA . GLU A 1 353 ? -3.413 -3.270 8.842 1.00 98.44 353 GLU A CA 1
ATOM 2768 C C . GLU A 1 353 ? -4.239 -4.527 8.555 1.00 98.44 353 GLU A C 1
ATOM 2770 O O . GLU A 1 353 ? -5.256 -4.459 7.869 1.00 98.44 353 GLU A O 1
ATOM 2775 N N . ARG A 1 354 ? -3.882 -5.658 9.180 1.00 98.31 354 ARG A N 1
ATOM 2776 C CA . ARG A 1 354 ? -4.612 -6.922 9.064 1.00 98.31 354 ARG A CA 1
ATOM 2777 C C . ARG A 1 354 ? -6.057 -6.789 9.523 1.00 98.31 354 ARG A C 1
ATOM 2779 O O . ARG A 1 354 ? -6.954 -7.312 8.866 1.00 98.31 354 ARG A O 1
ATOM 2786 N N . LEU A 1 355 ? -6.306 -6.133 10.660 1.00 97.94 355 LEU A N 1
ATOM 2787 C CA . LEU A 1 355 ? -7.665 -5.927 11.168 1.00 97.94 355 LEU A CA 1
ATOM 2788 C C . LEU A 1 355 ? -8.503 -5.140 10.160 1.00 97.94 355 LEU A C 1
ATOM 2790 O O . LEU A 1 355 ? -9.658 -5.501 9.937 1.00 97.94 355 LEU A O 1
ATOM 2794 N N . PHE A 1 356 ? -7.934 -4.104 9.541 1.00 98.38 356 PHE A N 1
ATOM 2795 C CA . PHE A 1 356 ? -8.630 -3.299 8.546 1.00 98.38 356 PHE A CA 1
ATOM 2796 C C . PHE A 1 356 ? -8.873 -4.068 7.244 1.00 98.38 356 PHE A C 1
ATOM 2798 O O . PHE A 1 356 ? -10.022 -4.121 6.804 1.00 98.38 356 PHE A O 1
ATOM 2805 N N . SER A 1 357 ? -7.848 -4.711 6.684 1.00 97.62 357 SER A N 1
ATOM 2806 C CA . SER A 1 357 ? -7.912 -5.378 5.379 1.00 97.62 357 SER A CA 1
ATOM 2807 C C . SER A 1 357 ? -8.751 -6.660 5.374 1.00 97.62 357 SER A C 1
ATOM 2809 O O . SER A 1 357 ? -9.427 -6.953 4.393 1.00 97.62 357 SER A O 1
ATOM 2811 N N . THR A 1 358 ? -8.769 -7.414 6.478 1.00 97.19 358 THR A N 1
ATOM 2812 C CA . THR A 1 358 ? -9.537 -8.674 6.580 1.00 97.19 358 THR A CA 1
ATOM 2813 C C . THR A 1 358 ? -11.002 -8.478 6.986 1.00 97.19 358 THR A C 1
ATOM 2815 O O . THR A 1 358 ? -11.771 -9.438 6.992 1.00 97.19 358 THR A O 1
ATOM 2818 N N . HIS A 1 359 ? -11.403 -7.246 7.314 1.00 96.94 359 HIS A N 1
ATOM 2819 C CA . HIS A 1 359 ? -12.764 -6.888 7.733 1.00 96.94 359 HIS A CA 1
ATOM 2820 C C . HIS A 1 359 ? -13.275 -5.687 6.937 1.00 96.94 359 HIS A C 1
ATOM 2822 O O . HIS A 1 359 ? -13.701 -4.680 7.507 1.00 96.94 359 HIS A O 1
ATOM 2828 N N . LEU A 1 360 ? -13.169 -5.771 5.616 1.00 94.56 360 LEU A N 1
ATOM 2829 C CA . LEU A 1 360 ? -13.618 -4.753 4.679 1.00 94.56 360 LEU A CA 1
ATOM 2830 C C . LEU A 1 360 ? -14.753 -5.329 3.833 1.00 94.56 360 LEU A C 1
ATOM 2832 O O . LEU A 1 360 ? -14.587 -6.391 3.238 1.00 94.56 360 LEU A O 1
ATOM 2836 N N . GLY A 1 361 ? -15.897 -4.648 3.812 1.00 93.00 361 GLY A N 1
ATOM 2837 C CA . GLY A 1 361 ? -17.008 -5.019 2.938 1.00 93.00 361 GLY A CA 1
ATOM 2838 C C . GLY A 1 361 ? -17.050 -4.245 1.626 1.00 93.00 361 GLY A C 1
ATOM 2839 O O . GLY A 1 361 ? -16.330 -3.265 1.459 1.00 93.00 361 GLY A O 1
ATOM 2840 N N . ASP A 1 362 ? -17.924 -4.672 0.713 1.00 91.75 362 ASP A N 1
ATOM 2841 C CA . ASP A 1 362 ? -18.144 -4.008 -0.584 1.00 91.75 362 ASP A CA 1
ATOM 2842 C C . ASP A 1 362 ? -18.902 -2.675 -0.473 1.00 91.75 362 ASP A C 1
ATOM 2844 O O . ASP A 1 362 ? -18.910 -1.877 -1.408 1.00 91.75 362 ASP A O 1
ATOM 2848 N N . THR A 1 363 ? -19.521 -2.428 0.682 1.00 91.56 363 THR A N 1
ATOM 2849 C CA . THR A 1 363 ? -20.350 -1.258 0.941 1.00 91.56 363 THR A CA 1
ATOM 2850 C C . THR A 1 363 ? -19.839 -0.509 2.164 1.00 91.56 363 THR A C 1
ATOM 2852 O O . THR A 1 363 ? -19.682 -1.085 3.244 1.00 91.56 363 THR A O 1
ATOM 2855 N N . THR A 1 364 ? -19.655 0.803 2.019 1.00 93.69 364 THR A N 1
ATOM 2856 C CA . THR A 1 364 ? -19.348 1.725 3.121 1.00 93.69 364 THR A CA 1
ATOM 2857 C C . THR A 1 364 ? -20.626 2.363 3.651 1.00 93.69 364 THR A C 1
ATOM 2859 O O . THR A 1 364 ? -21.476 2.821 2.889 1.00 93.69 364 THR A O 1
ATOM 2862 N N . TYR A 1 365 ? -20.760 2.422 4.975 1.00 91.88 365 TYR A N 1
ATOM 2863 C CA . TYR A 1 365 ? -21.938 2.955 5.651 1.00 91.88 365 TYR A CA 1
ATOM 2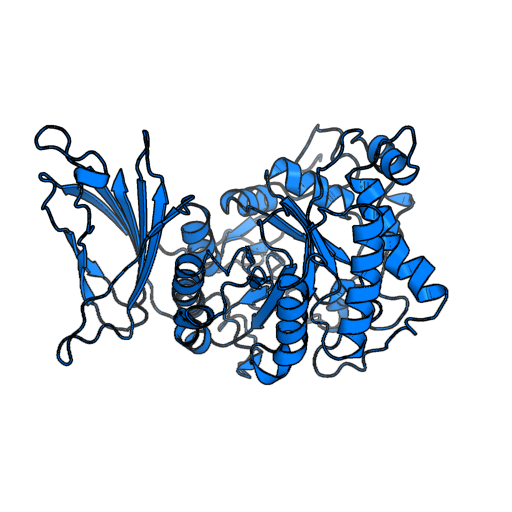864 C C . TYR A 1 365 ? -21.641 4.307 6.290 1.00 91.88 365 TYR A C 1
ATOM 2866 O O . TYR A 1 365 ? -20.583 4.523 6.884 1.00 91.88 365 TYR A O 1
ATOM 2874 N N . ALA A 1 366 ? -22.618 5.213 6.221 1.00 91.06 366 ALA A N 1
ATOM 2875 C CA . ALA A 1 366 ? -22.552 6.474 6.941 1.00 91.06 366 ALA A CA 1
ATOM 2876 C C . ALA A 1 366 ? -22.532 6.221 8.456 1.00 91.06 366 ALA A C 1
ATOM 2878 O O . ALA A 1 366 ? -23.361 5.480 8.988 1.00 91.06 366 ALA A O 1
ATOM 2879 N N . VAL A 1 367 ? -21.602 6.878 9.147 1.00 90.69 367 VAL A N 1
ATOM 2880 C CA . VAL A 1 367 ? -21.474 6.830 10.603 1.00 90.69 367 VAL A CA 1
ATOM 2881 C C . VAL A 1 367 ? -21.608 8.240 11.159 1.00 90.69 367 VAL A C 1
ATOM 2883 O O . VAL A 1 367 ? -20.936 9.164 10.703 1.00 90.69 367 VAL A O 1
ATOM 2886 N N . SER A 1 368 ? -22.448 8.396 12.177 1.00 89.56 368 SER A N 1
ATOM 2887 C CA . SER A 1 368 ? -22.558 9.620 12.966 1.00 89.56 368 SER A CA 1
ATOM 2888 C C . SER A 1 368 ? -22.143 9.349 14.403 1.00 89.56 368 SER A C 1
ATOM 2890 O O . SER A 1 368 ? -22.600 8.382 15.009 1.00 89.56 368 SER A O 1
ATOM 2892 N N . ILE A 1 369 ? -21.316 10.229 14.963 1.00 89.81 369 ILE A N 1
ATOM 2893 C CA . ILE A 1 369 ? -20.955 10.199 16.379 1.00 89.81 369 ILE A CA 1
ATOM 2894 C C . ILE A 1 369 ? -21.729 11.315 17.073 1.00 89.81 369 ILE A C 1
ATOM 2896 O O . ILE A 1 369 ? -21.478 12.497 16.824 1.00 89.81 369 ILE A O 1
ATOM 2900 N N . GLU A 1 370 ? -22.680 10.948 17.931 1.00 86.88 370 GLU A N 1
ATOM 2901 C CA . GLU A 1 370 ? -23.361 11.921 18.781 1.00 86.88 370 GLU A CA 1
ATOM 2902 C C . GLU A 1 370 ? -22.368 12.466 19.815 1.00 86.88 370 GLU A C 1
ATOM 2904 O O . GLU A 1 370 ? -21.747 11.717 20.570 1.00 86.88 370 GLU A O 1
ATOM 2909 N N . GLN A 1 371 ? -22.204 13.785 19.839 1.00 83.25 371 GLN A N 1
ATOM 2910 C CA . GLN A 1 371 ? -21.335 14.473 20.785 1.00 83.25 371 GLN A CA 1
ATOM 2911 C C . GLN A 1 371 ? -22.016 15.736 21.299 1.00 83.25 371 GLN A C 1
ATOM 2913 O O . GLN A 1 371 ? -22.739 16.419 20.574 1.00 83.25 371 GLN A O 1
ATOM 2918 N N . THR A 1 372 ? -21.748 16.073 22.555 1.00 76.50 372 THR A N 1
ATOM 2919 C CA . THR A 1 372 ? -22.218 17.312 23.182 1.00 76.50 372 THR A CA 1
ATOM 2920 C C . THR A 1 372 ? -21.030 18.078 23.751 1.00 76.50 372 THR A C 1
ATOM 2922 O O . THR A 1 372 ? -19.950 17.519 23.937 1.00 76.50 372 THR A O 1
ATOM 2925 N N . ALA A 1 373 ? -21.213 19.356 24.097 1.00 77.75 373 ALA A N 1
ATOM 2926 C CA . ALA A 1 373 ? -20.166 20.125 24.779 1.00 77.75 373 ALA A CA 1
ATOM 2927 C C . ALA A 1 373 ? -19.704 19.462 26.097 1.00 77.75 373 ALA A C 1
ATOM 2929 O O . ALA A 1 373 ? -18.553 19.619 26.494 1.00 77.75 373 ALA A O 1
ATOM 2930 N N . SER A 1 374 ? -20.586 18.699 26.755 1.00 74.12 374 SER A N 1
ATOM 2931 C CA . SER A 1 374 ? -20.291 17.935 27.973 1.00 74.12 374 SER A CA 1
ATOM 2932 C C . SER A 1 374 ? -19.793 16.505 27.716 1.00 74.12 374 SER A C 1
ATOM 2934 O O . SER A 1 374 ? -19.351 15.850 28.657 1.00 74.12 374 SER A O 1
ATOM 2936 N N . ARG A 1 375 ? -19.854 16.014 26.471 1.00 71.69 375 ARG A N 1
ATOM 2937 C CA . ARG A 1 375 ? -19.384 14.690 26.030 1.00 71.69 375 ARG A CA 1
ATOM 2938 C C . ARG A 1 375 ? -18.705 14.806 24.656 1.00 71.69 375 ARG A C 1
ATOM 2940 O O . ARG A 1 375 ? -19.287 14.394 23.650 1.00 71.69 375 ARG A O 1
ATOM 2947 N N . PRO A 1 376 ? -17.513 15.423 24.579 1.00 74.19 376 PRO A N 1
ATOM 2948 C CA . PRO A 1 376 ? -16.803 15.564 23.315 1.00 74.19 376 PRO A CA 1
ATOM 2949 C C . PRO A 1 376 ? -16.250 14.210 22.856 1.00 74.19 376 PRO A C 1
ATOM 2951 O O . PRO A 1 376 ? -15.598 13.509 23.625 1.00 74.19 376 PRO A O 1
ATOM 2954 N N . ALA A 1 377 ? -16.430 13.875 21.579 1.00 77.69 377 ALA A N 1
ATOM 2955 C CA . ALA A 1 377 ? -15.918 12.636 20.986 1.00 77.69 377 ALA A CA 1
ATOM 2956 C C . ALA A 1 377 ? -14.616 12.851 20.190 1.00 77.69 377 ALA A C 1
ATOM 2958 O O . ALA A 1 377 ? -14.313 12.118 19.257 1.00 77.69 377 ALA A O 1
ATOM 2959 N N . LYS A 1 378 ? -13.827 13.874 20.549 1.00 80.75 378 LYS A N 1
ATOM 2960 C CA . LYS A 1 378 ? -12.683 14.368 19.756 1.00 80.75 378 LYS A CA 1
ATOM 2961 C C . LYS A 1 378 ? -11.601 13.315 19.461 1.00 80.75 378 LYS A C 1
ATOM 2963 O O . LYS A 1 378 ? -10.837 13.485 18.519 1.00 80.75 378 LYS A O 1
ATOM 2968 N N . HIS A 1 379 ? -11.516 12.268 20.277 1.00 90.56 379 HIS A N 1
ATOM 2969 C CA . HIS A 1 379 ? -10.516 11.201 20.169 1.00 90.56 379 HIS A CA 1
ATOM 2970 C C . HIS A 1 379 ? -11.104 9.860 19.721 1.00 90.56 379 HIS A C 1
ATOM 2972 O O . HIS A 1 379 ? -10.412 8.845 19.794 1.00 90.56 379 HIS A O 1
ATOM 2978 N N . LEU A 1 380 ? -12.371 9.858 19.296 1.00 95.50 380 LEU A N 1
ATOM 2979 C CA . LEU A 1 380 ? -13.031 8.699 18.718 1.00 95.50 380 LEU A CA 1
ATOM 2980 C C . LEU A 1 380 ? -13.123 8.844 17.204 1.00 95.50 380 LEU A C 1
ATOM 2982 O O . LEU A 1 380 ? -13.630 9.839 16.689 1.00 95.50 380 LEU A O 1
ATOM 2986 N N . TYR A 1 381 ? -12.681 7.805 16.510 1.00 97.56 381 TYR A N 1
ATOM 2987 C CA . TYR A 1 381 ? -12.733 7.703 15.058 1.00 97.56 381 TYR A CA 1
ATOM 2988 C C . TYR A 1 381 ? -13.444 6.414 14.688 1.00 97.56 381 TYR A C 1
ATOM 2990 O O . TYR A 1 381 ? -13.183 5.374 15.296 1.00 97.56 381 TYR A O 1
ATOM 2998 N N . VAL A 1 382 ? -14.375 6.488 13.738 1.00 97.31 382 VAL A N 1
ATOM 2999 C CA . VAL A 1 382 ? -15.233 5.353 13.402 1.00 97.31 382 VAL A CA 1
ATOM 3000 C C . VAL A 1 382 ? -15.412 5.235 11.896 1.00 97.31 382 VAL A C 1
ATOM 3002 O O . VAL A 1 382 ? -15.668 6.228 11.210 1.00 97.31 382 VAL A O 1
ATOM 3005 N N . SER A 1 383 ? -15.317 4.006 11.403 1.00 97.69 383 SER A N 1
ATOM 3006 C CA . SER A 1 383 ? -15.751 3.605 10.068 1.00 97.69 383 SER A CA 1
ATOM 3007 C C . SER A 1 383 ? -16.623 2.358 10.157 1.00 97.69 383 SER A C 1
ATOM 3009 O O . SER A 1 383 ? -16.552 1.586 11.120 1.00 97.69 383 SER A O 1
ATOM 3011 N N . ALA A 1 384 ? -17.483 2.182 9.159 1.00 96.31 384 ALA A N 1
ATOM 3012 C CA . ALA A 1 384 ? -18.313 1.001 9.030 1.00 96.31 384 ALA A CA 1
ATOM 3013 C C . ALA A 1 384 ? -18.358 0.560 7.569 1.00 96.31 384 ALA A C 1
ATOM 3015 O O . ALA A 1 384 ? -18.734 1.340 6.694 1.00 96.31 384 ALA A O 1
ATOM 3016 N N . THR A 1 385 ? -18.014 -0.698 7.323 1.00 95.69 385 THR A N 1
ATOM 3017 C CA . THR A 1 385 ? -18.155 -1.352 6.016 1.00 95.69 385 THR A CA 1
ATOM 3018 C C . THR A 1 385 ? -18.884 -2.681 6.182 1.00 95.69 385 THR A C 1
ATOM 3020 O O . THR A 1 385 ? -19.154 -3.116 7.303 1.00 95.69 385 THR A O 1
ATOM 3023 N N . GLY A 1 386 ? -19.284 -3.324 5.094 1.00 93.06 386 GLY A N 1
ATOM 3024 C CA . GLY A 1 386 ? -20.007 -4.589 5.162 1.00 93.06 386 GLY A CA 1
ATOM 3025 C C . GLY A 1 386 ? -20.657 -4.956 3.841 1.00 93.06 386 GLY A C 1
ATOM 3026 O O . GLY A 1 386 ? -20.366 -4.340 2.824 1.00 93.06 386 GLY A O 1
ATOM 3027 N N . HIS A 1 387 ? -21.558 -5.930 3.895 1.00 88.44 387 HIS A N 1
ATOM 3028 C CA . HIS A 1 387 ? -22.280 -6.451 2.737 1.00 88.44 387 HIS A CA 1
ATOM 3029 C C . HIS A 1 387 ? -23.774 -6.503 3.049 1.00 88.44 387 HIS A C 1
ATOM 3031 O O . HIS A 1 387 ? -24.163 -6.782 4.189 1.00 88.44 387 HIS A O 1
ATOM 3037 N N . ASP A 1 388 ? -24.600 -6.242 2.042 1.00 84.06 388 ASP A N 1
ATOM 3038 C CA . ASP A 1 388 ? -26.046 -6.461 2.076 1.00 84.06 388 ASP A CA 1
ATOM 3039 C C . ASP A 1 388 ? -26.411 -7.725 1.278 1.00 84.06 388 ASP A C 1
ATOM 3041 O O . ASP A 1 388 ? -25.692 -8.115 0.362 1.00 84.06 388 ASP A O 1
ATOM 3045 N N . GLY A 1 389 ? -27.529 -8.378 1.615 1.00 78.56 389 GLY A N 1
ATOM 3046 C CA . GLY A 1 389 ? -28.008 -9.585 0.924 1.00 78.56 389 GLY A CA 1
ATOM 3047 C C . GLY A 1 389 ? -28.097 -10.816 1.829 1.00 78.56 389 GLY A C 1
ATOM 3048 O O . GLY A 1 389 ? -28.442 -10.700 3.005 1.00 78.56 389 GLY A O 1
ATOM 3049 N N . ASP A 1 390 ? -27.820 -11.996 1.267 1.00 73.19 390 ASP A N 1
ATOM 3050 C CA . ASP A 1 390 ? -28.037 -13.291 1.934 1.00 73.19 390 ASP A CA 1
ATOM 3051 C C . ASP A 1 390 ? -27.055 -13.564 3.093 1.00 73.19 390 ASP A C 1
ATOM 3053 O O . ASP A 1 390 ? -27.418 -14.262 4.043 1.00 73.19 390 ASP A O 1
ATOM 3057 N N . ASP A 1 391 ? -25.853 -12.971 3.055 1.00 80.19 391 ASP A N 1
ATOM 3058 C CA . ASP A 1 391 ? -24.832 -13.014 4.120 1.00 80.19 391 ASP A CA 1
ATOM 3059 C C . ASP A 1 391 ? -24.539 -11.603 4.651 1.00 80.19 391 ASP A C 1
ATOM 3061 O O . ASP A 1 391 ? -23.436 -11.060 4.559 1.00 80.19 391 ASP A O 1
ATOM 3065 N N . VAL A 1 392 ? -25.597 -10.952 5.133 1.00 85.31 392 VAL A N 1
ATOM 3066 C CA . VAL A 1 392 ? -25.517 -9.582 5.628 1.00 85.31 392 VAL A CA 1
ATOM 3067 C C . VAL A 1 392 ? -24.542 -9.469 6.805 1.00 85.31 392 VAL A C 1
ATOM 3069 O O . VAL A 1 392 ? -24.680 -10.130 7.832 1.00 85.31 392 VAL A O 1
ATOM 3072 N N . CYS A 1 393 ? -23.557 -8.583 6.673 1.00 88.62 393 CYS A N 1
ATOM 3073 C CA . CYS A 1 393 ? -22.515 -8.391 7.677 1.00 88.62 393 CYS A CA 1
ATOM 3074 C C . CYS A 1 393 ? -22.166 -6.910 7.819 1.00 88.62 393 CYS A C 1
ATOM 3076 O O . CYS A 1 393 ? -22.294 -6.131 6.868 1.00 88.62 393 CYS A O 1
ATOM 3078 N N . ARG A 1 394 ? -21.718 -6.506 9.010 1.00 92.06 394 ARG A N 1
ATOM 3079 C CA . ARG A 1 394 ? -21.108 -5.192 9.260 1.00 92.06 394 ARG A CA 1
ATOM 3080 C C . ARG A 1 394 ? -19.806 -5.377 10.013 1.00 92.06 394 ARG A C 1
ATOM 3082 O O . ARG A 1 394 ? -19.739 -6.154 10.964 1.00 92.06 394 ARG A O 1
ATOM 3089 N N . TYR A 1 395 ? -18.815 -4.600 9.614 1.00 95.94 395 TYR A N 1
ATOM 3090 C CA . TYR A 1 395 ? -17.545 -4.404 10.285 1.00 95.94 395 TYR A CA 1
ATOM 3091 C C . TYR A 1 395 ? -17.495 -2.955 10.743 1.00 95.94 395 TYR A C 1
ATOM 3093 O O . TYR A 1 395 ? -17.406 -2.043 9.926 1.00 95.94 395 TYR A O 1
ATOM 3101 N N . ILE A 1 396 ? -17.595 -2.734 12.049 1.00 97.12 396 ILE A N 1
ATOM 3102 C CA . ILE A 1 396 ? -17.578 -1.399 12.645 1.00 97.12 396 ILE A CA 1
ATOM 3103 C C . ILE A 1 396 ? -16.270 -1.271 13.410 1.00 97.12 396 ILE A C 1
ATOM 3105 O O . ILE A 1 396 ? -16.030 -2.008 14.369 1.00 97.12 396 ILE A O 1
ATOM 3109 N N . LYS A 1 397 ? -15.411 -0.357 12.968 1.00 98.38 397 LYS A N 1
ATOM 3110 C CA . LYS A 1 397 ? -14.079 -0.133 13.534 1.00 98.38 397 LYS A CA 1
ATOM 3111 C C . LYS A 1 397 ? -14.115 1.166 14.319 1.00 98.38 397 LYS A C 1
ATOM 3113 O O . LYS A 1 397 ? -14.442 2.208 13.766 1.00 98.38 397 LYS A O 1
ATOM 3118 N N . ILE A 1 398 ? -13.813 1.094 15.611 1.00 98.31 398 ILE A N 1
ATOM 3119 C CA . ILE A 1 398 ? -13.829 2.217 16.553 1.00 98.31 398 ILE A CA 1
ATOM 3120 C C . ILE A 1 398 ? -12.423 2.369 17.127 1.00 98.31 398 ILE A C 1
ATOM 3122 O O . ILE A 1 398 ? -11.900 1.444 17.747 1.00 98.31 398 ILE A O 1
ATOM 3126 N N . VAL A 1 399 ? -11.822 3.540 16.955 1.00 98.56 399 VAL A N 1
ATOM 3127 C CA . VAL A 1 399 ? -10.479 3.858 17.450 1.00 98.56 399 VAL A CA 1
ATOM 3128 C C . VAL A 1 399 ? -10.586 4.925 18.530 1.00 98.56 399 VAL A C 1
ATOM 3130 O O . VAL A 1 399 ? -11.129 5.997 18.274 1.00 98.56 399 VAL A O 1
ATOM 3133 N N . ASN A 1 400 ? -10.051 4.647 19.721 1.00 97.88 400 ASN A N 1
ATOM 3134 C CA . ASN A 1 400 ? -9.901 5.623 20.800 1.00 97.88 400 ASN A CA 1
ATOM 3135 C C . ASN A 1 400 ? -8.428 5.982 20.979 1.00 97.88 400 ASN A C 1
ATOM 3137 O O . ASN A 1 400 ? -7.650 5.176 21.490 1.00 97.88 400 ASN A O 1
ATOM 3141 N N . THR A 1 401 ? -8.060 7.207 20.607 1.00 97.50 401 THR A N 1
ATOM 3142 C CA . THR A 1 401 ? -6.675 7.691 20.698 1.00 97.50 401 THR A CA 1
ATOM 3143 C C . THR A 1 401 ? -6.338 8.367 22.028 1.00 97.50 401 THR A C 1
ATOM 3145 O O . THR A 1 401 ? -5.223 8.861 22.181 1.00 97.50 401 THR A O 1
ATOM 3148 N N . SER A 1 402 ? -7.286 8.456 22.965 1.00 95.62 402 SER A N 1
ATOM 3149 C CA . SER A 1 402 ? -7.089 9.123 24.257 1.00 95.62 402 SER A CA 1
ATOM 3150 C C . SER A 1 402 ? -6.584 8.177 25.349 1.00 95.62 402 SER A C 1
ATOM 3152 O O . SER A 1 402 ? -6.639 6.953 25.222 1.00 95.62 402 SER A O 1
ATOM 3154 N N . ASP A 1 403 ? -6.119 8.765 26.451 1.00 95.81 403 ASP A N 1
ATOM 3155 C CA . ASP A 1 403 ? -5.725 8.061 27.675 1.00 95.81 403 ASP A CA 1
ATOM 3156 C C . ASP A 1 403 ? -6.906 7.660 28.570 1.00 95.81 403 ASP A C 1
ATOM 3158 O O . ASP A 1 403 ? -6.706 7.035 29.612 1.00 95.81 403 ASP A O 1
ATOM 3162 N N . SER A 1 404 ? -8.127 7.993 28.159 1.00 94.69 404 SER A N 1
ATOM 3163 C CA . SER A 1 404 ? -9.331 7.842 28.959 1.00 94.69 404 SER A CA 1
ATOM 3164 C C . SER A 1 404 ? -10.323 6.898 28.274 1.00 94.69 404 SER A C 1
ATOM 3166 O O . SER A 1 404 ? -10.425 6.881 27.043 1.00 94.69 404 SER A O 1
ATOM 3168 N N . PRO A 1 405 ? -11.047 6.063 29.040 1.00 94.94 405 PRO A N 1
ATOM 3169 C CA . PRO A 1 405 ? -12.108 5.254 28.469 1.00 94.94 405 PRO A CA 1
ATOM 3170 C C . PRO A 1 405 ? -13.243 6.151 27.968 1.00 94.94 405 PRO A C 1
ATOM 3172 O O . PRO A 1 405 ? -13.505 7.210 28.540 1.00 94.94 405 PRO A O 1
ATOM 3175 N N . VAL A 1 406 ? -13.941 5.699 26.927 1.00 93.06 406 VAL A N 1
ATOM 3176 C CA . VAL A 1 406 ? -15.142 6.370 26.419 1.00 93.06 406 VAL A CA 1
ATOM 3177 C C . VAL A 1 406 ? -16.302 5.388 26.416 1.00 93.06 406 VAL A C 1
ATOM 3179 O O . VAL A 1 406 ? -16.236 4.341 25.772 1.00 93.06 406 VAL A O 1
ATOM 3182 N N . ASP A 1 407 ? -17.366 5.721 27.138 1.00 92.62 407 ASP A N 1
ATOM 3183 C CA . ASP A 1 407 ? -18.605 4.952 27.101 1.00 92.62 407 ASP A CA 1
ATOM 3184 C C . ASP A 1 407 ? -19.356 5.272 25.806 1.00 92.62 407 ASP A C 1
ATOM 3186 O O . ASP A 1 407 ? -19.670 6.430 25.523 1.00 92.62 407 ASP A O 1
ATOM 3190 N N . VAL A 1 408 ? -19.642 4.240 25.014 1.00 92.38 408 VAL A N 1
ATOM 3191 C CA . VAL A 1 408 ? -20.359 4.357 23.744 1.00 92.38 408 VAL A CA 1
ATOM 3192 C C . VAL A 1 408 ? -21.615 3.500 23.773 1.00 92.38 408 VAL A C 1
ATOM 3194 O O . VAL A 1 408 ? -21.648 2.418 24.360 1.00 92.38 408 VAL A O 1
ATOM 3197 N N . THR A 1 409 ? -22.656 3.983 23.108 1.00 92.12 409 THR A N 1
ATOM 3198 C CA . THR A 1 409 ? -23.833 3.183 22.773 1.00 92.12 409 THR A CA 1
ATOM 3199 C C . THR A 1 409 ? -23.867 3.043 21.264 1.00 92.12 409 THR A C 1
ATOM 3201 O O . THR A 1 409 ? -23.937 4.040 20.554 1.00 92.12 409 THR A O 1
ATOM 3204 N N . LEU A 1 410 ? -23.758 1.810 20.781 1.00 91.19 410 LEU A N 1
ATOM 3205 C CA . LEU A 1 410 ? -23.810 1.510 19.363 1.00 91.19 410 LEU A CA 1
ATOM 3206 C C . LEU A 1 410 ? -25.265 1.348 18.924 1.00 91.19 410 LEU A C 1
ATOM 3208 O O . LEU A 1 410 ? -25.957 0.425 19.365 1.00 91.19 410 LEU A O 1
ATOM 3212 N N . GLU A 1 411 ? -25.682 2.229 18.020 1.00 88.06 411 GLU A N 1
ATOM 3213 C CA . GLU A 1 411 ? -26.943 2.163 17.290 1.00 88.06 411 GLU A CA 1
ATOM 3214 C C . GLU A 1 411 ? -26.666 1.892 15.807 1.00 88.06 411 GLU A C 1
ATOM 3216 O O . GLU A 1 411 ? -25.843 2.556 15.180 1.00 88.06 411 GLU A O 1
ATOM 3221 N N . ILE A 1 412 ? -27.366 0.914 15.233 1.00 81.38 412 ILE A N 1
ATOM 3222 C CA . ILE A 1 412 ? -27.325 0.620 13.797 1.00 81.38 412 ILE A CA 1
ATOM 3223 C C . ILE A 1 412 ? -28.629 1.171 13.213 1.00 81.38 412 ILE A C 1
ATOM 3225 O O . ILE A 1 412 ? -29.693 0.662 13.539 1.00 81.38 412 ILE A O 1
ATOM 3229 N N . ALA A 1 413 ? -28.563 2.224 12.388 1.00 59.66 413 ALA A N 1
ATOM 3230 C CA . ALA A 1 413 ? -29.709 3.092 12.060 1.00 59.66 413 ALA A CA 1
ATOM 3231 C C . ALA A 1 413 ? -30.887 2.415 11.319 1.00 59.66 413 ALA A C 1
ATOM 3233 O O . ALA A 1 413 ? -32.029 2.840 11.469 1.00 59.66 413 ALA A O 1
ATOM 3234 N N . ARG A 1 414 ? -30.657 1.334 10.551 1.00 60.06 414 ARG A N 1
ATOM 3235 C CA . ARG A 1 414 ? -31.747 0.480 10.006 1.00 60.06 414 ARG A CA 1
ATOM 3236 C C . ARG A 1 414 ? -32.231 -0.585 11.007 1.00 60.06 414 ARG A C 1
ATOM 3238 O O . ARG A 1 414 ? -32.946 -1.520 10.642 1.00 60.06 414 ARG A O 1
ATOM 3245 N N . GLY A 1 415 ? -31.809 -0.460 12.260 1.00 58.03 415 GLY A N 1
ATOM 3246 C CA . GLY A 1 415 ? -31.873 -1.494 13.278 1.00 58.03 415 GLY A CA 1
ATOM 3247 C C . GLY A 1 415 ? -31.085 -2.737 12.880 1.00 58.03 415 GLY A C 1
ATOM 3248 O O . GLY A 1 415 ? -30.500 -2.842 11.799 1.00 58.03 415 GLY A O 1
ATOM 3249 N N . LEU A 1 416 ? -31.163 -3.754 13.728 1.00 58.44 416 LEU A N 1
ATOM 3250 C CA . LEU A 1 416 ? -30.710 -5.095 13.357 1.00 58.44 416 LEU A CA 1
ATOM 3251 C C . LEU A 1 416 ? -31.644 -5.745 12.319 1.00 58.44 416 LEU A C 1
ATOM 3253 O O . LEU A 1 416 ? -31.296 -6.768 11.743 1.00 58.44 416 LEU A O 1
ATOM 3257 N N . ALA A 1 417 ? -32.814 -5.156 12.037 1.00 60.28 417 ALA A N 1
ATOM 3258 C CA . ALA A 1 417 ? -33.717 -5.616 10.979 1.00 60.28 417 ALA A CA 1
ATOM 3259 C C . ALA A 1 417 ? -33.048 -5.574 9.595 1.00 60.28 417 ALA A C 1
ATOM 3261 O O . ALA A 1 417 ? -33.237 -6.490 8.800 1.00 60.28 417 ALA A O 1
ATOM 3262 N N . GLY A 1 418 ? -32.207 -4.562 9.335 1.00 65.75 418 GLY A N 1
ATOM 3263 C CA . GLY A 1 418 ? -31.366 -4.507 8.135 1.00 65.75 418 GLY A CA 1
ATOM 3264 C C . GLY A 1 418 ? -30.323 -5.628 8.058 1.00 65.75 418 GLY A C 1
ATOM 3265 O O . GLY A 1 418 ? -29.817 -5.889 6.977 1.00 65.75 418 GLY A O 1
ATOM 3266 N N . LEU A 1 419 ? -30.050 -6.304 9.179 1.00 66.56 419 LEU A N 1
ATOM 3267 C CA . LEU A 1 419 ? -29.202 -7.495 9.296 1.00 66.56 419 LEU A CA 1
ATOM 3268 C C . LEU A 1 419 ? -30.027 -8.793 9.401 1.00 66.56 419 LEU A C 1
ATOM 3270 O O . LEU A 1 419 ? -29.529 -9.831 9.823 1.00 66.56 419 LEU A O 1
ATOM 3274 N N . GLY A 1 420 ? -31.322 -8.738 9.076 1.00 66.12 420 GLY A N 1
ATOM 3275 C CA . GLY A 1 420 ? -32.220 -9.890 9.148 1.00 66.12 420 GLY A CA 1
ATOM 3276 C C . GLY A 1 420 ? -32.695 -10.252 10.560 1.00 66.12 420 GLY A C 1
ATOM 3277 O O . GLY A 1 420 ? -33.273 -11.327 10.738 1.00 66.12 420 GLY A O 1
ATOM 3278 N N . ALA A 1 421 ? -32.486 -9.388 11.562 1.00 62.03 421 ALA A N 1
ATOM 3279 C CA . ALA A 1 421 ? -32.950 -9.658 12.917 1.00 62.03 421 ALA A CA 1
ATOM 3280 C C . ALA A 1 421 ? -34.474 -9.685 13.010 1.00 62.03 421 ALA A C 1
ATOM 3282 O O . ALA A 1 421 ? -35.171 -8.777 12.552 1.00 62.03 421 ALA A O 1
ATOM 3283 N N . SER A 1 422 ? -34.983 -10.681 13.722 1.00 67.06 422 SER A N 1
ATOM 3284 C CA . SER A 1 422 ? -36.379 -10.771 14.132 1.00 67.06 422 SER A CA 1
ATOM 3285 C C . SER A 1 422 ? -36.454 -11.320 15.560 1.00 67.06 422 SER A C 1
ATOM 3287 O O . SER A 1 422 ? -35.461 -11.853 16.059 1.00 67.06 422 SER A O 1
ATOM 3289 N N . PRO A 1 423 ? -37.615 -11.268 16.235 1.00 66.88 423 PRO A N 1
ATOM 3290 C CA . PRO A 1 423 ? -37.775 -11.917 17.539 1.00 66.88 423 PRO A CA 1
ATOM 3291 C C . PRO A 1 423 ? -37.413 -13.415 17.544 1.00 66.88 423 PRO A C 1
ATOM 3293 O O . PRO A 1 423 ? -37.106 -13.966 18.595 1.00 66.88 423 PRO A O 1
ATOM 3296 N N . SER A 1 424 ? -37.433 -14.076 16.378 1.00 69.38 424 SER A N 1
ATOM 3297 C CA . SER A 1 424 ? -37.035 -15.478 16.201 1.00 69.38 424 SER A CA 1
ATOM 3298 C C . SER A 1 424 ? -35.616 -15.662 15.641 1.00 69.38 424 SER A C 1
ATOM 3300 O O . SER A 1 424 ? -35.170 -16.799 15.505 1.00 69.38 424 SER A O 1
ATOM 3302 N N . ARG A 1 425 ? -34.911 -14.578 15.292 1.00 76.88 425 ARG A N 1
ATOM 3303 C CA . ARG A 1 425 ? -33.550 -14.577 14.733 1.00 76.88 425 ARG A CA 1
ATOM 3304 C C . ARG A 1 425 ? -32.757 -13.408 15.340 1.00 76.88 425 ARG A C 1
ATOM 3306 O O . ARG A 1 425 ? -32.732 -12.332 14.748 1.00 76.88 425 ARG A O 1
ATOM 3313 N N . PRO A 1 426 ? -32.163 -13.569 16.535 1.00 78.88 426 PRO A N 1
ATOM 3314 C CA . PRO A 1 426 ? -31.338 -12.523 17.129 1.00 78.88 426 PRO A CA 1
ATOM 3315 C C . PRO A 1 426 ? -30.043 -12.340 16.330 1.00 78.88 426 PRO A C 1
ATOM 3317 O O . PRO A 1 426 ? -29.546 -13.294 15.734 1.00 78.88 426 PRO A O 1
ATOM 3320 N N . VAL A 1 427 ? -29.477 -11.132 16.355 1.00 83.31 427 VAL A N 1
ATOM 3321 C CA . VAL A 1 427 ? -28.174 -10.853 15.724 1.00 83.31 427 VAL A CA 1
ATOM 3322 C C . VAL A 1 427 ? -27.057 -11.054 16.730 1.00 83.31 427 VAL A C 1
ATOM 3324 O O . VAL A 1 427 ? -27.158 -10.638 17.894 1.00 83.31 427 VAL A O 1
ATOM 3327 N N . ARG A 1 428 ? -25.982 -11.694 16.273 1.00 88.81 428 ARG A N 1
ATOM 3328 C CA . ARG A 1 428 ? -24.784 -11.911 17.071 1.00 88.81 428 ARG A CA 1
ATOM 3329 C C . ARG A 1 428 ? -23.766 -10.832 16.734 1.00 88.81 428 ARG A C 1
ATOM 3331 O O . ARG A 1 428 ? -23.435 -10.607 15.575 1.00 88.81 428 ARG A O 1
ATOM 3338 N N . LEU A 1 429 ? -23.250 -10.187 17.773 1.00 91.69 429 LEU A N 1
ATOM 3339 C CA . LEU A 1 429 ? -22.139 -9.254 17.660 1.00 91.69 429 LEU A CA 1
ATOM 3340 C C . LEU A 1 429 ? -20.896 -9.873 18.284 1.00 91.69 429 LEU A C 1
ATOM 3342 O O . LEU A 1 429 ? -20.919 -10.278 19.446 1.00 91.69 429 LEU A O 1
ATOM 3346 N N . GLU A 1 430 ? -19.807 -9.915 17.532 1.00 95.81 430 GLU A N 1
ATOM 3347 C CA . GLU A 1 430 ? -18.486 -10.269 18.035 1.00 95.81 430 GLU A CA 1
ATOM 3348 C C . GLU A 1 430 ? -17.647 -9.004 18.150 1.00 95.81 430 GLU A C 1
ATOM 3350 O O . GLU A 1 430 ? -17.467 -8.269 17.185 1.00 95.81 430 GLU A O 1
ATOM 3355 N N . VAL A 1 431 ? -17.152 -8.732 19.351 1.00 97.38 431 VAL A N 1
ATOM 3356 C CA . VAL A 1 431 ? -16.344 -7.555 19.655 1.00 97.38 431 VAL A CA 1
ATOM 3357 C C . VAL A 1 431 ? -14.931 -8.017 19.952 1.00 97.38 431 VAL A C 1
ATOM 3359 O O . VAL A 1 431 ? -14.716 -8.771 20.901 1.00 97.38 431 VAL A O 1
ATOM 3362 N N . THR A 1 432 ? -13.977 -7.553 19.153 1.00 98.31 432 THR A N 1
ATOM 3363 C CA . THR A 1 432 ? -12.542 -7.738 19.376 1.00 98.31 432 THR A CA 1
ATOM 3364 C C . THR A 1 432 ? -11.915 -6.388 19.687 1.00 98.31 432 THR A C 1
ATOM 3366 O O . THR A 1 432 ? -12.037 -5.459 18.898 1.00 98.31 432 THR A O 1
ATOM 3369 N N . MET A 1 433 ? -11.231 -6.275 20.821 1.00 98.50 433 MET A N 1
ATOM 3370 C CA . MET A 1 433 ? -10.557 -5.051 21.245 1.00 98.50 433 MET A CA 1
ATOM 3371 C C . MET A 1 433 ? -9.063 -5.299 21.433 1.00 98.50 433 MET A C 1
ATOM 3373 O O . MET A 1 433 ? -8.658 -6.193 22.175 1.00 98.50 433 MET A O 1
ATOM 3377 N N . LEU A 1 434 ? -8.251 -4.475 20.779 1.00 98.50 434 LEU A N 1
ATOM 3378 C CA . LEU A 1 434 ? -6.811 -4.372 20.986 1.00 98.50 434 LEU A CA 1
ATOM 3379 C C . LEU A 1 434 ? -6.543 -3.091 21.778 1.00 98.50 434 LEU A C 1
ATOM 3381 O O . LEU A 1 434 ? -7.002 -2.021 21.388 1.00 98.50 434 LEU A O 1
ATOM 3385 N N . SER A 1 435 ? -5.827 -3.189 22.896 1.00 98.31 435 SER A N 1
ATOM 3386 C CA . SER A 1 435 ? -5.439 -2.043 23.726 1.00 98.31 435 SER A CA 1
ATOM 3387 C C . SER A 1 435 ? -4.094 -2.334 24.380 1.00 98.31 435 SER A C 1
ATOM 3389 O O . SER A 1 435 ? -3.847 -3.448 24.844 1.00 98.31 435 SER A O 1
ATOM 3391 N N . ALA A 1 436 ? -3.214 -1.340 24.392 1.00 98.25 436 ALA A N 1
ATOM 3392 C CA . ALA A 1 436 ? -1.891 -1.434 24.990 1.00 98.25 436 ALA A CA 1
ATOM 3393 C C . ALA A 1 436 ? -1.385 -0.040 25.382 1.00 98.25 436 ALA A C 1
ATOM 3395 O O . ALA A 1 436 ? -1.969 0.980 25.008 1.00 98.25 436 ALA A O 1
ATOM 3396 N N . SER A 1 437 ? -0.276 0.024 26.128 1.00 97.94 437 SER A N 1
ATOM 3397 C CA . SER A 1 437 ? 0.396 1.307 26.344 1.00 97.94 437 SER A CA 1
ATOM 3398 C C . SER A 1 437 ? 0.882 1.876 25.001 1.00 97.94 437 SER A C 1
ATOM 3400 O O . SER A 1 437 ? 1.266 1.105 24.121 1.00 97.94 437 SER A O 1
ATOM 3402 N N . PRO A 1 438 ? 0.956 3.209 24.829 1.00 97.81 438 PRO A N 1
ATOM 3403 C CA . PRO A 1 438 ? 1.445 3.814 23.586 1.00 97.81 438 PRO A CA 1
ATOM 3404 C C . PRO A 1 438 ? 2.846 3.342 23.153 1.00 97.81 438 PRO A C 1
ATOM 3406 O O . PRO A 1 438 ? 3.176 3.386 21.972 1.00 97.81 438 PRO A O 1
ATOM 3409 N N . THR A 1 439 ? 3.676 2.883 24.092 1.00 97.25 439 THR A N 1
ATOM 3410 C CA . THR A 1 439 ? 5.041 2.397 23.839 1.00 97.25 439 THR A CA 1
ATOM 3411 C C . THR A 1 439 ? 5.131 0.894 23.575 1.00 97.25 439 THR A C 1
ATOM 3413 O O . THR A 1 439 ? 6.220 0.409 23.269 1.00 97.25 439 THR A O 1
ATOM 3416 N N . ALA A 1 440 ? 4.032 0.146 23.708 1.00 98.06 440 ALA A N 1
ATOM 3417 C CA . ALA A 1 440 ? 4.021 -1.288 23.450 1.00 98.06 440 ALA A CA 1
ATOM 3418 C C . ALA A 1 440 ? 4.391 -1.580 21.991 1.00 98.06 440 ALA A C 1
ATOM 3420 O O . ALA A 1 440 ? 3.994 -0.848 21.087 1.00 98.06 440 ALA A O 1
ATOM 3421 N N . LYS A 1 441 ? 5.153 -2.647 21.761 1.00 97.62 441 LYS A N 1
ATOM 3422 C CA . LYS A 1 441 ? 5.545 -3.108 20.429 1.00 97.62 441 LYS A CA 1
ATOM 3423 C C . LYS A 1 441 ? 5.918 -4.580 20.456 1.00 97.62 441 LYS A C 1
ATOM 3425 O O . LYS A 1 441 ? 6.293 -5.099 21.510 1.00 97.62 441 LYS A O 1
ATOM 3430 N N . THR A 1 442 ? 5.902 -5.214 19.288 1.00 97.12 442 THR A N 1
ATOM 3431 C CA . THR A 1 442 ? 6.580 -6.496 19.124 1.00 97.12 442 THR A CA 1
ATOM 3432 C C . THR A 1 442 ? 8.078 -6.280 18.939 1.00 97.12 442 THR A C 1
ATOM 3434 O O . THR A 1 442 ? 8.537 -5.224 18.490 1.00 97.12 442 THR A O 1
ATOM 3437 N N . THR A 1 443 ? 8.861 -7.283 19.311 1.00 94.50 443 THR A N 1
ATOM 3438 C CA . THR A 1 443 ? 10.315 -7.280 19.157 1.00 94.50 443 THR A CA 1
ATOM 3439 C C . THR A 1 443 ? 10.788 -8.635 18.666 1.00 94.50 443 THR A C 1
ATOM 3441 O O . THR A 1 443 ? 10.218 -9.666 19.021 1.00 94.50 443 THR A O 1
ATOM 3444 N N . ILE A 1 444 ? 11.853 -8.631 17.869 1.00 95.62 444 ILE A N 1
ATOM 3445 C CA . ILE A 1 444 ? 12.526 -9.839 17.403 1.00 95.62 444 ILE A CA 1
ATOM 3446 C C . ILE A 1 444 ? 14.037 -9.624 17.467 1.00 95.62 444 ILE A C 1
ATOM 3448 O O . ILE A 1 444 ? 14.562 -8.588 17.057 1.00 95.62 444 ILE A O 1
ATOM 3452 N N . GLY A 1 445 ? 14.738 -10.601 18.041 1.00 93.25 445 GLY A N 1
ATOM 3453 C CA . GLY A 1 445 ? 16.194 -10.608 18.116 1.00 93.25 445 GLY A CA 1
ATOM 3454 C C . GLY A 1 445 ? 16.828 -11.278 16.900 1.00 93.25 445 GLY A C 1
ATOM 3455 O O . GLY A 1 445 ? 16.160 -11.910 16.081 1.00 93.25 445 GLY A O 1
ATOM 3456 N N . TYR A 1 446 ? 18.159 -11.208 16.811 1.00 90.50 446 TYR A N 1
ATOM 3457 C CA . TYR A 1 446 ? 18.916 -11.939 15.785 1.00 90.50 446 TYR A CA 1
ATOM 3458 C C . TYR A 1 446 ? 18.654 -13.453 15.815 1.00 90.50 446 TYR A C 1
ATOM 3460 O O . TYR A 1 446 ? 18.668 -14.113 14.778 1.00 90.50 446 TYR A O 1
ATOM 3468 N N . ARG A 1 447 ? 18.403 -13.989 17.015 1.00 89.06 447 ARG A N 1
ATOM 3469 C CA . ARG A 1 447 ? 17.960 -15.361 17.259 1.00 89.06 447 ARG A CA 1
ATOM 3470 C C . ARG A 1 447 ? 16.683 -15.326 18.091 1.00 89.06 447 ARG A C 1
ATOM 3472 O O . ARG A 1 447 ? 16.540 -14.444 18.936 1.00 89.06 447 ARG A O 1
ATOM 3479 N N . GLY A 1 448 ? 15.831 -16.323 17.888 1.00 90.12 448 GLY A N 1
ATOM 3480 C CA . GLY A 1 448 ? 14.576 -16.481 18.614 1.00 90.12 448 GLY A CA 1
ATOM 3481 C C . GLY A 1 448 ? 13.369 -15.924 17.868 1.00 90.12 448 GLY A C 1
ATOM 3482 O O . GLY A 1 448 ? 13.494 -15.227 16.856 1.00 90.12 448 GLY A O 1
ATOM 3483 N N . GLU A 1 449 ? 12.206 -16.290 18.388 1.00 94.44 449 GLU A N 1
ATOM 3484 C CA . GLU A 1 449 ? 10.897 -15.881 17.893 1.00 94.44 449 GLU A CA 1
ATOM 3485 C C . GLU A 1 449 ? 10.553 -14.450 18.323 1.00 94.44 449 GLU A C 1
ATOM 3487 O O . GLU A 1 449 ? 11.183 -13.864 19.211 1.00 94.44 449 GLU A O 1
ATOM 3492 N N . ALA A 1 450 ? 9.541 -13.881 17.673 1.00 95.06 450 ALA A N 1
ATOM 3493 C CA . ALA A 1 450 ? 8.988 -12.595 18.055 1.00 95.06 450 ALA A CA 1
ATOM 3494 C C . ALA A 1 450 ? 8.295 -12.656 19.429 1.00 95.06 450 ALA A C 1
ATOM 3496 O O . ALA A 1 450 ? 7.729 -13.675 19.821 1.00 95.06 450 ALA A O 1
ATOM 3497 N N . SER A 1 451 ? 8.295 -11.539 20.154 1.00 95.62 451 SER A N 1
ATOM 3498 C CA . SER A 1 451 ? 7.595 -11.394 21.437 1.00 95.62 451 SER A CA 1
ATOM 3499 C C . SER A 1 451 ? 6.949 -10.014 21.568 1.00 95.62 451 SER A C 1
ATOM 3501 O O . SER A 1 451 ? 7.263 -9.109 20.798 1.00 95.62 451 SER A O 1
ATOM 3503 N N . GLY A 1 452 ? 6.053 -9.835 22.544 1.00 94.38 452 GLY A N 1
ATOM 3504 C CA . GLY A 1 452 ? 5.389 -8.546 22.799 1.00 94.38 452 GLY A CA 1
ATOM 3505 C C . GLY A 1 452 ? 4.119 -8.301 21.978 1.00 94.38 452 GLY A C 1
ATOM 3506 O O . GLY A 1 452 ? 3.702 -7.155 21.831 1.00 94.38 452 GLY A O 1
ATOM 3507 N N . ALA A 1 453 ? 3.506 -9.359 21.436 1.00 93.81 453 ALA A N 1
ATOM 3508 C CA . ALA A 1 453 ? 2.224 -9.262 20.741 1.00 93.81 453 ALA A CA 1
ATOM 3509 C C . ALA A 1 453 ? 1.117 -8.750 21.676 1.00 93.81 453 ALA A C 1
ATOM 3511 O O . ALA A 1 453 ? 1.054 -9.112 22.854 1.00 93.81 453 ALA A O 1
ATOM 3512 N N . ILE A 1 454 ? 0.225 -7.923 21.132 1.00 95.81 454 ILE A N 1
ATOM 3513 C CA . ILE A 1 454 ? -0.947 -7.429 21.856 1.00 95.81 454 ILE A CA 1
ATOM 3514 C C . ILE A 1 454 ? -2.003 -8.532 21.860 1.00 95.81 454 ILE A C 1
ATOM 3516 O O . ILE A 1 454 ? -2.375 -9.055 20.811 1.00 95.81 454 ILE A O 1
ATOM 3520 N N . VAL A 1 455 ? -2.489 -8.891 23.048 1.00 95.31 455 VAL A N 1
ATOM 3521 C CA . VAL A 1 455 ? -3.510 -9.930 23.200 1.00 95.31 455 VAL A CA 1
ATOM 3522 C C . VAL A 1 455 ? -4.896 -9.310 22.994 1.00 95.31 455 VAL A C 1
ATOM 3524 O O . VAL A 1 455 ? -5.260 -8.405 23.746 1.00 95.31 455 VAL A O 1
ATOM 3527 N N . PRO A 1 456 ? -5.690 -9.777 22.013 1.00 96.88 456 PRO A N 1
ATOM 3528 C CA . PRO A 1 456 ? -7.038 -9.270 21.799 1.00 96.88 456 PRO A CA 1
ATOM 3529 C C . PRO A 1 456 ? -8.000 -9.719 22.900 1.00 96.88 456 PRO A C 1
ATOM 3531 O O . PRO A 1 456 ? -8.075 -10.900 23.244 1.00 96.88 456 PRO A O 1
ATOM 3534 N N . GLU A 1 457 ? -8.823 -8.791 23.377 1.00 97.94 457 GLU A N 1
ATOM 3535 C CA . GLU A 1 457 ? -9.986 -9.093 24.205 1.00 97.94 457 GLU A CA 1
ATOM 3536 C C . GLU A 1 457 ? -11.191 -9.364 23.312 1.00 97.94 457 GLU A C 1
ATOM 3538 O O . GLU A 1 457 ? -11.574 -8.518 22.507 1.00 97.94 457 GLU A O 1
ATOM 3543 N N . ARG A 1 458 ? -11.800 -10.544 23.457 1.00 97.69 458 ARG A N 1
ATOM 3544 C CA . ARG A 1 458 ? -12.952 -10.955 22.650 1.00 97.69 458 ARG A CA 1
ATOM 3545 C C . ARG A 1 458 ? -14.189 -11.134 23.510 1.00 97.69 458 ARG A C 1
ATOM 3547 O O . ARG A 1 458 ? -14.135 -11.764 24.565 1.00 97.69 458 ARG A O 1
ATOM 3554 N N . ARG A 1 459 ? -15.312 -10.597 23.043 1.00 96.56 459 ARG A N 1
ATOM 3555 C CA . ARG A 1 459 ? -16.633 -10.756 23.657 1.00 96.56 459 ARG A CA 1
ATOM 3556 C C . ARG A 1 459 ? -17.665 -11.024 22.576 1.00 96.56 459 ARG A C 1
ATOM 3558 O O . ARG A 1 459 ? -17.546 -10.513 21.470 1.00 96.56 459 ARG A O 1
ATOM 3565 N N . ALA A 1 460 ? -18.681 -11.805 22.911 1.00 94.75 460 ALA A N 1
ATOM 3566 C CA . ALA A 1 460 ? -19.826 -12.032 22.045 1.00 94.75 460 ALA A CA 1
ATOM 3567 C C . ALA A 1 460 ? -21.091 -11.548 22.749 1.00 94.75 460 ALA A C 1
ATOM 3569 O O . ALA A 1 460 ? -21.279 -11.789 23.942 1.00 94.75 460 ALA A O 1
ATOM 3570 N N . TYR A 1 461 ? -21.953 -10.879 21.996 1.00 91.12 461 TYR A N 1
ATOM 3571 C CA . TYR A 1 461 ? -23.236 -10.371 22.453 1.00 91.12 461 TYR A CA 1
ATOM 3572 C C . TYR A 1 461 ? -24.332 -10.913 21.545 1.00 91.12 461 TYR A C 1
ATOM 3574 O O . TYR A 1 461 ? -24.132 -11.098 20.347 1.00 91.12 461 TYR A O 1
ATOM 3582 N N . THR A 1 462 ? -25.498 -11.184 22.120 1.00 88.88 462 THR A N 1
ATOM 3583 C CA . THR A 1 462 ? -26.702 -11.555 21.370 1.00 88.88 462 THR A CA 1
ATOM 3584 C C . THR A 1 462 ? -27.733 -10.476 21.615 1.00 88.88 462 THR A C 1
ATOM 3586 O O . THR A 1 462 ? -28.112 -10.238 22.762 1.00 88.88 462 THR A O 1
ATOM 3589 N N . LEU A 1 463 ? -28.150 -9.801 20.551 1.00 84.75 463 LEU A N 1
ATOM 3590 C CA . LEU A 1 463 ? -29.112 -8.716 20.641 1.00 84.75 463 LEU A CA 1
ATOM 3591 C C . LEU A 1 463 ? -30.522 -9.259 20.339 1.00 84.75 463 LEU A C 1
ATOM 3593 O O . LEU A 1 463 ? -30.769 -9.719 19.221 1.00 84.75 463 LEU A O 1
ATOM 3597 N N . PRO A 1 464 ? -31.436 -9.266 21.331 1.00 78.31 464 PRO A N 1
ATOM 3598 C CA . PRO A 1 464 ? -32.689 -10.023 21.266 1.00 78.31 464 PRO A CA 1
ATOM 3599 C C . PRO A 1 464 ? -33.786 -9.360 20.427 1.00 78.31 464 PRO A C 1
ATOM 3601 O O . PRO A 1 464 ? -34.783 -10.005 20.111 1.00 78.31 464 PRO A O 1
ATOM 3604 N N . SER A 1 465 ? -33.650 -8.074 20.096 1.00 75.25 465 SER A N 1
ATOM 3605 C CA . SER A 1 465 ? -34.657 -7.340 19.330 1.00 75.25 465 SER A CA 1
ATOM 3606 C C . SER A 1 465 ? -34.023 -6.408 18.298 1.00 75.25 465 SER A C 1
ATOM 3608 O O . SER A 1 465 ? -32.937 -5.887 18.547 1.00 75.25 465 SER A O 1
ATOM 3610 N N . PRO A 1 466 ? -34.722 -6.088 17.192 1.00 68.69 466 PRO A N 1
ATOM 3611 C CA . PRO A 1 466 ? -34.248 -5.123 16.196 1.00 68.69 466 PRO A CA 1
ATOM 3612 C C . PRO A 1 466 ? -33.918 -3.723 16.732 1.00 68.69 466 PRO A C 1
ATOM 3614 O O . PRO A 1 466 ? -33.152 -3.006 16.095 1.00 68.69 466 PRO A O 1
ATOM 3617 N N . SER A 1 467 ? -34.488 -3.355 17.885 1.00 75.94 467 SER A N 1
ATOM 3618 C CA . SER A 1 467 ? -34.286 -2.080 18.585 1.00 75.94 467 SER A CA 1
ATOM 3619 C C . SER A 1 467 ? -33.210 -2.139 19.677 1.00 75.94 467 SER A C 1
ATOM 3621 O O . SER A 1 467 ? -33.070 -1.196 20.451 1.00 75.94 467 SER A O 1
ATOM 3623 N N . SER A 1 468 ? -32.529 -3.276 19.832 1.00 83.44 468 SER A N 1
ATOM 3624 C CA . SER A 1 468 ? -31.501 -3.446 20.855 1.00 83.44 468 SER A CA 1
ATOM 3625 C C . SER A 1 468 ? -30.281 -2.586 20.535 1.00 83.44 468 SER A C 1
ATOM 3627 O O . SER A 1 468 ? -29.795 -2.586 19.406 1.00 83.44 468 SER A O 1
ATOM 3629 N N . LEU A 1 469 ? -29.766 -1.902 21.554 1.00 87.38 469 LEU A N 1
ATOM 3630 C CA . LEU A 1 469 ? -28.525 -1.134 21.491 1.00 87.38 469 LEU A CA 1
ATOM 3631 C C . LEU A 1 469 ? -27.428 -1.872 22.256 1.00 87.38 469 LEU A C 1
ATOM 3633 O O . LEU A 1 469 ? -27.705 -2.529 23.264 1.00 87.38 469 LEU A O 1
ATOM 3637 N N . LEU A 1 470 ? -26.181 -1.737 21.807 1.00 89.50 470 LEU A N 1
ATOM 3638 C CA . LEU A 1 470 ? -25.030 -2.276 22.528 1.00 89.50 470 LEU A CA 1
ATOM 3639 C C . LEU A 1 470 ? -24.271 -1.143 23.218 1.00 89.50 470 LEU A C 1
ATOM 3641 O O . LEU A 1 470 ? -23.568 -0.372 22.570 1.00 89.50 470 LEU A O 1
ATOM 3645 N N . ALA A 1 471 ? -24.389 -1.068 24.542 1.00 92.50 471 ALA A N 1
ATOM 3646 C CA . ALA A 1 471 ? -23.533 -0.214 25.355 1.00 92.50 471 ALA A CA 1
ATOM 3647 C C . ALA A 1 471 ? -22.204 -0.925 25.642 1.00 92.50 471 ALA A C 1
ATOM 3649 O O . ALA A 1 471 ? -22.185 -2.076 26.088 1.00 92.50 471 ALA A O 1
ATOM 3650 N N . MET A 1 472 ? -21.089 -0.242 25.405 1.00 94.25 472 MET A N 1
ATOM 3651 C CA . MET A 1 472 ? -19.756 -0.740 25.733 1.00 94.25 472 MET A CA 1
ATOM 3652 C C . MET A 1 472 ? -18.830 0.404 26.128 1.00 94.25 472 MET A C 1
ATOM 3654 O O . MET A 1 472 ? -18.995 1.538 25.690 1.00 94.25 472 MET A O 1
ATOM 3658 N N . GLN A 1 473 ? -17.824 0.091 26.935 1.00 94.81 473 GLN A N 1
ATOM 3659 C CA . GLN A 1 473 ? -16.751 1.025 27.239 1.00 94.81 473 GLN A CA 1
ATOM 3660 C C . GLN A 1 473 ? -15.569 0.749 26.310 1.00 94.81 473 GLN A C 1
ATOM 3662 O O . GLN A 1 473 ? -14.998 -0.343 26.339 1.00 94.81 473 GLN A O 1
ATOM 3667 N N . ILE A 1 474 ? -15.198 1.737 25.500 1.00 96.38 474 ILE A N 1
ATOM 3668 C CA . ILE A 1 474 ? -14.013 1.694 24.644 1.00 96.38 474 ILE A CA 1
ATOM 3669 C C . ILE A 1 474 ? -12.806 2.087 25.489 1.00 96.38 474 ILE A C 1
ATOM 3671 O O . ILE A 1 474 ? -12.765 3.182 26.054 1.00 96.38 474 ILE A O 1
ATOM 3675 N N . LYS A 1 475 ? -11.819 1.195 25.605 1.00 97.69 475 LYS A N 1
ATOM 3676 C CA . LYS A 1 475 ? -10.641 1.423 26.454 1.00 97.69 475 LYS A CA 1
ATOM 3677 C C . LYS A 1 475 ? -9.767 2.572 25.940 1.00 97.69 475 LYS A C 1
ATOM 3679 O O . LYS A 1 475 ? -9.805 2.864 24.741 1.00 97.69 475 LYS A O 1
ATOM 3684 N N . PRO A 1 476 ? -8.947 3.187 26.811 1.00 97.88 476 PRO A N 1
ATOM 3685 C CA . PRO A 1 476 ? -7.842 4.034 26.379 1.00 97.88 476 PRO A CA 1
ATOM 3686 C C . PRO A 1 476 ? -6.980 3.346 25.327 1.00 97.88 476 PRO A C 1
ATOM 3688 O O . PRO A 1 476 ? -6.789 2.126 25.386 1.00 97.88 476 PRO A O 1
ATOM 3691 N N . TYR A 1 477 ? -6.432 4.136 24.408 1.00 98.44 477 TYR A N 1
ATOM 3692 C CA . TYR A 1 477 ? -5.488 3.686 23.388 1.00 98.44 477 TYR A CA 1
ATOM 3693 C C . TYR A 1 477 ? -5.890 2.353 22.746 1.00 98.44 477 TYR A C 1
ATOM 3695 O O . TYR A 1 477 ? -5.189 1.349 22.898 1.00 98.44 477 TYR A O 1
ATOM 3703 N N . SER A 1 478 ? -7.058 2.305 22.106 1.00 98.62 478 SER A N 1
ATOM 3704 C CA . SER A 1 478 ? -7.621 1.043 21.622 1.00 98.62 478 SER A CA 1
ATOM 3705 C C . SER A 1 478 ? -8.158 1.104 20.199 1.00 98.62 478 SER A C 1
ATOM 3707 O O . SER A 1 478 ? -8.604 2.149 19.725 1.00 98.62 478 SER A O 1
ATOM 3709 N N . VAL A 1 479 ? -8.126 -0.056 19.542 1.00 98.69 479 VAL A N 1
ATOM 3710 C CA . VAL A 1 479 ? -8.841 -0.346 18.296 1.00 98.69 479 VAL A CA 1
ATOM 3711 C C . VAL A 1 479 ? -9.857 -1.435 18.613 1.00 98.69 479 VAL A C 1
ATOM 3713 O O . VAL A 1 479 ? -9.499 -2.507 19.102 1.00 98.69 479 VAL A O 1
ATOM 3716 N N . THR A 1 480 ? -11.130 -1.151 18.369 1.00 98.62 480 THR A N 1
ATOM 3717 C CA . THR A 1 480 ? -12.248 -2.062 18.609 1.00 98.62 480 THR A CA 1
ATOM 3718 C C . THR A 1 480 ? -12.918 -2.387 17.286 1.00 98.62 480 THR A C 1
ATOM 3720 O O . THR A 1 480 ? -13.377 -1.491 16.588 1.00 98.62 480 THR A O 1
ATOM 3723 N N . LEU A 1 481 ? -12.994 -3.669 16.957 1.00 98.31 481 LEU A N 1
ATOM 3724 C CA . LEU A 1 481 ? -13.759 -4.194 15.838 1.00 98.31 481 LEU A CA 1
ATOM 3725 C C . LEU A 1 481 ? -15.039 -4.830 16.374 1.00 98.31 481 LEU A C 1
ATOM 3727 O O . LEU A 1 481 ? -14.976 -5.749 17.191 1.00 98.31 481 LEU A O 1
ATOM 3731 N N . VAL A 1 482 ? -16.185 -4.375 15.884 1.00 96.94 482 VAL A N 1
ATOM 3732 C CA . VAL A 1 482 ? -17.480 -5.029 16.071 1.00 96.94 482 VAL A CA 1
ATOM 3733 C C . VAL A 1 482 ? -17.874 -5.675 14.750 1.00 96.94 482 VAL A C 1
ATOM 3735 O O . VAL A 1 482 ? -17.997 -4.993 13.736 1.00 96.94 482 VAL A O 1
ATOM 3738 N N . VAL A 1 483 ? -18.075 -6.987 14.768 1.00 94.81 483 VAL A N 1
ATOM 3739 C CA . VAL A 1 483 ? -18.570 -7.767 13.633 1.00 94.81 483 VAL A CA 1
ATOM 3740 C C . VAL A 1 483 ? -20.003 -8.180 13.924 1.00 94.81 483 VAL A C 1
ATOM 3742 O O . VAL A 1 483 ? -20.255 -8.797 14.958 1.00 94.81 483 VAL A O 1
ATOM 3745 N N . SER A 1 484 ? -20.937 -7.857 13.034 1.00 87.50 484 SER A N 1
ATOM 3746 C CA . SER A 1 484 ? -22.323 -8.324 13.129 1.00 87.50 484 SER A CA 1
ATOM 3747 C C . SER A 1 484 ? -22.610 -9.406 12.099 1.00 87.50 484 SER A C 1
ATOM 3749 O O . SER A 1 484 ? -22.311 -9.189 10.925 1.00 87.50 484 SER A O 1
ATOM 3751 N N . ARG A 1 485 ? -23.221 -10.514 12.525 1.00 75.62 485 ARG A N 1
ATOM 3752 C CA . ARG A 1 485 ? -23.699 -11.604 11.660 1.00 75.62 485 ARG A CA 1
ATOM 3753 C C . ARG A 1 485 ? -25.061 -12.124 12.113 1.00 75.62 485 ARG A C 1
ATOM 3755 O O . ARG A 1 485 ? -25.369 -12.006 13.329 1.00 75.62 485 ARG A O 1
#